Protein AF-A0A2J8XMY9-F1 (afdb_monomer_lite)

Organism: Pongo abelii (NCBI:txid9601)

pLDDT: mean 71.32, std 19.82, range [27.08, 96.56]

Foldseek 3Di:
DVVVVVVVVVVVVVVVVVVVVVVVVVVVVVVVVVVVVVLVVVLVVVVVLLVVLLVLLLVLLVVLLVVLVVVLCVLCCVDVPDPLDPPVSNPDDSLPPLLVLLVLLLVLLLLLLLLLLVLLVVCCVVPPFDCVVSPPVLDPSNPAPVVLWQPSHDPDDDPVRNCVRCVSSDSVSSVSSSVSSVSSNVSSVVSLVVLVDPVRPPPDPDPDVCSPNSNSSCVSCVPSSVSSVVSSVSSVVSSVVVVVVVVVSVPDDDCDDDVVVVVVLVVQLVVLVVQLVVLVVVLVVLVVVLVVLVVVVVVPPDDPVVVVVVVVVSVVSVVVNVVSVVSNVVSVVSSVVSVVVVVVVVVVVVPDDDDDDDDDDDDDDDDDDDDDDDDPDPDDDDDDDDPPPPPPPPPPDDPDDDDDDPDDPVVVVVVVVVVVVVVVVVVVVVVVPPDPDDVVVVVVVVCVVDVDPDPDDDDD

InterPro domains:
  IPR026858 Vezatin [PTHR15989] (5-455)
  IPR026859 Myosin-binding domain [PF12632] (10-281)

Structure (mmCIF, N/CA/C/O backbone):
data_AF-A0A2J8XMY9-F1
#
_entry.id   AF-A0A2J8XMY9-F1
#
loop_
_atom_site.group_PDB
_atom_site.id
_atom_site.type_symbol
_atom_site.label_atom_id
_atom_site.label_alt_id
_atom_site.label_comp_id
_atom_site.label_asym_id
_atom_site.label_entity_id
_atom_site.label_seq_id
_atom_site.pdbx_PDB_ins_code
_atom_site.Cartn_x
_atom_site.Cartn_y
_atom_site.Cartn_z
_atom_site.occupancy
_atom_site.B_iso_or_equiv
_atom_site.auth_seq_id
_atom_site.auth_comp_id
_atom_site.auth_asym_id
_atom_site.auth_atom_id
_atom_site.pdbx_PDB_model_num
ATOM 1 N N . SER A 1 1 ? 60.742 22.423 -55.756 1.00 58.59 1 SER A N 1
ATOM 2 C CA . SER A 1 1 ? 60.394 23.175 -54.534 1.00 58.59 1 SER A CA 1
ATOM 3 C C . SER A 1 1 ? 58.887 23.427 -54.447 1.00 58.59 1 SER A C 1
ATOM 5 O O . SER A 1 1 ? 58.245 22.782 -53.635 1.00 58.59 1 SER A O 1
ATOM 7 N N . LEU A 1 2 ? 58.284 24.202 -55.363 1.00 61.22 2 LEU A N 1
ATOM 8 C CA . LEU A 1 2 ? 56.836 24.520 -55.380 1.00 61.22 2 LEU A CA 1
ATOM 9 C C . LEU A 1 2 ? 55.869 23.314 -55.359 1.00 61.22 2 LEU A C 1
ATOM 11 O O . LEU A 1 2 ? 54.880 23.338 -54.637 1.00 61.22 2 LEU A O 1
ATOM 15 N N . LEU A 1 3 ? 56.160 22.243 -56.104 1.00 61.16 3 LEU A N 1
ATOM 16 C CA . LEU A 1 3 ? 55.326 21.027 -56.129 1.00 61.16 3 LEU A CA 1
ATOM 17 C C . LEU A 1 3 ? 55.310 20.273 -54.788 1.00 61.16 3 LEU A C 1
ATOM 19 O O . LEU A 1 3 ? 54.286 19.718 -54.405 1.00 61.16 3 LEU A O 1
ATOM 23 N N . VAL A 1 4 ? 56.432 20.284 -54.062 1.00 67.69 4 VAL A N 1
ATOM 24 C CA . VAL A 1 4 ? 56.549 19.640 -52.744 1.00 67.69 4 VAL A CA 1
ATOM 25 C C . VAL A 1 4 ? 55.788 20.451 -51.698 1.00 67.69 4 VAL A C 1
ATOM 27 O O . VAL A 1 4 ? 55.073 19.866 -50.894 1.00 67.69 4 VAL A O 1
ATOM 30 N N . SER A 1 5 ? 55.860 21.785 -51.758 1.00 66.31 5 SER A N 1
ATOM 31 C CA . SER A 1 5 ? 55.060 22.668 -50.901 1.00 66.31 5 SER A CA 1
ATOM 32 C C . SER A 1 5 ? 53.555 22.455 -51.106 1.00 66.31 5 SER A C 1
ATOM 34 O O . SER A 1 5 ? 52.848 22.209 -50.138 1.00 66.31 5 SER A O 1
ATOM 36 N N . HIS A 1 6 ? 53.078 22.394 -52.356 1.00 66.81 6 HIS A N 1
ATOM 37 C CA . HIS A 1 6 ? 51.661 22.131 -52.644 1.00 66.81 6 HIS A CA 1
ATOM 38 C C . HIS A 1 6 ? 51.170 20.750 -52.172 1.00 66.81 6 HIS A C 1
ATOM 40 O O . HIS A 1 6 ? 50.031 20.627 -51.718 1.00 66.81 6 HIS A O 1
ATOM 46 N N . LEU A 1 7 ? 52.008 19.710 -52.261 1.00 67.56 7 LEU A N 1
ATOM 47 C CA . LEU A 1 7 ? 51.689 18.368 -51.751 1.00 67.56 7 LEU A CA 1
ATOM 48 C C . LEU A 1 7 ? 51.613 18.336 -50.218 1.00 67.56 7 LEU A C 1
ATOM 50 O O . LEU A 1 7 ? 50.730 17.685 -49.657 1.00 67.56 7 LEU A O 1
ATOM 54 N N . VAL A 1 8 ? 52.512 19.057 -49.544 1.00 72.69 8 VAL A N 1
ATOM 55 C CA . VAL A 1 8 ? 52.506 19.197 -48.083 1.00 72.69 8 VAL A CA 1
ATOM 56 C C . VAL A 1 8 ? 51.258 19.958 -47.632 1.00 72.69 8 VAL A C 1
ATOM 58 O O . VAL A 1 8 ? 50.544 19.468 -46.759 1.00 72.69 8 VAL A O 1
ATOM 61 N N . ASP A 1 9 ? 50.922 21.072 -48.280 1.00 71.56 9 ASP A N 1
ATOM 62 C CA . ASP A 1 9 ? 49.740 21.879 -47.951 1.00 71.56 9 ASP A CA 1
ATOM 63 C C . ASP A 1 9 ? 48.425 21.105 -48.158 1.00 71.56 9 ASP A C 1
ATOM 65 O O . ASP A 1 9 ? 47.527 21.157 -47.313 1.00 71.56 9 ASP A O 1
ATOM 69 N N . CYS A 1 10 ? 48.321 20.303 -49.226 1.00 76.00 10 CYS A N 1
ATOM 70 C CA . CYS A 1 10 ? 47.165 19.424 -49.444 1.00 76.00 10 CYS A CA 1
ATOM 71 C C . CYS A 1 10 ? 47.054 18.328 -48.371 1.00 76.00 10 CYS A C 1
ATOM 73 O O . CYS A 1 10 ? 45.949 18.008 -47.935 1.00 76.00 10 CYS A O 1
ATOM 75 N N . SER A 1 11 ? 48.180 17.772 -47.912 1.00 80.88 11 SER A N 1
ATOM 76 C CA . SER A 1 11 ? 48.202 16.775 -46.834 1.00 80.88 11 SER A CA 1
ATOM 77 C C . SER A 1 11 ? 47.702 17.366 -45.509 1.00 80.88 11 SER A C 1
ATOM 79 O O . SER A 1 11 ? 46.826 16.783 -44.866 1.00 80.88 11 SER A O 1
ATOM 81 N N . TRP A 1 12 ? 48.168 18.563 -45.130 1.00 83.25 12 TRP A N 1
ATOM 82 C CA . TRP A 1 12 ? 47.710 19.261 -43.919 1.00 83.25 12 TRP A CA 1
ATOM 83 C C . TRP A 1 12 ? 46.211 19.576 -43.944 1.00 83.25 12 TRP A C 1
ATOM 85 O O . TRP A 1 12 ? 45.533 19.404 -42.929 1.00 83.25 12 TRP A O 1
ATOM 95 N N . LEU A 1 13 ? 45.672 19.974 -45.101 1.00 86.38 13 LEU A N 1
ATOM 96 C CA . LEU A 1 13 ? 44.236 20.207 -45.273 1.00 86.38 13 LEU A CA 1
ATOM 97 C C . LEU A 1 13 ? 43.418 18.920 -45.086 1.00 86.38 13 LEU A C 1
ATOM 99 O O . LEU A 1 13 ? 42.410 18.935 -44.379 1.00 86.38 13 LEU A O 1
ATOM 103 N N . VAL A 1 14 ? 43.865 17.794 -45.651 1.00 88.06 14 VAL A N 1
ATOM 104 C CA . VAL A 1 14 ? 43.191 16.493 -45.494 1.00 88.06 14 VAL A CA 1
ATOM 105 C C . VAL A 1 14 ? 43.192 16.038 -44.030 1.00 88.06 14 VAL A C 1
ATOM 107 O O . VAL A 1 14 ? 42.142 15.658 -43.505 1.00 88.06 14 VAL A O 1
ATOM 110 N N . TRP A 1 15 ? 44.326 16.141 -43.331 1.00 89.88 15 TRP A N 1
ATOM 111 C CA . TRP A 1 15 ? 44.406 15.826 -41.899 1.00 89.88 15 TRP A CA 1
ATOM 112 C C . TRP A 1 15 ? 43.533 16.751 -41.042 1.00 89.88 15 TRP A C 1
ATOM 114 O O . TRP A 1 15 ? 42.882 16.281 -40.105 1.00 89.88 15 TRP A O 1
ATOM 124 N N . GLY A 1 16 ? 43.454 18.039 -41.389 1.00 91.94 16 GLY A N 1
ATOM 125 C CA . GLY A 1 16 ? 42.566 19.005 -40.740 1.00 91.94 16 GLY A CA 1
ATOM 126 C C . GLY A 1 16 ? 41.086 18.630 -40.869 1.00 91.94 16 GLY A C 1
ATOM 127 O O . GLY A 1 16 ? 40.355 18.657 -39.877 1.00 91.94 16 GLY A O 1
ATOM 128 N N . VAL A 1 17 ? 40.650 18.200 -42.059 1.00 93.00 17 VAL A N 1
ATOM 129 C CA . VAL A 1 17 ? 39.272 17.732 -42.294 1.00 93.00 17 VAL A CA 1
ATOM 130 C C . VAL A 1 17 ? 38.977 16.447 -41.513 1.00 93.00 17 VAL A C 1
ATOM 132 O O . VAL A 1 17 ? 37.929 16.354 -40.874 1.00 93.00 17 VAL A O 1
ATOM 135 N N . ILE A 1 18 ? 39.899 15.478 -41.492 1.00 93.56 18 ILE A N 1
ATOM 136 C CA . ILE A 1 18 ? 39.736 14.228 -40.726 1.00 93.56 18 ILE A CA 1
ATOM 137 C C . ILE A 1 18 ? 39.608 14.521 -39.225 1.00 93.56 18 ILE A C 1
ATOM 139 O O . ILE A 1 18 ? 38.713 13.984 -38.565 1.00 93.56 18 ILE A O 1
ATOM 143 N N . LEU A 1 19 ? 40.458 15.400 -38.683 1.00 94.25 19 LEU A N 1
ATOM 144 C CA . LEU A 1 19 ? 40.397 15.807 -37.279 1.00 94.25 19 LEU A CA 1
ATOM 145 C C . LEU A 1 19 ? 39.072 16.510 -36.961 1.00 94.25 19 LEU A C 1
ATOM 147 O O . LEU A 1 19 ? 38.446 16.204 -35.946 1.00 94.25 19 LEU A O 1
ATOM 151 N N . PHE A 1 20 ? 38.616 17.408 -37.836 1.00 93.94 20 PHE A N 1
ATOM 152 C CA . PHE A 1 20 ? 37.340 18.098 -37.670 1.00 93.94 20 PHE A CA 1
ATOM 153 C C . PHE A 1 20 ? 36.160 17.117 -37.650 1.00 93.94 20 PHE A C 1
ATOM 155 O O . PHE A 1 20 ? 35.356 17.142 -36.718 1.00 93.94 20 PHE A O 1
ATOM 162 N N . VAL A 1 21 ? 36.092 16.188 -38.610 1.00 94.69 21 VAL A N 1
ATOM 163 C CA . VAL A 1 21 ? 35.057 15.140 -38.649 1.00 94.69 21 VAL A CA 1
ATOM 164 C C . VAL A 1 21 ? 35.111 14.273 -37.388 1.00 94.69 21 VAL A C 1
ATOM 166 O O . VAL A 1 21 ? 34.074 13.999 -36.779 1.00 94.69 21 VAL A O 1
ATOM 169 N N . TYR A 1 22 ? 36.306 13.890 -36.933 1.00 94.50 22 TYR A N 1
ATOM 170 C CA . TYR A 1 22 ? 36.481 13.134 -35.694 1.00 94.50 22 TYR A CA 1
ATOM 171 C C . TYR A 1 22 ? 35.961 13.894 -34.462 1.00 94.50 22 TYR A C 1
ATOM 173 O O . TYR A 1 22 ? 35.249 13.313 -33.635 1.00 94.50 22 TYR A O 1
ATOM 181 N N . LEU A 1 23 ? 36.263 15.192 -34.349 1.00 95.56 23 LEU A N 1
ATOM 182 C CA . LEU A 1 23 ? 35.776 16.049 -33.265 1.00 95.56 23 LEU A CA 1
ATOM 183 C C . LEU A 1 23 ? 34.252 16.194 -33.297 1.00 95.56 23 LEU A C 1
ATOM 185 O O . LEU A 1 23 ? 33.623 16.068 -32.248 1.00 95.56 23 LEU A O 1
ATOM 189 N N . VAL A 1 24 ? 33.648 16.363 -34.478 1.00 94.75 24 VAL A N 1
ATOM 190 C CA . VAL A 1 24 ? 32.185 16.409 -34.642 1.00 94.75 24 VAL A CA 1
ATOM 191 C C . VAL A 1 24 ? 31.547 15.089 -34.200 1.00 94.75 24 VAL A C 1
ATOM 193 O O . VAL A 1 24 ? 30.608 15.092 -33.405 1.00 94.75 24 VAL A O 1
ATOM 196 N N . ILE A 1 25 ? 32.088 13.943 -34.626 1.00 93.19 25 ILE A N 1
ATOM 197 C CA . ILE A 1 25 ? 31.597 12.621 -34.203 1.00 93.19 25 ILE A CA 1
ATOM 198 C C . ILE A 1 25 ? 31.736 12.445 -32.683 1.00 93.19 25 ILE A C 1
ATOM 200 O O . ILE A 1 25 ? 30.850 11.881 -32.033 1.00 93.19 25 ILE A O 1
ATOM 204 N N . ARG A 1 26 ? 32.837 12.913 -32.082 1.00 92.69 26 ARG A N 1
ATOM 205 C CA . ARG A 1 26 ? 33.055 12.842 -30.630 1.00 92.69 26 ARG A CA 1
ATOM 206 C C . ARG A 1 26 ? 32.089 13.752 -29.871 1.00 92.69 26 ARG A C 1
ATOM 208 O O . ARG A 1 26 ? 31.490 13.293 -28.902 1.00 92.69 26 ARG A O 1
ATOM 215 N N . ALA A 1 27 ? 31.878 14.981 -30.336 1.00 92.94 27 ALA A N 1
ATOM 216 C CA . ALA A 1 27 ? 30.919 15.920 -29.761 1.00 92.94 27 ALA A CA 1
ATOM 217 C C . ALA A 1 27 ? 29.484 15.377 -29.834 1.00 92.94 27 ALA A C 1
ATOM 219 O O . ALA A 1 27 ? 28.773 15.387 -28.832 1.00 92.94 27 ALA A O 1
ATOM 220 N N . LEU A 1 28 ? 29.079 14.802 -30.972 1.00 92.38 28 LEU A N 1
ATOM 221 C CA . LEU A 1 28 ? 27.771 14.158 -31.128 1.00 92.38 28 LEU A CA 1
ATOM 222 C C . LEU A 1 28 ? 27.600 12.955 -30.194 1.00 92.38 28 LEU A C 1
ATOM 224 O O . LEU A 1 28 ? 26.526 12.774 -29.618 1.00 92.38 28 LEU A O 1
ATOM 228 N N . ARG A 1 29 ? 28.645 12.135 -30.013 1.00 86.94 29 ARG A N 1
ATOM 229 C CA . ARG A 1 29 ? 28.622 11.025 -29.048 1.00 86.94 29 ARG A CA 1
ATOM 230 C C . ARG A 1 29 ? 28.463 11.530 -27.615 1.00 86.94 29 ARG A C 1
ATOM 232 O O . ARG A 1 29 ? 27.584 11.033 -26.921 1.00 86.94 29 ARG A O 1
ATOM 239 N N . LEU A 1 30 ? 29.238 12.539 -27.211 1.00 89.88 30 LEU A N 1
ATOM 240 C CA . LEU A 1 30 ? 29.154 13.150 -25.878 1.00 89.88 30 LEU A CA 1
ATOM 241 C C . LEU A 1 30 ? 27.792 13.808 -25.623 1.00 89.88 30 LEU A C 1
ATOM 243 O O . LEU A 1 30 ? 27.223 13.676 -24.544 1.00 89.88 30 LEU A O 1
ATOM 247 N N . TRP A 1 31 ? 27.228 14.471 -26.630 1.00 89.50 31 TRP A N 1
ATOM 248 C CA . TRP A 1 31 ? 25.887 15.041 -26.542 1.00 89.50 31 TRP A CA 1
ATOM 249 C C . TRP A 1 31 ? 24.820 13.958 -26.349 1.00 89.50 31 TRP A C 1
ATOM 251 O O . TRP A 1 31 ? 23.938 14.085 -25.498 1.00 89.50 31 TRP A O 1
ATOM 261 N N . ARG A 1 32 ? 24.905 12.857 -27.109 1.00 83.94 32 ARG A N 1
ATOM 262 C CA . ARG A 1 32 ? 23.985 11.718 -26.968 1.00 83.94 32 ARG A CA 1
ATOM 263 C C . ARG A 1 32 ? 24.100 11.061 -25.594 1.00 83.94 32 ARG A C 1
ATOM 265 O O . ARG A 1 32 ? 23.065 10.771 -24.996 1.00 83.94 32 ARG A O 1
ATOM 272 N N . THR A 1 33 ? 25.313 10.856 -25.076 1.00 81.06 33 THR A N 1
ATOM 273 C CA . THR A 1 33 ? 25.508 10.277 -23.738 1.00 81.06 33 THR A CA 1
ATOM 274 C C . THR A 1 33 ? 25.004 11.212 -22.644 1.00 81.06 33 THR A C 1
ATOM 276 O O . THR A 1 33 ? 24.287 10.752 -21.761 1.00 81.06 33 THR A O 1
ATOM 279 N N . ALA A 1 34 ? 25.276 12.517 -22.731 1.00 87.06 34 ALA A N 1
ATOM 280 C CA . ALA A 1 34 ? 24.752 13.504 -21.788 1.00 87.06 34 ALA A CA 1
ATOM 281 C C . ALA A 1 34 ? 23.214 13.534 -21.794 1.00 87.06 34 ALA A C 1
ATOM 283 O O . ALA A 1 34 ? 22.583 13.472 -20.738 1.00 87.06 34 ALA A O 1
ATOM 284 N N . LYS A 1 35 ? 22.587 13.533 -22.979 1.00 85.25 35 LYS A N 1
ATOM 285 C CA . LYS A 1 35 ? 21.123 13.461 -23.114 1.00 85.25 35 LYS A CA 1
ATOM 286 C C . LYS A 1 35 ? 20.556 12.180 -22.493 1.00 85.25 35 LYS A C 1
ATOM 288 O O . LYS A 1 35 ? 19.530 12.236 -21.809 1.00 85.25 35 LYS A O 1
ATOM 293 N N . LEU A 1 36 ? 21.213 11.038 -22.705 1.00 80.44 36 LEU A N 1
ATOM 294 C CA . LEU A 1 36 ? 20.807 9.761 -22.117 1.00 80.44 36 LEU A CA 1
ATOM 295 C C . LEU A 1 36 ? 20.947 9.774 -20.589 1.00 80.44 36 LEU A C 1
ATOM 297 O O . LEU A 1 36 ? 20.022 9.349 -19.908 1.00 80.44 36 LEU A O 1
ATOM 301 N N . GLN A 1 37 ? 22.041 10.318 -20.049 1.00 82.12 37 GLN A N 1
ATOM 302 C CA . GLN A 1 37 ? 22.248 10.447 -18.602 1.00 82.12 37 GLN A CA 1
ATOM 303 C C . GLN A 1 37 ? 21.204 11.349 -17.944 1.00 82.12 37 GLN A C 1
ATOM 305 O O . GLN A 1 37 ? 20.644 10.983 -16.914 1.00 82.12 37 GLN A O 1
ATOM 310 N N . VAL A 1 38 ? 20.884 12.496 -18.552 1.00 86.44 38 VAL A N 1
ATOM 311 C CA . VAL A 1 38 ? 19.814 13.379 -18.059 1.00 86.44 38 VAL A CA 1
ATOM 312 C C . VAL A 1 38 ? 18.470 12.655 -18.068 1.00 86.44 38 VAL A C 1
ATOM 314 O O . VAL A 1 38 ? 17.705 12.759 -17.113 1.00 86.44 38 VAL A O 1
ATOM 317 N N . THR A 1 39 ? 18.189 11.897 -19.127 1.00 82.12 39 THR A N 1
ATOM 318 C CA . THR A 1 39 ? 16.957 11.107 -19.237 1.00 82.12 39 THR A CA 1
ATOM 319 C C . THR A 1 39 ? 16.901 10.038 -18.145 1.00 82.12 39 THR A C 1
ATOM 321 O O . THR A 1 39 ? 15.917 9.962 -17.420 1.00 82.12 39 THR A O 1
ATOM 324 N N . LEU A 1 40 ? 17.978 9.273 -17.956 1.00 80.38 40 LEU A N 1
ATOM 325 C CA . LEU A 1 40 ? 18.064 8.233 -16.932 1.00 80.38 40 LEU A CA 1
ATOM 326 C C . LEU A 1 40 ? 17.932 8.806 -15.512 1.00 80.38 40 LEU A C 1
ATOM 328 O O . LEU A 1 40 ? 17.240 8.222 -14.688 1.00 80.38 40 LEU A O 1
ATOM 332 N N . LYS A 1 41 ? 18.518 9.980 -15.246 1.00 85.69 41 LYS A N 1
ATOM 333 C CA . LYS A 1 41 ? 18.382 10.681 -13.961 1.00 85.69 41 LYS A CA 1
ATOM 334 C C . LYS A 1 41 ? 16.940 11.115 -13.6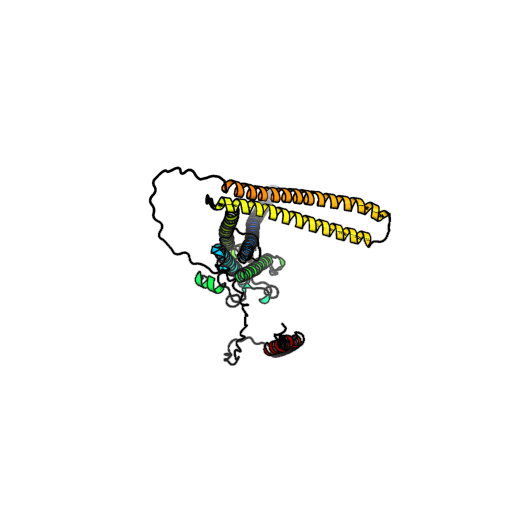80 1.00 85.69 41 LYS A C 1
ATOM 336 O O . LYS A 1 41 ? 16.490 11.039 -12.544 1.00 85.69 41 LYS A O 1
ATOM 341 N N . LYS A 1 42 ? 16.189 11.553 -14.696 1.00 86.38 42 LYS A N 1
ATOM 342 C CA . LYS A 1 42 ? 14.752 11.849 -14.526 1.00 86.38 42 LYS A CA 1
ATOM 343 C C . LYS A 1 42 ? 13.979 10.596 -14.120 1.00 86.38 42 LYS A C 1
ATOM 345 O O . LYS A 1 42 ? 13.152 10.645 -13.220 1.00 86.38 42 LYS A O 1
ATOM 350 N N . TYR A 1 43 ? 14.291 9.476 -14.759 1.00 82.50 43 TYR A N 1
ATOM 351 C CA . TYR A 1 43 ? 13.666 8.192 -14.475 1.00 82.50 43 TYR A CA 1
ATOM 352 C C . TYR A 1 43 ? 14.049 7.612 -13.110 1.00 82.50 43 TYR A C 1
ATOM 354 O O . TYR A 1 43 ? 13.198 7.016 -12.459 1.00 82.50 43 TYR A O 1
ATOM 362 N N . SER A 1 44 ? 15.283 7.818 -12.641 1.00 84.75 44 SER A N 1
ATOM 363 C CA . SER A 1 44 ? 15.682 7.393 -11.296 1.00 84.75 44 SER A CA 1
ATOM 364 C C . SER A 1 44 ? 14.914 8.151 -10.214 1.00 84.75 44 SER A C 1
ATOM 366 O O . SER A 1 44 ? 14.424 7.526 -9.282 1.00 84.75 44 SER A O 1
ATOM 368 N N . VAL A 1 45 ? 14.744 9.470 -10.375 1.00 87.62 45 VAL A N 1
ATOM 369 C CA . VAL A 1 45 ? 13.910 10.283 -9.472 1.00 87.62 45 VAL A CA 1
ATOM 370 C C . VAL A 1 45 ? 12.459 9.807 -9.516 1.00 87.62 45 VAL A C 1
ATOM 372 O O . VAL A 1 45 ? 11.837 9.614 -8.481 1.00 87.62 45 VAL A O 1
ATOM 375 N N . HIS A 1 46 ? 11.932 9.525 -10.710 1.00 85.19 46 HIS A N 1
ATOM 376 C CA . HIS A 1 46 ? 10.562 9.041 -10.858 1.00 85.19 46 HIS A CA 1
ATOM 377 C C . HIS A 1 46 ? 10.317 7.684 -10.174 1.00 85.19 46 HIS A C 1
ATOM 379 O O . HIS A 1 46 ? 9.285 7.475 -9.535 1.00 85.19 46 HIS A O 1
ATOM 385 N N . LEU A 1 47 ? 11.277 6.762 -10.285 1.00 87.62 47 LEU A N 1
ATOM 386 C CA . LEU A 1 47 ? 11.265 5.477 -9.585 1.00 87.62 47 LEU A CA 1
ATOM 387 C C . LEU A 1 47 ? 11.300 5.656 -8.067 1.00 87.62 47 LEU A C 1
ATOM 389 O O . LEU A 1 47 ? 10.550 4.987 -7.355 1.00 87.62 47 LEU A O 1
ATOM 393 N N . GLU A 1 48 ? 12.157 6.552 -7.580 1.00 90.50 48 GLU A N 1
ATOM 394 C CA . GLU A 1 48 ? 12.275 6.879 -6.160 1.00 90.50 48 GLU A CA 1
ATOM 395 C C . GLU A 1 48 ? 10.965 7.463 -5.612 1.00 90.50 48 GLU A C 1
ATOM 397 O O . GLU A 1 48 ? 10.450 6.976 -4.602 1.00 90.50 48 GLU A O 1
ATOM 402 N N . ASP A 1 49 ? 10.354 8.413 -6.320 1.00 90.12 49 ASP A N 1
ATOM 403 C CA . ASP A 1 49 ? 9.044 8.977 -5.980 1.00 90.12 49 ASP A CA 1
ATOM 404 C C . ASP A 1 49 ? 7.952 7.896 -5.949 1.00 90.12 49 ASP A C 1
ATOM 406 O O . ASP A 1 49 ? 7.112 7.854 -5.049 1.00 90.12 49 ASP A O 1
ATOM 410 N N . MET A 1 50 ? 7.958 6.961 -6.901 1.00 89.75 50 MET A N 1
ATOM 411 C CA . MET A 1 50 ? 6.983 5.868 -6.927 1.00 89.75 50 MET A CA 1
ATOM 412 C C . MET A 1 50 ? 7.159 4.904 -5.743 1.00 89.75 50 MET A C 1
ATOM 414 O O . MET A 1 50 ? 6.170 4.502 -5.119 1.00 89.75 50 MET A O 1
ATOM 418 N N . ALA A 1 51 ? 8.399 4.543 -5.405 1.00 91.81 51 ALA A N 1
ATOM 419 C CA . ALA A 1 51 ? 8.696 3.670 -4.269 1.00 91.81 51 ALA A CA 1
ATOM 420 C C . ALA A 1 51 ? 8.362 4.346 -2.930 1.00 91.81 51 ALA A C 1
ATOM 422 O O . ALA A 1 51 ? 7.781 3.718 -2.039 1.00 91.81 51 ALA A O 1
ATOM 423 N N . THR A 1 52 ? 8.689 5.632 -2.785 1.00 93.06 52 THR A N 1
ATOM 424 C CA . THR A 1 52 ? 8.372 6.413 -1.582 1.00 93.06 52 THR A CA 1
ATOM 425 C C . THR A 1 52 ? 6.865 6.594 -1.415 1.00 93.06 52 THR A C 1
ATOM 427 O O . THR A 1 52 ? 6.362 6.354 -0.315 1.00 93.06 52 THR A O 1
ATOM 430 N N . ASN A 1 53 ? 6.124 6.884 -2.490 1.00 92.75 53 ASN A N 1
ATOM 431 C CA . ASN A 1 53 ? 4.660 6.959 -2.472 1.00 92.75 53 ASN A CA 1
ATOM 432 C C . ASN A 1 53 ? 4.012 5.618 -2.100 1.00 92.75 53 ASN A C 1
ATOM 434 O O . ASN A 1 53 ? 3.155 5.575 -1.217 1.00 92.75 53 ASN A O 1
ATOM 438 N N . SER A 1 54 ? 4.453 4.506 -2.699 1.00 93.88 54 SER A N 1
ATOM 439 C CA . SER A 1 54 ? 3.942 3.166 -2.364 1.00 93.88 54 SER A CA 1
ATOM 440 C C . SER A 1 54 ? 4.205 2.801 -0.893 1.00 93.88 54 SER A C 1
ATOM 442 O O . SER A 1 54 ? 3.324 2.286 -0.191 1.00 93.88 54 SER A O 1
ATOM 444 N N . ARG A 1 55 ? 5.390 3.145 -0.371 1.00 95.25 55 ARG A N 1
ATOM 445 C CA . ARG A 1 55 ? 5.735 2.970 1.048 1.00 95.25 55 ARG A CA 1
ATOM 446 C C . ARG A 1 55 ? 4.874 3.850 1.956 1.00 95.25 55 ARG A C 1
ATOM 448 O O . ARG A 1 55 ? 4.388 3.367 2.981 1.00 95.25 55 ARG A O 1
ATOM 455 N N . ALA A 1 56 ? 4.685 5.120 1.603 1.00 95.62 56 ALA A N 1
ATOM 456 C CA . ALA A 1 56 ? 3.852 6.056 2.352 1.00 95.62 56 ALA A CA 1
ATOM 457 C C . ALA A 1 56 ? 2.401 5.563 2.426 1.00 95.62 56 ALA A C 1
ATOM 459 O O . ALA A 1 56 ? 1.842 5.492 3.522 1.00 95.62 56 ALA A O 1
ATOM 460 N N . PHE A 1 57 ? 1.847 5.119 1.297 1.00 96.25 57 PHE A N 1
ATOM 461 C CA . PHE A 1 57 ? 0.518 4.518 1.213 1.00 96.25 57 PHE A CA 1
ATOM 462 C C . PHE A 1 57 ? 0.398 3.279 2.103 1.00 96.25 57 PHE A C 1
ATOM 464 O O . PHE A 1 57 ? -0.468 3.223 2.973 1.00 96.25 57 PHE A O 1
ATOM 471 N N . THR A 1 58 ? 1.326 2.329 1.982 1.00 96.31 58 THR A N 1
ATOM 472 C CA . THR A 1 58 ? 1.341 1.101 2.796 1.00 96.31 58 THR A CA 1
ATOM 473 C C . THR A 1 58 ? 1.392 1.409 4.297 1.00 96.31 58 THR A C 1
ATOM 475 O O . THR A 1 58 ? 0.693 0.791 5.104 1.00 96.31 58 THR A O 1
ATOM 478 N N . ASN A 1 59 ? 2.196 2.397 4.695 1.00 96.50 59 ASN A N 1
ATOM 479 C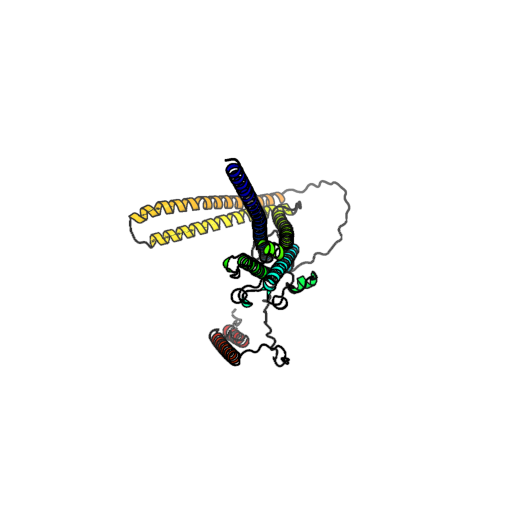 CA . ASN A 1 59 ? 2.285 2.833 6.086 1.00 96.50 59 ASN A CA 1
ATOM 480 C C . ASN A 1 59 ? 1.001 3.515 6.568 1.00 96.50 59 ASN A C 1
ATOM 482 O O . ASN A 1 59 ? 0.604 3.318 7.717 1.00 96.50 59 ASN A O 1
ATOM 486 N N . LEU A 1 60 ? 0.358 4.307 5.713 1.00 95.94 60 LEU A N 1
ATOM 487 C CA . LEU A 1 60 ? -0.885 4.993 6.033 1.00 95.94 60 LEU A CA 1
ATOM 488 C C . LEU A 1 60 ? -2.058 4.018 6.158 1.00 95.94 60 LEU A C 1
ATOM 490 O O . LEU A 1 60 ? -2.789 4.098 7.140 1.00 95.94 60 LEU A O 1
ATOM 494 N N . VAL A 1 61 ? -2.182 3.043 5.251 1.00 96.56 61 VAL A N 1
ATOM 495 C CA . VAL A 1 61 ? -3.166 1.955 5.375 1.00 96.56 61 VAL A CA 1
ATOM 496 C C . VAL A 1 61 ? -2.968 1.216 6.693 1.00 96.56 61 VAL A C 1
ATOM 498 O O . VAL A 1 61 ? -3.925 1.014 7.435 1.00 96.56 61 VAL A O 1
ATOM 501 N N . ARG A 1 62 ? -1.721 0.880 7.054 1.00 96.31 62 ARG A N 1
ATOM 502 C CA . ARG A 1 62 ? -1.427 0.232 8.340 1.00 96.31 62 ARG A CA 1
ATOM 503 C C . ARG A 1 62 ? -1.891 1.080 9.530 1.00 96.31 62 ARG A C 1
ATOM 505 O O . ARG A 1 62 ? -2.432 0.529 10.482 1.00 96.31 62 ARG A O 1
ATOM 512 N N . LYS A 1 63 ? -1.693 2.403 9.487 1.00 93.88 63 LYS A N 1
ATOM 513 C CA . LYS A 1 63 ? -2.188 3.330 10.522 1.00 93.88 63 LYS A CA 1
ATOM 514 C C . LYS A 1 63 ? -3.718 3.392 10.553 1.00 93.88 63 LYS A C 1
ATOM 516 O O . LYS A 1 63 ? -4.284 3.387 11.639 1.00 93.88 63 LYS A O 1
ATOM 521 N N . ALA A 1 64 ? -4.376 3.416 9.396 1.00 93.44 64 ALA A N 1
ATOM 522 C CA . ALA A 1 64 ? -5.833 3.426 9.295 1.00 93.44 64 ALA A CA 1
ATOM 523 C C . ALA A 1 64 ? -6.456 2.123 9.824 1.00 93.44 64 ALA A C 1
ATOM 525 O O . ALA A 1 64 ? -7.411 2.175 10.589 1.00 93.44 64 ALA A O 1
ATOM 526 N N . LEU A 1 65 ? -5.881 0.961 9.496 1.00 93.62 65 LEU A N 1
ATOM 527 C CA . LEU A 1 65 ? -6.330 -0.334 10.019 1.00 93.62 65 LEU A CA 1
ATOM 528 C C . LEU A 1 65 ? -6.148 -0.450 11.535 1.00 93.62 65 LEU A C 1
ATOM 530 O O . LEU A 1 65 ? -7.008 -1.019 12.200 1.00 93.62 65 LEU A O 1
ATOM 534 N N . ARG A 1 66 ? -5.053 0.094 12.089 1.00 91.69 66 ARG A N 1
ATOM 535 C CA . ARG A 1 66 ? -4.868 0.173 13.548 1.00 91.69 66 ARG A CA 1
ATOM 536 C C . ARG A 1 66 ? -5.921 1.053 14.198 1.00 91.69 66 ARG A C 1
ATOM 538 O O . ARG A 1 66 ? -6.512 0.609 15.166 1.00 91.69 66 ARG A O 1
ATOM 545 N N . LEU A 1 67 ? -6.194 2.227 13.627 1.00 88.19 67 LEU A N 1
ATOM 546 C CA . LEU A 1 67 ? -7.247 3.117 14.115 1.00 88.19 67 LEU A CA 1
ATOM 547 C C . LEU A 1 67 ? -8.595 2.386 14.149 1.00 88.19 67 LEU A C 1
ATOM 549 O O . LEU A 1 67 ? -9.216 2.305 15.195 1.00 88.19 67 LEU A O 1
ATOM 553 N N . ILE A 1 68 ? -8.982 1.742 13.042 1.00 88.56 68 ILE A N 1
ATOM 554 C CA . ILE A 1 68 ? -10.208 0.932 12.968 1.00 88.56 68 ILE A CA 1
ATOM 555 C C . ILE A 1 68 ? -10.229 -0.157 14.049 1.00 88.56 68 ILE A C 1
ATOM 557 O O . ILE A 1 68 ? -11.247 -0.342 14.711 1.00 88.56 68 ILE A O 1
ATOM 561 N N . GLN A 1 69 ? -9.114 -0.867 14.242 1.00 89.19 69 GLN A N 1
ATOM 562 C CA . GLN A 1 69 ? -8.995 -1.910 15.259 1.00 89.19 69 GLN A CA 1
ATOM 563 C C . GLN A 1 69 ? -9.104 -1.353 16.686 1.00 89.19 69 GLN A C 1
ATOM 565 O O . GLN A 1 69 ? -9.785 -1.948 17.514 1.00 89.19 69 GLN A O 1
ATOM 570 N N . GLU A 1 70 ? -8.450 -0.231 16.978 1.00 83.88 70 GLU A N 1
ATOM 571 C CA . GLU A 1 70 ? -8.497 0.443 18.278 1.00 83.88 70 GLU A CA 1
ATOM 572 C C . GLU A 1 70 ? -9.927 0.902 18.590 1.00 83.88 70 GLU A C 1
ATOM 574 O O . GLU A 1 70 ? -10.456 0.563 19.648 1.00 83.88 70 GLU A O 1
ATOM 579 N N . THR A 1 71 ? -10.606 1.561 17.645 1.00 79.38 71 THR A N 1
ATOM 580 C CA . THR A 1 71 ? -12.006 1.983 17.801 1.00 79.38 71 THR A CA 1
ATOM 581 C C . THR A 1 71 ? -12.944 0.788 17.987 1.00 79.38 71 THR A C 1
ATOM 583 O O . THR A 1 71 ? -13.844 0.838 18.824 1.00 79.38 71 THR A O 1
ATOM 586 N N . GLU A 1 72 ? -12.729 -0.313 17.258 1.00 80.88 72 GLU A N 1
ATOM 587 C CA . GLU A 1 72 ? -13.486 -1.558 17.422 1.00 80.88 72 GLU A CA 1
ATOM 588 C C . GLU A 1 72 ? -13.312 -2.164 18.826 1.00 80.88 72 GLU A C 1
ATOM 590 O O . GLU A 1 72 ? -14.296 -2.548 19.460 1.00 80.88 72 GLU A O 1
ATOM 595 N N . VAL A 1 73 ? -12.077 -2.240 19.326 1.00 72.31 73 VAL A N 1
ATOM 596 C CA . VAL A 1 73 ? -11.762 -2.774 20.663 1.00 72.31 73 VAL A CA 1
ATOM 597 C C . VAL A 1 73 ? -12.376 -1.902 21.762 1.00 72.31 73 VAL A C 1
ATOM 599 O O . VAL A 1 73 ? -12.949 -2.437 22.714 1.00 72.31 73 VAL A O 1
ATOM 602 N N . ILE A 1 74 ? -12.326 -0.576 21.600 1.00 68.94 74 ILE A N 1
ATOM 603 C CA . ILE A 1 74 ? -12.955 0.381 22.518 1.00 68.94 74 ILE A CA 1
ATOM 604 C C . ILE A 1 74 ? -14.479 0.224 22.502 1.00 68.94 74 ILE A C 1
ATOM 606 O O . ILE A 1 74 ? -15.094 0.131 23.562 1.00 68.94 74 ILE A O 1
ATOM 610 N N . SER A 1 75 ? -15.091 0.144 21.317 1.00 65.25 75 SER A N 1
ATOM 611 C CA . SER A 1 75 ? -16.550 0.037 21.169 1.00 65.25 75 SER A CA 1
ATOM 612 C C . SER A 1 75 ? -17.134 -1.251 21.757 1.00 65.25 75 SER A C 1
ATOM 614 O O . SER A 1 75 ? -18.230 -1.225 22.309 1.00 65.25 75 SER A O 1
ATOM 616 N N . ARG A 1 76 ? -16.386 -2.363 21.704 1.00 64.06 76 ARG A N 1
ATOM 617 C CA . ARG A 1 76 ? -16.784 -3.655 22.283 1.00 64.06 76 ARG A CA 1
ATOM 618 C C . ARG A 1 76 ? -16.545 -3.753 23.797 1.00 64.06 76 ARG A C 1
ATOM 620 O O . ARG A 1 76 ? -16.831 -4.786 24.387 1.00 64.06 76 ARG A O 1
ATOM 627 N N . GLY A 1 77 ? -15.992 -2.717 24.432 1.00 54.88 77 GLY A N 1
ATOM 628 C CA . GLY A 1 77 ? -15.748 -2.699 25.878 1.00 54.88 77 GLY A CA 1
ATOM 629 C C . GLY A 1 77 ? -14.544 -3.524 26.348 1.00 54.88 77 GLY A C 1
ATOM 630 O O . GLY A 1 77 ? -14.276 -3.566 27.547 1.00 54.88 77 GLY A O 1
ATOM 631 N N . PHE A 1 78 ? -13.762 -4.118 25.434 1.00 47.56 78 PHE A N 1
ATOM 632 C CA . PHE A 1 78 ? -12.534 -4.857 25.772 1.00 47.56 78 PHE A CA 1
ATOM 633 C C . PHE A 1 78 ? -11.440 -3.957 26.370 1.00 47.56 78 PHE A C 1
ATOM 635 O O . PHE A 1 78 ? -10.525 -4.436 27.036 1.00 47.56 78 PHE A O 1
ATOM 642 N N . THR A 1 79 ? -11.560 -2.640 26.193 1.00 46.03 79 THR A N 1
ATOM 643 C CA . THR A 1 79 ? -10.840 -1.639 26.981 1.00 46.03 79 THR A CA 1
ATOM 644 C C . THR A 1 79 ? -11.847 -0.828 27.796 1.00 46.03 79 THR A C 1
ATOM 646 O O . THR A 1 79 ? -12.514 0.051 27.252 1.00 46.03 79 THR A O 1
ATOM 649 N N . LEU A 1 80 ? -11.942 -1.088 29.107 1.00 43.22 80 LEU A N 1
ATOM 650 C CA . LEU A 1 80 ? -12.717 -0.308 30.093 1.00 43.22 80 LEU A CA 1
ATOM 651 C C . LEU A 1 80 ? -12.116 1.099 30.311 1.00 43.22 80 LEU A C 1
ATOM 653 O O . LEU A 1 80 ? -11.715 1.467 31.414 1.00 43.22 80 LEU A O 1
ATOM 657 N N . VAL A 1 81 ? -12.000 1.894 29.247 1.00 40.34 81 VAL A N 1
ATOM 658 C CA . VAL A 1 81 ? -11.483 3.269 29.294 1.00 40.34 81 VAL A CA 1
ATOM 659 C C . VAL A 1 81 ? -12.339 4.181 28.416 1.00 40.34 81 VAL A C 1
ATOM 661 O O . VAL A 1 81 ? -11.871 4.758 27.442 1.00 40.34 81 VAL A O 1
ATOM 664 N N . SER A 1 82 ? -13.621 4.315 28.757 1.00 41.09 82 SER A N 1
ATOM 665 C CA . SER A 1 82 ? -14.340 5.596 28.677 1.00 41.09 82 SER A CA 1
ATOM 666 C C . SER A 1 82 ? -15.798 5.428 29.081 1.00 41.09 82 SER A C 1
ATOM 668 O O . SER A 1 82 ? -16.631 5.014 28.283 1.00 41.09 82 SER A O 1
ATOM 670 N N . ALA A 1 83 ? -16.140 5.922 30.271 1.00 42.84 83 ALA A N 1
ATOM 671 C CA . ALA A 1 83 ? -17.515 6.261 30.652 1.00 42.84 83 ALA A CA 1
ATOM 672 C C . ALA A 1 83 ? -18.084 7.469 29.856 1.00 42.84 83 ALA A C 1
ATOM 674 O O . ALA A 1 83 ? -19.080 8.068 30.248 1.00 42.84 83 ALA A O 1
ATOM 675 N N . ALA A 1 84 ? -17.428 7.856 28.755 1.00 42.16 84 ALA A N 1
ATOM 676 C CA . ALA A 1 84 ? -17.752 9.001 27.908 1.00 42.16 84 ALA A CA 1
ATOM 677 C C . ALA A 1 84 ? -18.191 8.608 26.485 1.00 42.16 84 ALA A C 1
ATOM 679 O O . ALA A 1 84 ? -18.449 9.489 25.666 1.00 42.16 84 ALA A O 1
ATOM 680 N N . CYS A 1 85 ? -18.317 7.312 26.168 1.00 40.28 85 CYS A N 1
ATOM 681 C CA . CYS A 1 85 ? -19.103 6.935 24.995 1.00 40.28 85 CYS A CA 1
ATOM 682 C C . CYS A 1 85 ? -20.587 7.109 25.347 1.00 40.28 85 CYS A C 1
ATOM 684 O O . CYS A 1 85 ? -21.043 6.491 26.311 1.00 40.28 85 CYS A O 1
ATOM 686 N N . PRO A 1 86 ? -21.365 7.933 24.617 1.00 38.72 86 PRO A N 1
ATOM 687 C CA . PRO A 1 86 ? -22.804 7.961 24.816 1.00 38.72 86 PRO A CA 1
ATOM 688 C C . PRO A 1 86 ? -23.338 6.541 24.614 1.00 38.72 86 PRO A C 1
ATOM 690 O O . PRO A 1 86 ? -23.118 5.931 23.566 1.00 38.72 86 PRO A O 1
ATOM 693 N N . PHE A 1 87 ? -24.043 6.035 25.626 1.00 42.69 87 PHE A N 1
ATOM 694 C CA . PHE A 1 87 ? -24.634 4.693 25.686 1.00 42.69 87 PHE A CA 1
ATOM 695 C C . PHE A 1 87 ? -25.504 4.358 24.450 1.00 42.69 87 PHE A C 1
ATOM 697 O O . PHE A 1 87 ? -25.701 3.197 24.119 1.00 42.69 87 PHE A O 1
ATOM 704 N N . ASN A 1 88 ? -25.918 5.373 23.678 1.00 41.62 88 ASN A N 1
ATOM 705 C CA . ASN A 1 88 ? -26.609 5.241 22.390 1.00 41.62 88 ASN A CA 1
ATOM 706 C C . ASN A 1 88 ? -25.775 4.649 21.230 1.00 41.62 88 ASN A C 1
ATOM 708 O O . ASN A 1 88 ? -26.343 4.412 20.168 1.00 41.62 88 ASN A O 1
ATOM 712 N N . LYS A 1 89 ? -24.458 4.424 21.371 1.00 44.25 89 LYS A N 1
ATOM 713 C CA . LYS A 1 89 ? -23.623 3.788 20.321 1.00 44.25 89 LYS A CA 1
ATOM 714 C C . LYS A 1 89 ? -23.264 2.324 20.584 1.00 44.25 89 LYS A C 1
ATOM 716 O O . LYS A 1 89 ? -22.740 1.682 19.681 1.00 44.25 89 LYS A O 1
ATOM 721 N N . ALA A 1 90 ? -23.578 1.790 21.764 1.00 44.78 90 ALA A N 1
ATOM 722 C CA . ALA A 1 90 ? -23.274 0.404 22.131 1.00 44.78 90 ALA A CA 1
ATOM 723 C C . ALA A 1 90 ? -24.107 -0.644 21.356 1.00 44.78 90 ALA A C 1
ATOM 725 O O . ALA A 1 90 ? -23.851 -1.835 21.481 1.00 44.78 90 ALA A O 1
ATOM 726 N N . GLY A 1 91 ? -25.082 -0.208 20.546 1.00 41.31 91 GLY A N 1
ATOM 727 C CA . GLY A 1 91 ? -25.896 -1.069 19.679 1.00 41.31 91 GLY A CA 1
ATOM 728 C C . GLY A 1 91 ? -25.570 -0.993 18.182 1.00 41.31 91 GLY A C 1
ATOM 729 O O . GLY A 1 91 ? -26.281 -1.602 17.389 1.00 41.31 91 GLY A O 1
ATOM 730 N N . GLN A 1 92 ? -24.552 -0.232 17.754 1.00 49.19 92 GLN A N 1
ATOM 731 C CA . GLN A 1 92 ? -24.138 -0.236 16.344 1.00 49.19 92 GLN A CA 1
ATOM 732 C C . GLN A 1 92 ? -23.263 -1.461 16.058 1.00 49.19 92 GLN A C 1
ATOM 734 O O . GLN A 1 92 ? -22.336 -1.756 16.809 1.00 49.19 92 GLN A O 1
ATOM 739 N N . HIS A 1 93 ? -23.547 -2.170 14.959 1.00 53.44 93 HIS A N 1
ATOM 740 C CA . HIS A 1 93 ? -22.723 -3.300 14.524 1.00 53.44 93 HIS A CA 1
ATOM 741 C C . HIS A 1 93 ? -21.251 -2.856 14.370 1.00 53.44 93 HIS A C 1
ATOM 743 O O . HIS A 1 93 ? -21.006 -1.756 13.867 1.00 53.44 93 HIS A O 1
ATOM 749 N N . PRO A 1 94 ? -20.251 -3.696 14.708 1.00 54.09 94 PRO A N 1
ATOM 750 C CA . PRO A 1 94 ? -18.830 -3.334 14.617 1.00 54.09 94 PRO A CA 1
ATOM 751 C C . PRO A 1 94 ? -18.387 -2.830 13.232 1.00 54.09 94 PRO A C 1
ATOM 753 O O . PRO A 1 94 ? -17.482 -1.998 13.126 1.00 54.09 94 PRO A O 1
ATOM 756 N N . SER A 1 95 ? -19.057 -3.294 12.171 1.00 53.97 95 SER A N 1
ATOM 757 C CA . SER A 1 95 ? -18.875 -2.871 10.776 1.00 53.97 95 SER A CA 1
ATOM 758 C C . SER A 1 95 ? -19.288 -1.415 10.505 1.00 53.97 95 SER A C 1
ATOM 760 O O . SER A 1 95 ? -18.853 -0.826 9.518 1.00 53.97 95 SER A O 1
ATOM 762 N N . GLN A 1 96 ? -20.066 -0.784 11.388 1.00 64.50 96 GLN A N 1
ATOM 763 C CA . GLN A 1 96 ? -20.570 0.583 11.214 1.00 64.50 96 GLN A CA 1
ATOM 764 C C . GLN A 1 96 ? -19.632 1.663 11.781 1.00 64.50 96 GLN A C 1
ATOM 766 O O . GLN A 1 96 ? -19.720 2.831 11.386 1.00 64.50 96 GLN A O 1
ATOM 771 N N . HIS A 1 97 ? -18.694 1.312 12.669 1.00 72.88 97 HIS A N 1
ATOM 772 C CA . HIS A 1 97 ? -17.729 2.277 13.201 1.00 72.88 97 HIS A CA 1
ATOM 773 C C . HIS A 1 97 ? -16.713 2.691 12.133 1.00 72.88 97 HIS A C 1
ATOM 775 O O . HIS A 1 97 ? -16.125 1.845 11.464 1.00 72.88 97 HIS A O 1
ATOM 781 N N . LEU A 1 98 ? -16.493 4.004 11.986 1.00 82.19 98 LEU A N 1
ATOM 782 C CA . LEU A 1 98 ? -15.579 4.587 10.993 1.00 82.19 98 LEU A CA 1
ATOM 783 C C . LEU A 1 98 ? -15.865 4.127 9.548 1.00 82.19 98 LEU A C 1
ATOM 785 O O . LEU A 1 98 ? -14.940 3.962 8.752 1.00 82.19 98 LEU A O 1
ATOM 789 N N . ILE A 1 99 ? -17.142 3.940 9.186 1.00 85.44 99 ILE A N 1
ATOM 790 C CA . ILE A 1 99 ? -17.538 3.396 7.875 1.00 85.44 99 ILE A CA 1
ATOM 791 C C . ILE A 1 99 ? -16.927 4.153 6.683 1.00 85.44 99 ILE A C 1
ATOM 793 O O . ILE A 1 99 ? -16.530 3.531 5.701 1.00 85.44 99 ILE A O 1
ATOM 797 N N . GLY A 1 100 ? -16.771 5.478 6.764 1.00 88.56 100 GLY A N 1
ATOM 798 C CA . GLY A 1 100 ? -16.123 6.253 5.701 1.00 88.56 100 GLY A CA 1
ATOM 799 C C . GLY A 1 100 ? -14.623 5.972 5.575 1.00 88.56 100 GLY A C 1
ATOM 800 O O . GLY A 1 100 ? -14.115 5.899 4.457 1.00 88.56 100 GLY A O 1
ATOM 801 N N . LEU A 1 101 ? -13.918 5.729 6.689 1.00 91.19 101 LEU A N 1
ATOM 802 C CA . LEU A 1 101 ? -12.512 5.317 6.660 1.00 91.19 101 LEU A CA 1
ATOM 803 C C . LEU A 1 101 ? -12.380 3.910 6.083 1.00 91.19 101 LEU A C 1
ATOM 805 O O . LEU A 1 101 ? -11.531 3.686 5.229 1.00 91.19 101 LEU A O 1
ATOM 809 N N . ARG A 1 102 ? -13.247 2.981 6.499 1.00 92.94 102 ARG A N 1
ATOM 810 C CA . ARG A 1 102 ? -13.280 1.607 5.977 1.00 92.94 102 ARG A CA 1
ATOM 811 C C . ARG A 1 102 ? -13.504 1.574 4.466 1.00 92.94 102 ARG A C 1
ATOM 813 O O . ARG A 1 102 ? -12.748 0.919 3.753 1.00 92.94 102 ARG A O 1
ATOM 820 N N . LYS A 1 103 ? -14.484 2.339 3.973 1.00 92.62 103 LYS A N 1
ATOM 821 C CA . LYS A 1 103 ? -14.756 2.499 2.537 1.00 92.62 103 LYS A CA 1
ATOM 822 C C . LYS A 1 103 ? -13.552 3.084 1.795 1.00 92.62 103 LYS A C 1
ATOM 824 O O . LYS A 1 103 ? -13.179 2.561 0.748 1.00 92.62 103 LYS A O 1
ATOM 829 N N . ALA A 1 104 ? -12.920 4.127 2.339 1.00 94.00 104 ALA A N 1
ATOM 830 C CA . ALA A 1 104 ? -11.722 4.720 1.741 1.00 94.00 104 ALA A CA 1
ATOM 831 C C . ALA A 1 104 ? -10.551 3.721 1.696 1.00 94.00 104 ALA A C 1
ATOM 833 O O . ALA A 1 104 ? -9.906 3.575 0.661 1.00 94.00 104 ALA A O 1
ATOM 834 N N . VAL A 1 105 ? -10.307 2.977 2.780 1.00 95.25 105 VAL A N 1
ATOM 835 C CA . VAL A 1 105 ? -9.281 1.921 2.831 1.00 95.25 105 VAL A CA 1
ATOM 836 C C . VAL A 1 105 ? -9.548 0.859 1.767 1.00 95.25 105 VAL A C 1
ATOM 838 O O . VAL A 1 105 ? -8.642 0.540 1.004 1.00 95.25 105 VAL A O 1
ATOM 841 N N . TYR A 1 106 ? -10.783 0.361 1.664 1.00 94.56 106 TYR A N 1
ATOM 842 C CA . TYR A 1 106 ? -11.159 -0.617 0.642 1.00 94.56 106 TYR A CA 1
ATOM 843 C C . TYR A 1 106 ? -10.909 -0.098 -0.779 1.00 94.56 106 TYR A C 1
ATOM 845 O O . TYR A 1 106 ? -10.194 -0.738 -1.548 1.00 94.56 106 TYR A O 1
ATOM 853 N N . ARG A 1 107 ? -11.458 1.076 -1.124 1.00 92.75 107 ARG A N 1
ATOM 854 C CA . ARG A 1 107 ? -11.354 1.650 -2.477 1.00 92.75 107 ARG A CA 1
ATOM 855 C C . ARG A 1 107 ? -9.912 1.890 -2.886 1.00 92.75 107 ARG A C 1
ATOM 857 O O . ARG A 1 107 ? -9.503 1.463 -3.960 1.00 92.75 107 ARG A O 1
ATOM 864 N N . THR A 1 108 ? -9.146 2.541 -2.015 1.00 94.62 108 THR A N 1
ATOM 865 C CA . THR A 1 108 ? -7.757 2.901 -2.313 1.00 94.62 108 THR A CA 1
ATOM 866 C C . THR A 1 108 ? -6.850 1.674 -2.391 1.00 94.62 108 THR A C 1
ATOM 868 O O . THR A 1 108 ? -5.990 1.615 -3.266 1.00 94.62 108 THR A O 1
ATOM 871 N N . LEU A 1 109 ? -7.060 0.653 -1.547 1.00 94.69 109 LEU A N 1
ATOM 872 C CA . LEU A 1 109 ? -6.332 -0.614 -1.656 1.00 94.69 109 LEU A CA 1
ATOM 873 C C . LEU A 1 109 ? -6.671 -1.368 -2.939 1.00 94.69 109 LEU A C 1
ATOM 875 O O . LEU A 1 109 ? -5.760 -1.827 -3.624 1.00 94.69 109 LEU A O 1
ATOM 879 N N . ARG A 1 110 ? -7.961 -1.486 -3.268 1.00 91.88 110 ARG A N 1
ATOM 880 C CA . ARG A 1 110 ? -8.426 -2.172 -4.477 1.00 91.88 110 ARG A CA 1
ATOM 881 C C . ARG A 1 110 ? -7.879 -1.505 -5.739 1.00 91.88 110 ARG A C 1
ATOM 883 O O . ARG A 1 110 ? -7.294 -2.195 -6.568 1.00 91.88 110 ARG A O 1
ATOM 890 N N . ALA A 1 111 ? -7.996 -0.182 -5.847 1.00 91.44 111 ALA A N 1
ATOM 891 C CA . ALA A 1 111 ? -7.504 0.571 -6.999 1.00 91.44 111 ALA A CA 1
ATOM 892 C C . ALA A 1 111 ? -5.981 0.436 -7.170 1.00 91.44 111 ALA A C 1
ATOM 894 O O . ALA A 1 111 ? -5.501 0.135 -8.263 1.00 91.44 111 ALA A O 1
ATOM 895 N N . ASN A 1 112 ? -5.215 0.584 -6.083 1.00 92.62 112 ASN A N 1
ATOM 896 C CA . ASN A 1 112 ? -3.762 0.421 -6.127 1.00 92.62 112 ASN A CA 1
ATOM 897 C C . ASN A 1 112 ? -3.352 -1.018 -6.474 1.00 92.62 112 ASN A C 1
ATOM 899 O O . ASN A 1 112 ? -2.462 -1.219 -7.301 1.00 92.62 112 ASN A O 1
ATOM 903 N N . PHE A 1 113 ? -4.018 -2.025 -5.898 1.00 92.56 113 PHE A N 1
ATOM 904 C CA . PHE A 1 113 ? -3.784 -3.430 -6.234 1.00 92.56 113 PHE A CA 1
ATOM 905 C C . PHE A 1 113 ? -4.026 -3.700 -7.721 1.00 92.56 113 PHE A C 1
ATOM 907 O O . PHE A 1 113 ? -3.159 -4.269 -8.382 1.00 92.56 113 PHE A O 1
ATOM 914 N N . GLN A 1 114 ? -5.165 -3.256 -8.262 1.00 89.75 114 GLN A N 1
ATOM 915 C CA . GLN A 1 114 ? -5.503 -3.429 -9.675 1.00 89.75 114 GLN A CA 1
ATOM 916 C C . GLN A 1 114 ? -4.479 -2.742 -10.586 1.00 89.75 114 GLN A C 1
ATOM 918 O O . GLN A 1 114 ? -3.986 -3.366 -11.524 1.00 89.75 114 GLN A O 1
ATOM 923 N N . ALA A 1 115 ? -4.088 -1.503 -10.278 1.00 90.75 115 ALA A N 1
ATOM 924 C CA . ALA A 1 115 ? -3.099 -0.770 -11.065 1.00 90.75 115 ALA A CA 1
ATOM 925 C C . ALA A 1 115 ? -1.723 -1.466 -11.065 1.00 90.75 115 ALA A C 1
ATOM 927 O O . ALA A 1 115 ? -1.135 -1.682 -12.127 1.00 90.75 115 ALA A O 1
ATOM 928 N N . ALA A 1 116 ? -1.230 -1.886 -9.894 1.00 91.94 116 ALA A N 1
ATOM 929 C CA . ALA A 1 116 ? 0.041 -2.604 -9.779 1.00 91.94 116 ALA A CA 1
ATOM 930 C C . ALA A 1 116 ? -0.004 -3.980 -10.465 1.00 91.94 116 ALA A C 1
ATOM 932 O O . ALA A 1 116 ? 0.964 -4.393 -11.110 1.00 91.94 116 ALA A O 1
ATOM 933 N N . ARG A 1 117 ? -1.138 -4.681 -10.369 1.00 91.12 117 ARG A N 1
ATOM 934 C CA . ARG A 1 117 ? -1.365 -5.967 -11.033 1.00 91.12 117 ARG A CA 1
ATOM 935 C C . ARG A 1 117 ? -1.354 -5.830 -12.552 1.00 91.12 117 ARG A C 1
ATOM 937 O O . ARG A 1 117 ? -0.648 -6.584 -13.213 1.00 91.12 117 ARG A O 1
ATOM 944 N N . LEU A 1 118 ? -2.081 -4.857 -13.103 1.00 89.75 118 LEU A N 1
ATOM 945 C CA . LEU A 1 118 ? -2.111 -4.588 -14.544 1.00 89.75 118 LEU A CA 1
ATOM 946 C C . LEU A 1 118 ? -0.720 -4.237 -15.079 1.00 89.75 118 LEU A C 1
ATOM 948 O O . LEU A 1 118 ? -0.299 -4.794 -16.091 1.00 89.75 118 LEU A O 1
ATOM 952 N N . ALA A 1 119 ? 0.027 -3.388 -14.367 1.00 91.12 119 ALA A N 1
ATOM 953 C CA . ALA A 1 119 ? 1.402 -3.062 -14.735 1.00 91.12 119 ALA A CA 1
ATOM 954 C C . ALA A 1 119 ? 2.318 -4.301 -14.701 1.00 91.12 119 ALA A C 1
ATOM 956 O O . ALA A 1 119 ? 3.171 -4.477 -15.570 1.00 91.12 119 ALA A O 1
ATOM 957 N N . THR A 1 120 ? 2.112 -5.205 -13.738 1.00 91.75 120 THR A N 1
ATOM 958 C CA . THR A 1 120 ? 2.878 -6.458 -13.636 1.00 91.75 120 THR A CA 1
ATOM 959 C C . THR A 1 120 ? 2.541 -7.436 -14.759 1.00 91.75 120 THR A C 1
ATOM 961 O O . THR A 1 120 ? 3.447 -7.967 -15.398 1.00 91.75 120 THR A O 1
ATOM 964 N N . LEU A 1 121 ? 1.259 -7.611 -15.079 1.00 89.69 121 LEU A N 1
ATOM 965 C CA . LEU A 1 121 ? 0.815 -8.423 -16.214 1.00 89.69 121 LEU A CA 1
ATOM 966 C C . LEU A 1 121 ? 1.333 -7.873 -17.546 1.00 89.69 121 LEU A C 1
ATOM 968 O O . LEU A 1 121 ? 1.770 -8.636 -18.407 1.00 89.69 121 LEU A O 1
ATOM 972 N N . TYR A 1 122 ? 1.345 -6.548 -17.703 1.00 88.62 122 TYR A N 1
ATOM 973 C CA . TYR A 1 122 ? 1.940 -5.892 -18.864 1.00 88.62 122 TYR A CA 1
ATOM 974 C C . TYR A 1 122 ? 3.441 -6.200 -18.977 1.00 88.62 122 TYR A C 1
ATOM 976 O O . TYR A 1 122 ? 3.917 -6.517 -20.068 1.00 88.62 122 TYR A O 1
ATOM 984 N N . MET A 1 123 ? 4.179 -6.164 -17.860 1.00 89.19 123 MET A N 1
ATOM 985 C CA . MET A 1 123 ? 5.595 -6.546 -17.824 1.00 89.19 123 MET A CA 1
ATOM 986 C C . MET A 1 123 ? 5.817 -8.006 -18.226 1.00 89.19 123 MET A C 1
ATOM 988 O O . MET A 1 123 ? 6.713 -8.275 -19.019 1.00 89.19 123 MET A O 1
ATOM 992 N N . LEU A 1 124 ? 5.014 -8.938 -17.705 1.00 87.31 124 LEU A N 1
ATOM 993 C CA . LEU A 1 124 ? 5.124 -10.365 -18.033 1.00 87.31 124 LEU A CA 1
ATOM 994 C C . LEU A 1 124 ? 4.830 -10.639 -19.514 1.00 87.31 124 LEU A C 1
ATOM 996 O O . LEU A 1 124 ? 5.525 -11.426 -20.147 1.00 87.31 124 LEU A O 1
ATOM 1000 N N . LYS A 1 125 ? 3.830 -9.955 -20.083 1.00 86.81 125 LYS A N 1
ATOM 1001 C CA . LYS A 1 125 ? 3.421 -10.144 -21.480 1.00 86.81 125 LYS A CA 1
ATOM 1002 C C . LYS A 1 125 ? 4.407 -9.544 -22.484 1.00 86.81 125 LYS A C 1
ATOM 1004 O O . LYS A 1 125 ? 4.696 -10.172 -23.497 1.00 86.81 125 LYS A O 1
ATOM 1009 N N . ASN A 1 126 ? 4.877 -8.319 -22.242 1.00 84.25 126 ASN A N 1
ATOM 1010 C CA . ASN A 1 126 ? 5.652 -7.562 -23.233 1.00 84.25 126 ASN A CA 1
ATOM 1011 C C . ASN A 1 126 ? 7.168 -7.670 -23.040 1.00 84.25 126 ASN A C 1
ATOM 1013 O O . ASN A 1 126 ? 7.918 -7.428 -23.984 1.00 84.25 126 ASN A O 1
ATOM 1017 N N . TYR A 1 127 ? 7.619 -8.044 -21.840 1.00 84.12 127 TYR A N 1
ATOM 1018 C CA . TYR A 1 127 ? 9.034 -8.200 -21.510 1.00 84.12 127 TYR A CA 1
ATOM 1019 C C . TYR A 1 127 ? 9.263 -9.515 -20.746 1.00 84.12 127 TYR A C 1
ATOM 1021 O O . TYR A 1 127 ? 9.560 -9.473 -19.549 1.00 84.12 127 TYR A O 1
ATOM 1029 N N . PRO A 1 128 ? 9.093 -10.685 -21.390 1.00 83.12 128 PRO A N 1
ATOM 1030 C CA . PRO A 1 128 ? 9.335 -11.974 -20.747 1.00 83.12 128 PRO A CA 1
ATOM 1031 C C . PRO A 1 128 ? 10.825 -12.152 -20.412 1.00 83.12 128 PRO A C 1
ATOM 1033 O O . PRO A 1 128 ? 11.702 -11.786 -21.197 1.00 83.12 128 PRO A O 1
ATOM 1036 N N . LEU A 1 129 ? 11.104 -12.716 -19.239 1.00 82.31 129 LEU A N 1
ATOM 1037 C CA . LEU A 1 129 ? 12.429 -13.143 -18.789 1.00 82.31 129 LEU A CA 1
ATOM 1038 C C . LEU A 1 129 ? 12.559 -14.672 -18.932 1.00 82.31 129 LEU A C 1
ATOM 1040 O O . LEU A 1 129 ? 11.754 -15.324 -19.597 1.00 82.31 129 LEU A O 1
ATOM 1044 N N . ASN A 1 130 ? 13.618 -15.261 -18.368 1.00 80.62 130 ASN A N 1
ATOM 1045 C CA . ASN A 1 130 ? 13.820 -16.711 -18.398 1.00 80.62 130 ASN A CA 1
ATOM 1046 C C . ASN A 1 130 ? 12.709 -17.463 -17.635 1.00 80.62 130 ASN A C 1
ATOM 1048 O O . ASN A 1 130 ? 12.119 -16.939 -16.691 1.00 80.62 130 ASN A O 1
ATOM 1052 N N . SER A 1 131 ? 12.461 -18.720 -18.011 1.00 75.12 131 SER A N 1
ATOM 1053 C CA . SER A 1 131 ? 11.400 -19.551 -17.421 1.00 75.12 131 SER A CA 1
ATOM 1054 C C . SER A 1 131 ? 11.549 -19.788 -15.911 1.00 75.12 131 SER A C 1
ATOM 1056 O O . SER A 1 131 ? 10.560 -20.066 -15.243 1.00 75.12 131 SER A O 1
ATOM 1058 N N . GLU A 1 132 ? 12.761 -19.662 -15.364 1.00 77.69 132 GLU A N 1
ATOM 1059 C CA . GLU A 1 132 ? 13.022 -19.752 -13.924 1.00 77.69 132 GLU A CA 1
ATOM 1060 C C . GLU A 1 132 ? 12.532 -18.507 -13.166 1.00 77.69 132 GLU A C 1
ATOM 1062 O O . GLU A 1 132 ? 11.896 -18.626 -12.117 1.00 77.69 132 GLU A O 1
ATOM 1067 N N . SER A 1 133 ? 12.779 -17.304 -13.701 1.00 77.50 133 SER A N 1
ATOM 1068 C CA . SER A 1 133 ? 12.303 -16.062 -13.076 1.00 77.50 133 SER A CA 1
ATOM 1069 C C . SER A 1 133 ? 10.809 -15.827 -13.303 1.00 77.50 133 SER A C 1
ATOM 1071 O O . SER A 1 133 ? 10.135 -15.376 -12.375 1.00 77.50 133 SER A O 1
ATOM 1073 N N . ASP A 1 134 ? 10.288 -16.210 -14.474 1.00 81.69 134 ASP A N 1
ATOM 1074 C CA . ASP A 1 134 ? 8.874 -16.098 -14.867 1.00 81.69 134 ASP A CA 1
ATOM 1075 C C . ASP A 1 134 ? 8.039 -17.340 -14.539 1.00 81.69 134 ASP A C 1
ATOM 1077 O O . ASP A 1 134 ? 7.030 -17.618 -15.187 1.00 81.69 134 ASP A O 1
ATOM 1081 N N . ASN A 1 135 ? 8.422 -18.089 -13.501 1.00 81.31 135 ASN A N 1
ATOM 1082 C CA . ASN A 1 135 ? 7.582 -19.171 -13.004 1.00 81.31 135 ASN A CA 1
ATOM 1083 C C . ASN A 1 135 ? 6.250 -18.606 -12.482 1.00 81.31 135 ASN A C 1
ATOM 1085 O O . ASN A 1 135 ? 6.231 -17.739 -11.607 1.00 81.31 135 ASN A O 1
ATOM 1089 N N . VAL A 1 136 ? 5.137 -19.129 -13.000 1.00 75.25 136 VAL A N 1
ATOM 1090 C CA . VAL A 1 136 ? 3.764 -18.716 -12.679 1.00 75.25 136 VAL A CA 1
ATOM 1091 C C . VAL A 1 136 ? 3.485 -18.744 -11.172 1.00 75.25 136 VAL A C 1
ATOM 1093 O O . VAL A 1 136 ? 2.781 -17.873 -10.667 1.00 75.25 136 VAL A O 1
ATOM 1096 N N . THR A 1 137 ? 4.101 -19.667 -10.426 1.00 79.94 137 THR A N 1
ATOM 1097 C CA . THR A 1 137 ? 3.946 -19.758 -8.962 1.00 79.94 137 THR A CA 1
ATOM 1098 C C . THR A 1 137 ? 4.503 -18.545 -8.213 1.00 79.94 137 THR A C 1
ATOM 1100 O O . THR A 1 137 ? 4.161 -18.328 -7.054 1.00 79.94 137 THR A O 1
ATOM 1103 N N . ASN A 1 138 ? 5.354 -17.738 -8.853 1.00 82.56 138 ASN A N 1
ATOM 1104 C CA . ASN A 1 138 ? 5.962 -16.547 -8.259 1.00 82.56 138 ASN A CA 1
ATOM 1105 C C . ASN A 1 138 ? 5.092 -15.288 -8.399 1.00 82.56 138 ASN A C 1
ATOM 1107 O O . ASN A 1 138 ? 5.520 -14.222 -7.942 1.00 82.56 138 ASN A O 1
ATOM 1111 N N . TYR A 1 139 ? 3.936 -15.378 -9.071 1.00 87.00 139 TYR A N 1
ATOM 1112 C CA . TYR A 1 139 ? 3.134 -14.218 -9.453 1.00 87.00 139 TYR A CA 1
ATOM 1113 C C . TYR A 1 139 ? 1.664 -14.355 -9.047 1.00 87.00 139 TYR A C 1
ATOM 1115 O O . TYR A 1 139 ? 0.870 -15.036 -9.694 1.00 87.00 139 TYR A O 1
ATOM 1123 N N . ILE A 1 140 ? 1.267 -13.598 -8.025 1.00 88.69 140 ILE A N 1
ATOM 1124 C CA . ILE A 1 140 ? -0.131 -13.446 -7.605 1.00 88.69 140 ILE A CA 1
ATOM 1125 C C . ILE A 1 140 ? -0.942 -12.776 -8.716 1.00 88.69 140 ILE A C 1
ATOM 1127 O O . ILE A 1 140 ? -2.135 -13.055 -8.860 1.00 88.69 140 ILE A O 1
ATOM 1131 N N . CYS A 1 141 ? -0.312 -11.942 -9.556 1.00 86.62 141 CYS A N 1
ATOM 1132 C CA . CYS A 1 141 ? -0.994 -11.319 -10.688 1.00 86.62 141 CYS A CA 1
ATOM 1133 C C . CYS A 1 141 ? -1.528 -12.310 -11.735 1.00 86.62 141 CYS A C 1
ATOM 1135 O O . CYS A 1 141 ? -2.356 -11.908 -12.552 1.00 86.62 141 CYS A O 1
ATOM 1137 N N . VAL A 1 142 ? -1.109 -13.580 -11.712 1.00 84.19 142 VAL A N 1
ATOM 1138 C CA . VAL A 1 142 ? -1.612 -14.619 -12.626 1.00 84.19 142 VAL A CA 1
ATOM 1139 C C . VAL A 1 142 ? -2.825 -15.356 -12.043 1.00 84.19 142 VAL A C 1
ATOM 1141 O O . VAL A 1 142 ? -3.654 -15.848 -12.803 1.00 84.19 142 VAL A O 1
ATOM 1144 N N . VAL A 1 143 ? -3.006 -15.344 -10.716 1.00 84.56 143 VAL A N 1
ATOM 1145 C CA . VAL A 1 143 ? -4.152 -15.970 -10.029 1.00 84.56 143 VAL A CA 1
ATOM 1146 C C . VAL A 1 143 ? -5.454 -15.271 -10.434 1.00 84.56 143 VAL A C 1
ATOM 1148 O O . VAL A 1 143 ? -5.554 -14.061 -10.207 1.00 84.56 143 VAL A O 1
ATOM 1151 N N . PRO A 1 144 ? -6.448 -15.957 -11.024 1.00 80.12 144 PRO A N 1
ATOM 1152 C CA . PRO A 1 144 ? -7.703 -15.348 -11.455 1.00 80.12 144 PRO A CA 1
ATOM 1153 C C . PRO A 1 144 ? -8.396 -14.542 -10.351 1.00 80.12 144 PRO A C 1
ATOM 1155 O O . PRO A 1 144 ? -8.473 -14.958 -9.200 1.00 80.12 144 PRO A O 1
ATOM 1158 N N . PHE A 1 145 ? -8.981 -13.392 -10.701 1.00 75.81 145 PHE A N 1
ATOM 1159 C CA . PHE A 1 145 ? -9.656 -12.541 -9.715 1.00 75.81 145 PHE A CA 1
ATOM 1160 C C . PHE A 1 145 ? -10.798 -13.240 -8.960 1.00 75.81 145 PHE A C 1
ATOM 1162 O O . PHE A 1 145 ? -11.049 -12.902 -7.806 1.00 75.81 145 PHE A O 1
ATOM 1169 N N . LYS A 1 146 ? -11.465 -14.215 -9.594 1.00 71.69 146 LYS A N 1
ATOM 1170 C CA . LYS A 1 146 ? -12.529 -15.015 -8.967 1.00 71.69 146 LYS A CA 1
ATOM 1171 C C . LYS A 1 146 ? -12.028 -15.794 -7.746 1.00 71.69 146 LYS A C 1
ATOM 1173 O O . LYS A 1 146 ? -12.789 -15.991 -6.810 1.00 71.69 146 LYS A O 1
ATOM 1178 N N . GLU A 1 147 ? -10.755 -16.180 -7.741 1.00 75.25 147 GLU A N 1
ATOM 1179 C CA . GLU A 1 147 ? -10.124 -16.937 -6.655 1.00 75.25 147 GLU A CA 1
ATOM 1180 C C . GLU A 1 147 ? -9.608 -16.025 -5.532 1.00 75.25 147 GLU A C 1
ATOM 1182 O O . GLU A 1 147 ? -9.487 -16.452 -4.389 1.00 75.25 147 GLU A O 1
ATOM 1187 N N . LEU A 1 148 ? -9.339 -14.748 -5.833 1.00 75.19 148 LEU A N 1
ATOM 1188 C CA . LEU A 1 148 ? -8.855 -13.765 -4.856 1.00 75.19 148 LEU A CA 1
ATOM 1189 C C . LEU A 1 148 ? -9.984 -13.115 -4.035 1.00 75.19 148 LEU A C 1
ATOM 1191 O O . LEU A 1 148 ? -9.720 -12.542 -2.976 1.00 75.19 148 LEU A O 1
ATOM 1195 N N . GLY A 1 149 ? -11.230 -13.193 -4.513 1.00 78.19 149 GLY A N 1
ATOM 1196 C CA . GLY A 1 149 ? -12.412 -12.662 -3.829 1.00 78.19 149 GLY A CA 1
ATOM 1197 C C . GLY A 1 149 ? -12.433 -11.130 -3.694 1.00 78.19 149 GLY A C 1
ATOM 1198 O O . GLY A 1 149 ? -11.776 -10.403 -4.441 1.00 78.19 149 GLY A O 1
ATOM 1199 N N . LEU A 1 150 ? -13.229 -10.626 -2.740 1.00 80.31 150 LEU A N 1
ATOM 1200 C CA . LEU A 1 150 ? -13.288 -9.212 -2.309 1.00 80.31 150 LEU A CA 1
ATOM 1201 C C . LEU A 1 150 ? -13.654 -8.175 -3.398 1.00 80.31 150 LEU A C 1
ATOM 1203 O O . LEU A 1 150 ? -13.367 -6.981 -3.250 1.00 80.31 150 LEU A O 1
ATOM 1207 N N . GLY A 1 151 ? -14.290 -8.603 -4.491 1.00 77.44 151 GLY A N 1
ATOM 1208 C CA . GLY A 1 151 ? -14.642 -7.711 -5.599 1.00 77.44 151 GLY A CA 1
ATOM 1209 C C . GLY A 1 151 ? -13.415 -7.201 -6.366 1.00 77.44 151 GLY A C 1
ATOM 1210 O O . GLY A 1 151 ? -13.356 -6.055 -6.800 1.00 77.44 151 GLY A O 1
ATOM 1211 N N . LEU A 1 152 ? -12.360 -7.999 -6.505 1.00 80.88 152 LEU A N 1
ATOM 1212 C CA . LEU A 1 152 ? -11.182 -7.566 -7.268 1.00 80.88 152 LEU A CA 1
ATOM 1213 C C . LEU A 1 152 ? -11.368 -7.692 -8.792 1.00 80.88 152 LEU A C 1
ATOM 1215 O O . LEU A 1 152 ? -10.655 -7.016 -9.534 1.00 80.88 152 LEU A O 1
ATOM 1219 N N . SER A 1 153 ? -12.324 -8.514 -9.242 1.00 70.38 153 SER A N 1
ATOM 1220 C CA . SER A 1 153 ? -12.569 -8.880 -10.649 1.00 70.38 153 SER A CA 1
ATOM 1221 C C . SER A 1 153 ? -13.210 -7.804 -11.506 1.00 70.38 153 SER A C 1
ATOM 1223 O O . SER A 1 153 ? -12.940 -7.747 -12.702 1.00 70.38 153 SER A O 1
ATOM 1225 N N . GLU A 1 154 ? -14.088 -6.997 -10.929 1.00 70.06 154 GLU A N 1
ATOM 1226 C CA . GLU A 1 154 ? -14.881 -6.035 -11.688 1.00 70.06 154 GLU A CA 1
ATOM 1227 C C . GLU A 1 154 ? -14.172 -4.681 -11.725 1.00 70.06 154 GLU A C 1
ATOM 1229 O O . GLU A 1 154 ? -13.495 -4.283 -10.774 1.00 70.06 154 GLU A O 1
ATOM 1234 N N . GLU A 1 155 ? -14.297 -3.971 -12.843 1.00 65.12 155 GLU A N 1
ATOM 1235 C CA . GLU A 1 155 ? -13.674 -2.659 -13.060 1.00 65.12 155 GLU A CA 1
ATOM 1236 C C . GLU A 1 155 ? -14.446 -1.553 -12.318 1.00 65.12 155 GLU A C 1
ATOM 1238 O O . GLU A 1 155 ? -13.865 -0.607 -11.789 1.00 65.12 155 GLU A O 1
ATOM 1243 N N . GLN A 1 156 ? -15.761 -1.728 -12.172 1.00 69.56 156 GLN A N 1
ATOM 1244 C CA . GLN A 1 156 ? -16.644 -0.891 -11.367 1.00 69.56 156 GLN A CA 1
ATOM 1245 C C . GLN A 1 156 ? -17.516 -1.796 -10.505 1.00 69.56 156 GLN A C 1
ATOM 1247 O O . GLN A 1 156 ? -18.051 -2.775 -11.004 1.00 69.56 156 GLN A O 1
ATOM 1252 N N . ILE A 1 157 ? -17.608 -1.478 -9.216 1.00 78.38 157 ILE A N 1
ATOM 1253 C CA . ILE A 1 157 ? -18.408 -2.226 -8.240 1.00 78.38 157 ILE A CA 1
ATOM 1254 C C . ILE A 1 157 ? -19.257 -1.211 -7.499 1.00 78.38 157 ILE A C 1
ATOM 1256 O O . ILE A 1 157 ? -18.734 -0.172 -7.072 1.00 78.38 157 ILE A O 1
ATOM 1260 N N . SER A 1 158 ? -20.547 -1.504 -7.365 1.00 82.50 158 SER A N 1
ATOM 1261 C CA . SER A 1 158 ? -21.472 -0.697 -6.576 1.00 82.50 158 SER A CA 1
ATOM 1262 C C . SER A 1 158 ? -21.050 -0.671 -5.103 1.00 82.50 158 SER A C 1
ATOM 1264 O O . SER A 1 158 ? -20.412 -1.592 -4.594 1.00 82.50 158 SER A O 1
ATOM 1266 N N . GLU A 1 159 ? -21.422 0.372 -4.357 1.00 79.31 159 GLU A N 1
ATOM 1267 C CA . GLU A 1 159 ? -21.162 0.381 -2.912 1.00 79.31 159 GLU A CA 1
ATOM 1268 C C . GLU A 1 159 ? -21.828 -0.801 -2.186 1.00 79.31 159 GLU A C 1
ATOM 1270 O O . GLU A 1 159 ? -21.284 -1.268 -1.187 1.00 79.31 159 GLU A O 1
ATOM 1275 N N . GLU A 1 160 ? -22.962 -1.288 -2.693 1.00 80.12 160 GLU A N 1
ATOM 1276 C CA . GLU A 1 160 ? -23.713 -2.419 -2.130 1.00 80.12 160 GLU A CA 1
ATOM 1277 C C . GLU A 1 160 ? -23.003 -3.757 -2.370 1.00 80.12 160 GLU A C 1
ATOM 1279 O O . GLU A 1 160 ? -22.845 -4.560 -1.456 1.00 80.12 160 GLU A O 1
ATOM 1284 N N . GLU A 1 161 ? -22.478 -3.971 -3.573 1.00 84.25 161 GLU A N 1
ATOM 1285 C CA . GLU A 1 161 ? -21.680 -5.155 -3.904 1.00 84.25 161 GLU A CA 1
ATOM 1286 C C . GLU A 1 161 ? -20.371 -5.168 -3.111 1.00 84.25 161 GLU A C 1
ATOM 1288 O O . GLU A 1 161 ? -20.009 -6.181 -2.517 1.00 84.25 161 GLU A O 1
ATOM 1293 N N . ALA A 1 162 ? -19.693 -4.019 -3.010 1.00 84.31 162 ALA A N 1
ATOM 1294 C CA . ALA A 1 162 ? -18.498 -3.876 -2.184 1.00 84.31 162 ALA A CA 1
ATOM 1295 C C . ALA A 1 162 ? -18.788 -4.159 -0.702 1.00 84.31 162 ALA A C 1
ATOM 1297 O O . ALA A 1 162 ? -17.956 -4.754 -0.012 1.00 84.31 162 ALA A O 1
ATOM 1298 N N . HIS A 1 163 ? -19.965 -3.758 -0.212 1.00 84.69 163 HIS A N 1
ATOM 1299 C CA . HIS A 1 163 ? -20.425 -4.074 1.136 1.00 84.69 163 HIS A CA 1
ATOM 1300 C C . HIS A 1 163 ? -20.596 -5.587 1.317 1.00 84.69 163 HIS A C 1
ATOM 1302 O O . HIS A 1 163 ? -20.062 -6.137 2.276 1.00 84.69 163 HIS A O 1
ATOM 1308 N N . ASN A 1 164 ? -21.239 -6.270 0.368 1.00 85.31 164 ASN A N 1
ATOM 1309 C CA . ASN A 1 164 ? -21.452 -7.718 0.421 1.00 85.31 164 ASN A CA 1
ATOM 1310 C C . ASN A 1 164 ? -20.134 -8.503 0.333 1.00 85.31 164 ASN A C 1
ATOM 1312 O O . ASN A 1 164 ? -19.890 -9.396 1.140 1.00 85.31 164 ASN A O 1
ATOM 1316 N N . PHE A 1 165 ? -19.232 -8.129 -0.580 1.00 84.44 165 PHE A N 1
ATOM 1317 C CA . PHE A 1 165 ? -17.939 -8.801 -0.751 1.00 84.44 165 PHE A CA 1
ATOM 1318 C C . PHE A 1 165 ? -17.012 -8.687 0.459 1.00 84.44 165 PHE A C 1
ATOM 1320 O O . PHE A 1 165 ? -16.084 -9.481 0.596 1.00 84.44 165 PHE A O 1
ATOM 1327 N N . THR A 1 166 ? -17.208 -7.675 1.302 1.00 84.81 166 THR A N 1
ATOM 1328 C CA . THR A 1 166 ? -16.328 -7.394 2.443 1.00 84.81 166 THR A CA 1
ATOM 1329 C C . THR A 1 166 ? -16.991 -7.644 3.791 1.00 84.81 166 THR A C 1
ATOM 1331 O O . THR A 1 166 ? -16.399 -7.295 4.818 1.00 84.81 166 THR A O 1
ATOM 1334 N N . ASP A 1 167 ? -18.192 -8.229 3.796 1.00 84.75 167 ASP A N 1
ATOM 1335 C CA . ASP A 1 167 ? -19.021 -8.400 4.992 1.00 84.75 167 ASP A CA 1
ATOM 1336 C C . ASP A 1 167 ? -19.161 -7.073 5.765 1.00 84.75 167 ASP A C 1
ATOM 1338 O O . ASP A 1 167 ? -18.724 -6.885 6.902 1.00 84.75 167 ASP A O 1
ATOM 1342 N N . GLY A 1 168 ? -19.637 -6.057 5.048 1.00 83.94 168 GLY A N 1
ATOM 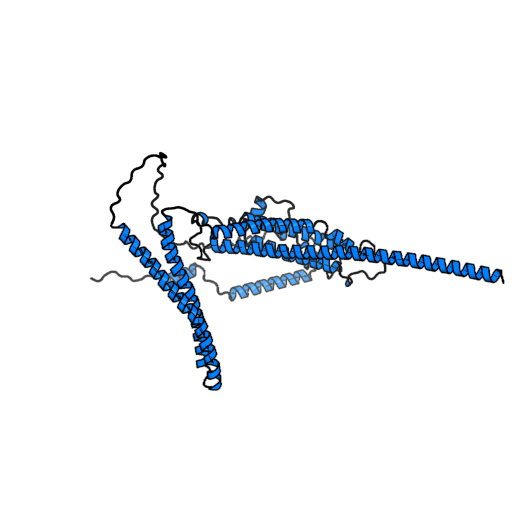1343 C CA . GLY A 1 168 ? -19.808 -4.705 5.555 1.00 83.94 168 GLY A CA 1
ATOM 1344 C C . GLY A 1 168 ? -18.514 -3.944 5.832 1.00 83.94 168 GLY A C 1
ATOM 1345 O O . GLY A 1 168 ? -18.447 -3.155 6.775 1.00 83.94 168 GLY A O 1
ATOM 1346 N N . PHE A 1 169 ? -17.484 -4.136 5.007 1.00 89.50 169 PHE A N 1
ATOM 1347 C CA . PHE A 1 169 ? -16.139 -3.586 5.210 1.00 89.50 169 PHE A CA 1
ATOM 1348 C C . PHE A 1 169 ? -15.516 -4.032 6.543 1.00 89.50 169 PHE A C 1
ATOM 1350 O O . PHE A 1 169 ? -14.901 -3.245 7.279 1.00 89.50 169 PHE A O 1
ATOM 1357 N N . SER A 1 170 ? -15.684 -5.315 6.862 1.00 88.50 170 SER A N 1
ATOM 1358 C CA . SER A 1 170 ? -15.139 -5.936 8.064 1.00 88.50 170 SER A CA 1
ATOM 1359 C C . SER A 1 170 ? -13.615 -5.762 8.150 1.00 88.50 170 SER A C 1
ATOM 1361 O O . SER A 1 170 ? -12.888 -5.761 7.151 1.00 88.50 170 SER A O 1
ATOM 1363 N N . LEU A 1 171 ? -13.095 -5.605 9.371 1.00 89.94 171 LEU A N 1
ATOM 1364 C CA . LEU A 1 171 ? -11.653 -5.468 9.587 1.00 89.94 171 LEU A CA 1
ATOM 1365 C C . LEU A 1 171 ? -10.848 -6.674 9.053 1.00 89.94 171 LEU A C 1
ATOM 1367 O O . LEU A 1 171 ? -9.788 -6.436 8.469 1.00 89.94 171 LEU A O 1
ATOM 1371 N N . PRO A 1 172 ? -11.304 -7.940 9.192 1.00 91.00 172 PRO A N 1
ATOM 1372 C CA . PRO A 1 172 ? -10.652 -9.083 8.556 1.00 91.00 172 PRO A CA 1
ATOM 1373 C C . PRO A 1 172 ? -10.553 -8.946 7.032 1.00 91.00 172 PRO A C 1
ATOM 1375 O O . PRO A 1 172 ? -9.455 -9.091 6.497 1.00 91.00 172 PRO A O 1
ATOM 1378 N N . ALA A 1 173 ? -11.638 -8.573 6.342 1.00 90.88 173 ALA A N 1
ATOM 1379 C CA . ALA A 1 173 ? -11.622 -8.389 4.889 1.00 90.88 173 ALA A CA 1
ATOM 1380 C C . ALA A 1 173 ? -10.625 -7.300 4.457 1.00 90.88 173 ALA A C 1
ATOM 1382 O O . ALA A 1 173 ? -9.824 -7.503 3.542 1.00 90.88 173 ALA A O 1
ATOM 1383 N N . LEU A 1 174 ? -10.597 -6.163 5.164 1.00 94.12 174 LEU A N 1
ATOM 1384 C CA . LEU A 1 174 ? -9.639 -5.088 4.885 1.00 94.12 174 LEU A CA 1
ATOM 1385 C C . LEU A 1 174 ? -8.184 -5.508 5.159 1.00 94.12 174 LEU A C 1
ATOM 1387 O O . LEU A 1 174 ? -7.276 -5.084 4.443 1.00 94.12 174 LEU A O 1
ATOM 1391 N N . LYS A 1 175 ? -7.945 -6.350 6.174 1.00 94.44 175 LYS A N 1
ATOM 1392 C CA . LYS A 1 175 ? -6.618 -6.920 6.456 1.00 94.44 175 LYS A CA 1
ATOM 1393 C C . LYS A 1 175 ? -6.170 -7.874 5.352 1.00 94.44 175 LYS A C 1
ATOM 1395 O O . LYS A 1 175 ? -5.020 -7.776 4.935 1.00 94.44 175 LYS A O 1
ATOM 1400 N N . VAL A 1 176 ? -7.052 -8.745 4.857 1.00 94.19 176 VAL A N 1
ATOM 1401 C CA . VAL A 1 176 ? -6.754 -9.635 3.721 1.00 94.19 176 VAL A CA 1
ATOM 1402 C C . VAL A 1 176 ? -6.411 -8.812 2.480 1.00 94.19 176 VAL A C 1
ATOM 1404 O O . VAL A 1 176 ? -5.359 -9.019 1.878 1.00 94.19 176 VAL A O 1
ATOM 1407 N N . LEU A 1 177 ? -7.222 -7.801 2.156 1.00 93.94 177 LEU A N 1
ATOM 1408 C CA . LEU A 1 177 ? -6.957 -6.908 1.028 1.00 93.94 177 LEU A CA 1
ATOM 1409 C C . LEU A 1 177 ? -5.618 -6.163 1.170 1.00 93.94 177 LEU A C 1
ATOM 1411 O O . LEU A 1 177 ? -4.880 -5.999 0.199 1.00 93.94 177 LEU A O 1
ATOM 1415 N N . PHE A 1 178 ? -5.266 -5.743 2.387 1.00 95.88 178 PHE A N 1
ATOM 1416 C CA . PHE A 1 178 ? -3.966 -5.138 2.663 1.00 95.88 178 PHE A CA 1
ATOM 1417 C C . PHE A 1 178 ? -2.801 -6.109 2.429 1.00 95.88 178 PHE A C 1
ATOM 1419 O O . PHE A 1 178 ? -1.780 -5.695 1.880 1.00 95.88 178 PHE A O 1
ATOM 1426 N N . GLN A 1 179 ? -2.942 -7.389 2.787 1.00 94.94 179 GLN A N 1
ATOM 1427 C CA . GLN A 1 179 ? -1.917 -8.398 2.495 1.00 94.94 179 GLN A CA 1
ATOM 1428 C C . GLN A 1 179 ? -1.751 -8.618 0.989 1.00 94.94 179 GLN A C 1
ATOM 1430 O O . GLN A 1 179 ? -0.622 -8.634 0.499 1.00 94.94 179 GLN A O 1
ATOM 1435 N N . LEU A 1 180 ? -2.859 -8.694 0.245 1.00 93.75 180 LEU A N 1
ATOM 1436 C CA . LEU A 1 180 ? -2.832 -8.788 -1.217 1.00 93.75 180 LEU A CA 1
ATOM 1437 C C . LEU A 1 180 ? -2.104 -7.593 -1.844 1.00 93.75 180 LEU A C 1
ATOM 1439 O O . LEU A 1 180 ? -1.258 -7.772 -2.719 1.00 93.75 180 LEU A O 1
ATOM 1443 N N . TRP A 1 181 ? -2.366 -6.378 -1.358 1.00 94.62 181 TRP A N 1
ATOM 1444 C CA . TRP A 1 181 ? -1.640 -5.180 -1.782 1.00 94.62 181 TRP A CA 1
ATOM 1445 C C . TRP A 1 181 ? -0.134 -5.269 -1.505 1.00 94.62 181 TRP A C 1
ATOM 1447 O O . TRP A 1 181 ? 0.673 -4.983 -2.392 1.00 94.62 181 TRP A O 1
ATOM 1457 N N . VAL A 1 182 ? 0.272 -5.661 -0.293 1.00 95.44 182 VAL A N 1
ATOM 1458 C CA . VAL A 1 182 ? 1.697 -5.783 0.064 1.00 95.44 182 VAL A CA 1
ATOM 1459 C C . VAL A 1 182 ? 2.394 -6.798 -0.843 1.00 95.44 182 VAL A C 1
ATOM 1461 O O . VAL A 1 182 ? 3.492 -6.533 -1.334 1.00 95.44 182 VAL A O 1
ATOM 1464 N N . ALA A 1 183 ? 1.742 -7.925 -1.118 1.00 93.81 183 ALA A N 1
ATOM 1465 C CA . ALA A 1 183 ? 2.300 -8.957 -1.974 1.00 93.81 183 ALA A CA 1
ATOM 1466 C C . ALA A 1 183 ? 2.405 -8.497 -3.442 1.00 93.81 183 ALA A C 1
ATOM 1468 O O . ALA A 1 183 ? 3.485 -8.570 -4.030 1.00 93.81 183 ALA A O 1
ATOM 1469 N N . GLN A 1 184 ? 1.340 -7.915 -4.005 1.00 93.69 184 GLN A N 1
ATOM 1470 C CA . GLN A 1 184 ? 1.325 -7.436 -5.394 1.00 93.69 184 GLN A CA 1
ATOM 1471 C C . GLN A 1 184 ? 2.271 -6.254 -5.636 1.00 93.69 184 GLN A C 1
ATOM 1473 O O . GLN A 1 184 ? 2.912 -6.174 -6.684 1.00 93.69 184 GLN A O 1
ATOM 1478 N N . SER A 1 185 ? 2.373 -5.323 -4.686 1.00 94.31 185 SER A N 1
ATOM 1479 C CA . SER A 1 185 ? 3.306 -4.195 -4.795 1.00 94.31 185 SER A CA 1
ATOM 1480 C C . SER A 1 185 ? 4.762 -4.665 -4.737 1.00 94.31 185 SER A C 1
ATOM 1482 O O . SER A 1 185 ? 5.580 -4.219 -5.542 1.00 94.31 185 SER A O 1
ATOM 1484 N N . SER A 1 186 ? 5.083 -5.612 -3.850 1.00 94.19 186 SER A N 1
ATOM 1485 C CA . SER A 1 186 ? 6.404 -6.251 -3.795 1.00 94.19 186 SER A CA 1
ATOM 1486 C C . SER A 1 186 ? 6.743 -6.966 -5.106 1.00 94.19 186 SER A C 1
ATOM 1488 O O . SER A 1 186 ? 7.830 -6.787 -5.654 1.00 94.19 186 SER A O 1
ATOM 1490 N N . GLU A 1 187 ? 5.791 -7.721 -5.655 1.00 93.00 187 GLU A N 1
ATOM 1491 C CA . GLU A 1 187 ? 5.920 -8.404 -6.942 1.00 93.00 187 GLU A CA 1
ATOM 1492 C C . GLU A 1 187 ? 6.193 -7.434 -8.096 1.00 93.00 187 GLU A C 1
ATOM 1494 O O . GLU A 1 187 ? 7.122 -7.660 -8.874 1.00 93.00 187 GLU A O 1
ATOM 1499 N N . PHE A 1 188 ? 5.453 -6.324 -8.158 1.00 92.88 188 PHE A N 1
ATOM 1500 C CA . PHE A 1 188 ? 5.666 -5.267 -9.142 1.00 92.88 188 PHE A CA 1
ATOM 1501 C C . PHE A 1 188 ? 7.099 -4.714 -9.078 1.00 92.88 188 PHE A C 1
ATOM 1503 O O . PHE A 1 188 ? 7.802 -4.699 -10.090 1.00 92.88 188 PHE A O 1
ATOM 1510 N N . PHE A 1 189 ? 7.571 -4.301 -7.894 1.00 92.56 189 PHE A N 1
ATOM 1511 C CA . PHE A 1 189 ? 8.918 -3.734 -7.748 1.00 92.56 189 PHE A CA 1
ATOM 1512 C C . PHE A 1 189 ? 10.019 -4.764 -7.998 1.00 92.56 189 PHE A C 1
ATOM 1514 O O . PHE A 1 189 ? 11.023 -4.437 -8.630 1.00 92.56 189 PHE A O 1
ATOM 1521 N N . ARG A 1 190 ? 9.833 -6.011 -7.550 1.00 92.00 190 ARG A N 1
ATOM 1522 C CA . ARG A 1 190 ? 10.757 -7.115 -7.835 1.00 92.00 190 ARG A CA 1
ATOM 1523 C C . ARG A 1 190 ? 10.862 -7.353 -9.338 1.00 92.00 190 ARG A C 1
ATOM 1525 O O . ARG A 1 190 ? 11.971 -7.438 -9.860 1.00 92.00 190 ARG A O 1
ATOM 1532 N N . ARG A 1 191 ? 9.730 -7.422 -10.046 1.00 90.38 191 ARG A N 1
ATOM 1533 C CA . ARG A 1 191 ? 9.712 -7.595 -11.503 1.00 90.38 191 ARG A CA 1
ATOM 1534 C C . ARG A 1 191 ? 10.395 -6.430 -12.210 1.00 90.38 191 ARG A C 1
ATOM 1536 O O . ARG A 1 191 ? 11.237 -6.655 -13.075 1.00 90.38 191 ARG A O 1
ATOM 1543 N N . LEU A 1 192 ? 10.083 -5.204 -11.805 1.00 89.31 192 LEU A N 1
ATOM 1544 C CA . LEU A 1 192 ? 10.690 -4.004 -12.366 1.00 89.31 192 LEU A CA 1
ATOM 1545 C C . LEU A 1 192 ? 12.212 -3.993 -12.164 1.00 89.31 192 LEU A C 1
ATOM 1547 O O . LEU A 1 192 ? 12.953 -3.713 -13.101 1.00 89.31 192 LEU A O 1
ATOM 1551 N N . ALA A 1 193 ? 12.694 -4.367 -10.977 1.00 89.12 193 ALA A N 1
ATOM 1552 C CA . ALA A 1 193 ? 14.123 -4.483 -10.700 1.00 89.12 193 ALA A CA 1
ATOM 1553 C C . ALA A 1 193 ? 14.806 -5.541 -11.585 1.00 89.12 193 ALA A C 1
ATOM 1555 O O . ALA A 1 193 ? 15.893 -5.291 -12.102 1.00 89.12 193 ALA A O 1
ATOM 1556 N N . LEU A 1 194 ? 14.158 -6.689 -11.813 1.00 86.50 194 LEU A N 1
ATOM 1557 C CA . LEU A 1 194 ? 14.679 -7.740 -12.694 1.00 86.50 194 LEU A CA 1
ATOM 1558 C C . LEU A 1 194 ? 14.762 -7.298 -14.162 1.00 86.50 194 LEU A C 1
ATOM 1560 O O . LEU A 1 194 ? 15.728 -7.653 -14.836 1.00 86.50 194 LEU A O 1
ATOM 1564 N N . LEU A 1 195 ? 13.797 -6.505 -14.645 1.00 83.44 195 LEU A N 1
ATOM 1565 C CA . LEU A 1 195 ? 13.827 -5.924 -15.996 1.00 83.44 195 LEU A CA 1
ATOM 1566 C C . LEU A 1 195 ? 14.925 -4.870 -16.161 1.00 83.44 195 LEU A C 1
ATOM 1568 O O . LEU A 1 195 ? 15.495 -4.725 -17.239 1.00 83.44 195 LEU A O 1
ATOM 1572 N N . LEU A 1 196 ? 15.216 -4.122 -15.097 1.00 80.75 196 LEU A N 1
ATOM 1573 C CA . LEU A 1 196 ? 16.273 -3.112 -15.088 1.00 80.75 196 LEU A CA 1
ATOM 1574 C C . LEU A 1 196 ? 17.667 -3.714 -14.831 1.00 80.75 196 LEU A C 1
ATOM 1576 O O . LEU A 1 196 ? 18.665 -3.004 -14.970 1.00 80.75 196 LEU A O 1
ATOM 1580 N N . SER A 1 197 ? 17.753 -5.001 -14.474 1.00 79.25 197 SER A N 1
ATOM 1581 C CA . SER A 1 197 ? 19.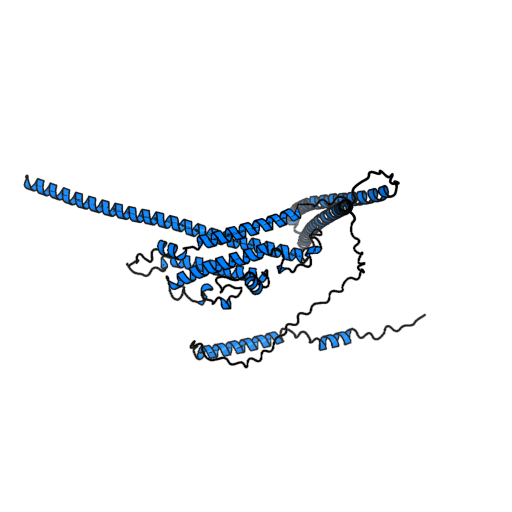024 -5.691 -14.249 1.00 79.25 197 SER A CA 1
ATOM 1582 C C . SER A 1 197 ? 19.777 -5.927 -15.557 1.00 79.25 197 SER A C 1
ATOM 1584 O O . SER A 1 197 ? 19.246 -6.459 -16.532 1.00 79.25 197 SER A O 1
ATOM 1586 N N . THR A 1 198 ? 21.069 -5.605 -15.555 1.00 64.12 198 THR A N 1
ATOM 1587 C CA . THR A 1 198 ? 21.972 -5.804 -16.697 1.00 64.12 198 THR A CA 1
ATOM 1588 C C . THR A 1 198 ? 22.307 -7.275 -16.957 1.00 64.12 198 THR A C 1
ATOM 1590 O O . THR A 1 198 ? 22.773 -7.604 -18.045 1.00 64.12 198 THR A O 1
ATOM 1593 N N . THR A 1 199 ? 22.048 -8.166 -15.993 1.00 59.94 199 THR A N 1
ATOM 1594 C CA . THR A 1 199 ? 22.333 -9.610 -16.082 1.00 59.94 199 THR A CA 1
ATOM 1595 C C . THR A 1 199 ? 21.392 -10.364 -17.018 1.00 59.94 199 THR A C 1
ATOM 1597 O O . THR A 1 199 ? 21.744 -11.438 -17.491 1.00 59.94 199 THR A O 1
ATOM 1600 N N . ASN A 1 200 ? 20.211 -9.804 -17.292 1.00 55.03 200 ASN A N 1
ATOM 1601 C CA . ASN A 1 200 ? 19.162 -10.439 -18.095 1.00 55.03 200 ASN A CA 1
ATOM 1602 C C . ASN A 1 200 ? 19.128 -9.921 -19.544 1.00 55.03 200 ASN A C 1
ATOM 1604 O O . ASN A 1 200 ? 18.231 -10.271 -20.308 1.00 55.03 200 ASN A O 1
ATOM 1608 N N . SER A 1 201 ? 20.087 -9.070 -19.932 1.00 52.66 201 SER A N 1
ATOM 1609 C CA . SER A 1 201 ? 20.208 -8.603 -21.314 1.00 52.66 201 SER A CA 1
ATOM 1610 C C . SER A 1 201 ? 20.614 -9.776 -22.211 1.00 52.66 201 SER A C 1
ATOM 1612 O O . SER A 1 201 ? 21.597 -10.450 -21.891 1.00 52.66 201 SER A O 1
ATOM 1614 N N . PRO A 1 202 ? 19.930 -10.019 -23.346 1.00 51.38 202 PRO A N 1
ATOM 1615 C CA . PRO A 1 202 ? 20.338 -11.069 -24.268 1.00 51.38 202 PRO A CA 1
ATOM 1616 C C . PRO A 1 202 ? 21.802 -10.850 -24.690 1.00 51.38 202 PRO A C 1
ATOM 1618 O O . PRO A 1 202 ? 22.190 -9.709 -24.975 1.00 51.38 202 PRO A O 1
ATOM 1621 N N . PRO A 1 203 ? 22.631 -11.908 -24.726 1.00 44.19 203 PRO A N 1
ATOM 1622 C CA . PRO A 1 203 ? 24.008 -11.812 -25.182 1.00 44.19 203 PRO A CA 1
ATOM 1623 C C . PRO A 1 203 ? 24.004 -11.595 -26.700 1.00 44.19 203 PRO A C 1
ATOM 1625 O O . PRO A 1 203 ? 23.957 -12.539 -27.482 1.00 44.19 203 PRO A O 1
ATOM 1628 N N . GLY A 1 204 ? 24.005 -10.336 -27.139 1.00 45.09 204 GLY A N 1
ATOM 1629 C CA . GLY A 1 204 ? 24.072 -10.000 -28.558 1.00 45.09 204 GLY A CA 1
ATOM 1630 C C . GLY A 1 204 ? 24.371 -8.517 -28.820 1.00 45.09 204 GLY A C 1
ATOM 1631 O O . GLY A 1 204 ? 23.992 -7.668 -28.015 1.00 45.09 204 GLY A O 1
ATOM 1632 N N . PRO A 1 205 ? 25.005 -8.155 -29.956 1.00 43.16 205 PRO A N 1
ATOM 1633 C CA . PRO A 1 205 ? 25.390 -6.772 -30.275 1.00 43.16 205 PRO A CA 1
ATOM 1634 C C . PRO A 1 205 ? 24.213 -5.873 -30.698 1.00 43.16 205 PRO A C 1
ATOM 1636 O O . PRO A 1 205 ? 24.416 -4.740 -31.131 1.00 43.16 205 PRO A O 1
ATOM 1639 N N . LEU A 1 206 ? 22.978 -6.366 -30.609 1.00 43.22 206 LEU A N 1
ATOM 1640 C CA . LEU A 1 206 ? 21.772 -5.706 -31.096 1.00 43.22 206 LEU A CA 1
ATOM 1641 C C . LEU A 1 206 ? 20.853 -5.387 -29.916 1.00 43.22 206 LEU A C 1
ATOM 1643 O O . LEU A 1 206 ? 19.809 -6.005 -29.735 1.00 43.22 206 LEU A O 1
ATOM 1647 N N . LEU A 1 207 ? 21.231 -4.387 -29.116 1.00 48.06 207 LEU A N 1
ATOM 1648 C CA . LEU A 1 207 ? 20.255 -3.659 -28.306 1.00 48.06 207 LEU A CA 1
ATOM 1649 C C . LEU A 1 207 ? 19.304 -2.955 -29.278 1.00 48.06 207 LEU A C 1
ATOM 1651 O O . LEU A 1 207 ? 19.566 -1.844 -29.747 1.00 48.06 207 LEU A O 1
ATOM 1655 N N . THR A 1 208 ? 18.208 -3.623 -29.626 1.00 50.62 208 THR A N 1
ATOM 1656 C CA . THR A 1 208 ? 17.091 -3.010 -30.337 1.00 50.62 208 THR A CA 1
ATOM 1657 C C . THR A 1 208 ? 16.671 -1.771 -29.535 1.00 50.62 208 THR A C 1
ATOM 1659 O O . THR A 1 208 ? 16.497 -1.873 -28.319 1.00 50.62 208 THR A O 1
ATOM 1662 N N . PRO A 1 209 ? 16.468 -0.594 -30.159 1.00 51.81 209 PRO A N 1
ATOM 1663 C CA . PRO A 1 209 ? 16.099 0.639 -29.452 1.00 51.81 209 PRO A CA 1
ATOM 1664 C C . PRO A 1 209 ? 14.857 0.518 -28.550 1.00 51.81 209 PRO A C 1
ATOM 1666 O O . PRO A 1 209 ? 14.623 1.385 -27.715 1.00 51.81 209 PRO A O 1
ATOM 1669 N N . ALA A 1 210 ? 14.048 -0.530 -28.729 1.00 51.19 210 ALA A N 1
ATOM 1670 C CA . ALA A 1 210 ? 12.867 -0.869 -27.937 1.00 51.19 210 ALA A CA 1
ATOM 1671 C C . ALA A 1 210 ? 13.169 -1.440 -26.532 1.00 51.19 210 ALA A C 1
ATOM 1673 O O . ALA A 1 210 ? 12.324 -1.325 -25.657 1.00 51.19 210 ALA A O 1
ATOM 1674 N N . LEU A 1 211 ? 14.363 -1.993 -26.287 1.00 60.94 211 LEU A N 1
ATOM 1675 C CA . LEU A 1 211 ? 14.756 -2.624 -25.011 1.00 60.94 211 LEU A CA 1
ATOM 1676 C C . LEU A 1 211 ? 15.549 -1.689 -24.085 1.00 60.94 211 LEU A C 1
ATOM 1678 O O . LEU A 1 211 ? 16.163 -2.119 -23.111 1.00 60.94 211 LEU A O 1
ATOM 1682 N N . LEU A 1 212 ? 15.578 -0.390 -24.388 1.00 67.44 212 LEU A N 1
ATOM 1683 C CA . LEU A 1 212 ? 16.272 0.572 -23.542 1.00 67.44 212 LEU A CA 1
ATOM 1684 C C . LEU A 1 212 ? 15.530 0.722 -22.196 1.00 67.44 212 LEU A C 1
ATOM 1686 O O . LEU A 1 212 ? 14.330 1.001 -22.214 1.00 67.44 212 LEU A O 1
ATOM 1690 N N . PRO A 1 213 ? 16.224 0.655 -21.039 1.00 71.62 213 PRO A N 1
ATOM 1691 C CA . PRO A 1 213 ? 15.600 0.685 -19.709 1.00 71.62 213 PRO A CA 1
ATOM 1692 C C . PRO A 1 213 ? 14.644 1.860 -19.473 1.00 71.62 213 PRO A C 1
ATOM 1694 O O . PRO A 1 213 ? 13.628 1.722 -18.806 1.00 71.62 213 PRO A O 1
ATOM 1697 N N . HIS A 1 214 ? 14.936 3.020 -20.066 1.00 70.69 214 HIS A N 1
ATOM 1698 C CA . HIS A 1 214 ? 14.093 4.209 -19.952 1.00 70.69 214 HIS A CA 1
ATOM 1699 C C . HIS A 1 214 ? 12.777 4.120 -20.741 1.00 70.69 214 HIS A C 1
ATOM 1701 O O . HIS A 1 214 ? 11.823 4.800 -20.381 1.00 70.69 214 HIS A O 1
ATOM 1707 N N . ARG A 1 215 ? 12.714 3.313 -21.810 1.00 75.25 215 ARG A N 1
ATOM 1708 C CA . ARG A 1 215 ? 11.469 3.056 -22.553 1.00 75.25 215 ARG A CA 1
ATOM 1709 C C . ARG A 1 215 ? 10.610 2.037 -21.828 1.00 75.25 215 ARG A C 1
ATOM 1711 O O . ARG A 1 215 ? 9.457 2.330 -21.571 1.00 75.25 215 ARG A O 1
ATOM 1718 N N . ILE A 1 216 ? 11.212 0.928 -21.391 1.00 78.62 216 ILE A N 1
ATOM 1719 C CA . ILE A 1 216 ? 10.539 -0.081 -20.556 1.00 78.62 216 ILE A CA 1
ATOM 1720 C C . ILE A 1 216 ? 9.908 0.595 -19.340 1.00 78.62 216 ILE A C 1
ATOM 1722 O O . ILE A 1 216 ? 8.737 0.393 -19.047 1.00 78.62 216 ILE A 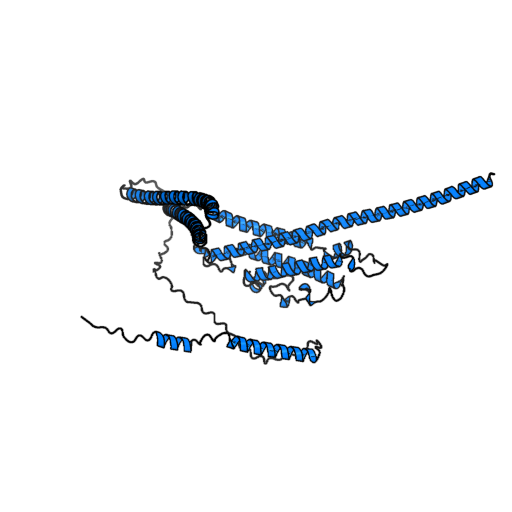O 1
ATOM 1726 N N . LEU A 1 217 ? 10.673 1.452 -18.663 1.00 81.19 217 LEU A N 1
ATOM 1727 C CA . LEU A 1 217 ? 10.173 2.173 -17.508 1.00 81.19 217 LEU A CA 1
ATOM 1728 C C . LEU A 1 217 ? 9.032 3.130 -17.871 1.00 81.19 217 LEU A C 1
ATOM 1730 O O . LEU A 1 217 ? 8.003 3.084 -17.215 1.00 81.19 217 LEU A O 1
ATOM 1734 N N . SER A 1 218 ? 9.180 3.940 -18.926 1.00 81.38 218 SER A N 1
ATOM 1735 C CA . SER A 1 218 ? 8.110 4.825 -19.409 1.00 81.38 218 SER A CA 1
ATOM 1736 C C . SER A 1 218 ? 6.819 4.068 -19.723 1.00 81.38 218 SER A C 1
ATOM 1738 O O . SER A 1 218 ? 5.744 4.534 -19.358 1.00 81.38 218 SER A O 1
ATOM 1740 N N . ASP A 1 219 ? 6.935 2.923 -20.391 1.00 82.56 219 ASP A N 1
ATOM 1741 C CA . ASP A 1 219 ? 5.805 2.128 -20.866 1.00 82.56 219 ASP A CA 1
ATOM 1742 C C . ASP A 1 219 ? 5.101 1.421 -19.696 1.00 82.56 219 ASP A C 1
ATOM 1744 O O . ASP A 1 219 ? 3.877 1.396 -19.621 1.00 82.56 219 ASP A O 1
ATOM 1748 N N . VAL A 1 220 ? 5.868 0.886 -18.740 1.00 83.62 220 VAL A N 1
ATOM 1749 C CA . VAL A 1 220 ? 5.342 0.140 -17.583 1.00 83.62 220 VAL A CA 1
ATOM 1750 C C . VAL A 1 220 ? 4.770 1.061 -16.506 1.00 83.62 220 VAL A C 1
ATOM 1752 O O . VAL A 1 220 ? 3.794 0.705 -15.847 1.00 83.62 220 VAL A O 1
ATOM 1755 N N . THR A 1 221 ? 5.372 2.232 -16.281 1.00 81.88 221 THR A N 1
ATOM 1756 C CA . THR A 1 221 ? 4.928 3.154 -15.221 1.00 81.88 221 THR A CA 1
ATOM 1757 C C . THR A 1 221 ? 3.899 4.165 -15.706 1.00 81.88 221 THR A C 1
ATOM 1759 O O . THR A 1 221 ? 3.536 5.070 -14.956 1.00 81.88 221 THR A O 1
ATOM 1762 N N . GLN A 1 222 ? 3.415 4.065 -16.944 1.00 78.62 222 GLN A N 1
ATOM 1763 C CA . GLN A 1 222 ? 2.436 5.011 -17.464 1.00 78.62 222 GLN A CA 1
ATOM 1764 C C . GLN A 1 222 ? 1.131 4.941 -16.647 1.00 78.62 222 GLN A C 1
ATOM 1766 O O . GLN A 1 222 ? 0.513 3.891 -16.514 1.00 78.62 222 GLN A O 1
ATOM 1771 N N . GLY A 1 223 ? 0.716 6.065 -16.049 1.00 72.50 223 GLY A N 1
ATOM 1772 C CA . GLY A 1 223 ? -0.527 6.181 -15.265 1.00 72.50 223 GLY A CA 1
ATOM 1773 C C . GLY A 1 223 ? -0.455 5.695 -13.807 1.00 72.50 223 GLY A C 1
ATOM 1774 O O . GLY A 1 223 ? -1.185 6.214 -12.961 1.00 72.50 223 GLY A O 1
ATOM 1775 N N . LEU A 1 224 ? 0.475 4.795 -13.470 1.00 82.31 224 LEU A N 1
ATOM 1776 C CA . LEU A 1 224 ? 0.630 4.243 -12.115 1.00 82.31 224 LEU A CA 1
ATOM 1777 C C . LEU A 1 224 ? 0.958 5.302 -11.030 1.00 82.31 224 LEU A C 1
ATOM 1779 O O . LEU A 1 224 ? 0.317 5.289 -9.978 1.00 82.31 224 LEU A O 1
ATOM 1783 N N . PRO A 1 225 ? 1.865 6.278 -11.256 1.00 81.38 225 PRO A N 1
ATOM 1784 C CA . PRO A 1 225 ? 2.159 7.339 -10.287 1.00 81.38 225 PRO A CA 1
ATOM 1785 C C . PRO A 1 225 ? 0.952 8.225 -9.968 1.00 81.38 225 PRO A C 1
ATOM 1787 O O . PRO A 1 225 ? 0.804 8.700 -8.841 1.00 81.38 225 PRO A O 1
ATOM 1790 N N . HIS A 1 226 ? 0.079 8.452 -10.950 1.00 83.12 226 HIS A N 1
ATOM 1791 C CA . HIS A 1 226 ? -1.117 9.261 -10.749 1.00 83.12 226 HIS A CA 1
ATOM 1792 C C . HIS A 1 226 ? -2.155 8.499 -9.919 1.00 83.12 226 HIS A C 1
ATOM 1794 O O . HIS A 1 226 ? -2.666 9.043 -8.945 1.00 83.12 226 HIS A O 1
ATOM 1800 N N . ALA A 1 227 ? -2.381 7.216 -10.223 1.00 83.19 227 ALA A N 1
ATOM 1801 C CA . ALA A 1 227 ? -3.267 6.359 -9.436 1.00 83.19 227 ALA A CA 1
ATOM 1802 C C . ALA A 1 227 ? -2.786 6.217 -7.979 1.00 83.19 227 ALA A C 1
ATOM 1804 O O . ALA A 1 227 ? -3.559 6.438 -7.046 1.00 83.19 227 ALA A O 1
ATOM 1805 N N . HIS A 1 228 ? -1.491 5.939 -7.780 1.00 87.00 228 HIS A N 1
ATOM 1806 C CA . HIS A 1 228 ? -0.892 5.813 -6.450 1.00 87.00 228 HIS A CA 1
ATOM 1807 C C . HIS A 1 228 ? -0.981 7.111 -5.638 1.00 87.00 228 HIS A C 1
ATOM 1809 O O . HIS A 1 228 ? -1.304 7.065 -4.450 1.00 87.00 228 HIS A O 1
ATOM 1815 N N . SER A 1 229 ? -0.706 8.265 -6.255 1.00 88.12 229 SER A N 1
ATOM 1816 C CA . SER A 1 229 ? -0.775 9.556 -5.557 1.00 88.12 229 SER A CA 1
ATOM 1817 C C . SER A 1 229 ? -2.216 9.960 -5.232 1.00 88.12 229 SER A C 1
ATOM 1819 O O . SER A 1 229 ? -2.476 10.377 -4.106 1.00 88.12 229 SER A O 1
ATOM 1821 N N . ALA A 1 230 ? -3.170 9.746 -6.143 1.00 89.81 230 ALA A N 1
ATOM 1822 C CA . ALA A 1 230 ? -4.590 9.985 -5.883 1.00 89.81 230 ALA A CA 1
ATOM 1823 C C . ALA A 1 230 ? -5.116 9.124 -4.721 1.00 89.81 230 ALA A C 1
ATOM 1825 O O . ALA A 1 230 ? -5.741 9.647 -3.799 1.00 89.81 230 ALA A O 1
ATOM 1826 N N . CYS A 1 231 ? -4.791 7.825 -4.711 1.00 91.19 231 CYS A N 1
ATOM 1827 C CA . CYS A 1 231 ? -5.164 6.920 -3.622 1.00 91.19 231 CYS A CA 1
ATOM 1828 C C . CYS A 1 231 ? -4.514 7.316 -2.287 1.00 91.19 231 CYS A C 1
ATOM 1830 O O . CYS A 1 231 ? -5.147 7.232 -1.234 1.00 91.19 231 CYS A O 1
ATOM 1832 N N . LEU A 1 232 ? -3.250 7.750 -2.310 1.00 93.50 232 LEU A N 1
ATOM 1833 C CA . LEU A 1 232 ? -2.558 8.223 -1.114 1.00 93.50 232 LEU A CA 1
ATOM 1834 C C . LEU A 1 232 ? -3.235 9.466 -0.528 1.00 93.50 232 LEU A C 1
ATOM 1836 O O . LEU A 1 232 ? -3.509 9.490 0.671 1.00 93.50 232 LEU A O 1
ATOM 1840 N N . GLU A 1 233 ? -3.535 10.465 -1.356 1.00 93.06 233 GLU A N 1
ATOM 1841 C CA . GLU A 1 233 ? -4.176 11.705 -0.910 1.00 93.06 233 GLU A CA 1
ATOM 1842 C C . GLU A 1 233 ? -5.621 11.476 -0.444 1.00 93.06 233 GLU A C 1
ATOM 1844 O O . GLU A 1 233 ? -6.025 12.012 0.591 1.00 93.06 233 GLU A O 1
ATOM 1849 N N . GLU A 1 234 ? -6.393 10.625 -1.130 1.00 93.31 234 GLU A N 1
ATOM 1850 C CA . GLU A 1 234 ? -7.748 10.259 -0.696 1.00 93.31 234 GLU A CA 1
ATOM 1851 C C . GLU A 1 234 ? -7.731 9.591 0.684 1.00 93.31 234 GLU A C 1
ATOM 1853 O O . GLU A 1 234 ? -8.465 10.003 1.594 1.00 93.31 234 GLU A O 1
ATOM 1858 N N . LEU A 1 235 ? -6.866 8.588 0.865 1.00 94.50 235 LEU A N 1
ATOM 1859 C CA . LEU A 1 235 ? -6.746 7.888 2.138 1.00 94.50 235 LEU A CA 1
ATOM 1860 C C . LEU A 1 235 ? -6.226 8.818 3.234 1.00 94.50 235 LEU A C 1
ATOM 1862 O O . LEU A 1 235 ? -6.700 8.741 4.366 1.00 94.50 235 LEU A O 1
ATOM 1866 N N . LYS A 1 236 ? -5.281 9.708 2.916 1.00 94.19 236 LYS A N 1
ATOM 1867 C CA . LYS A 1 236 ? -4.722 10.678 3.863 1.00 94.19 236 LYS A CA 1
ATOM 1868 C C . LYS A 1 236 ? -5.793 11.634 4.356 1.00 94.19 236 LYS A C 1
ATOM 1870 O O . LYS A 1 236 ? -5.954 11.767 5.565 1.00 94.19 236 LYS A O 1
ATOM 1875 N N . ARG A 1 237 ? -6.588 12.199 3.445 1.00 92.44 237 ARG A N 1
ATOM 1876 C CA . ARG A 1 237 ? -7.719 13.068 3.790 1.00 92.44 237 ARG A CA 1
ATOM 1877 C C . ARG A 1 237 ? -8.726 12.352 4.689 1.00 92.44 237 ARG A C 1
ATOM 1879 O O . ARG A 1 237 ? -9.170 12.922 5.682 1.00 92.44 237 ARG A O 1
ATOM 1886 N N . SER A 1 238 ? -9.070 11.103 4.366 1.00 90.75 238 SER A N 1
ATOM 1887 C CA . SER A 1 238 ? -9.998 10.304 5.178 1.00 90.75 238 SER A CA 1
ATOM 1888 C C . SER A 1 238 ? -9.411 9.989 6.561 1.00 90.75 238 SER A C 1
ATOM 1890 O O . SER A 1 238 ? -10.054 10.213 7.584 1.00 90.75 238 SER A O 1
ATOM 1892 N N . TYR A 1 239 ? -8.155 9.546 6.618 1.00 91.00 239 TYR A N 1
ATOM 1893 C CA . TYR A 1 239 ? -7.459 9.238 7.865 1.00 91.00 239 TYR A CA 1
ATOM 1894 C C . TYR A 1 239 ? -7.330 10.460 8.782 1.00 91.00 239 TYR A C 1
ATOM 1896 O O . TYR A 1 239 ? -7.629 10.362 9.970 1.00 91.00 239 TYR A O 1
ATOM 1904 N N . GLU A 1 240 ? -6.912 11.610 8.249 1.00 90.00 240 GLU A N 1
ATOM 1905 C CA . GLU A 1 240 ? -6.776 12.853 9.015 1.00 90.00 240 GLU A CA 1
ATOM 1906 C C . GLU A 1 240 ? -8.128 13.341 9.544 1.00 90.00 240 GLU A C 1
ATOM 1908 O O . GLU A 1 240 ? -8.212 13.725 10.711 1.00 90.00 240 GLU A O 1
ATOM 1913 N N . PHE A 1 241 ? -9.193 13.243 8.740 1.00 87.94 241 PHE A N 1
ATOM 1914 C CA . PHE A 1 241 ? -10.553 13.571 9.170 1.00 87.94 241 PHE A CA 1
ATOM 1915 C C . PHE A 1 241 ? -10.985 12.736 10.383 1.00 87.94 241 PHE A C 1
ATOM 1917 O O . PHE A 1 241 ? -11.391 13.290 11.405 1.00 87.94 241 PHE A O 1
ATOM 1924 N N . TYR A 1 242 ? -10.852 11.409 10.305 1.00 83.06 242 TYR A N 1
ATOM 1925 C CA . TYR A 1 242 ? -11.277 10.520 11.389 1.00 83.06 242 TYR A CA 1
ATOM 1926 C C . TYR A 1 242 ? -10.370 10.595 12.619 1.00 83.06 242 TYR A C 1
ATOM 1928 O O . TYR A 1 242 ? -10.866 10.555 13.744 1.00 83.06 242 TYR A O 1
ATOM 1936 N N . ARG A 1 243 ? -9.061 10.794 12.430 1.00 80.31 243 ARG A N 1
ATOM 1937 C CA . ARG A 1 243 ? -8.122 11.029 13.532 1.00 80.31 243 ARG A CA 1
ATOM 1938 C C . ARG A 1 243 ? -8.444 12.325 14.274 1.00 80.31 243 ARG A C 1
ATOM 1940 O O . ARG A 1 243 ? -8.477 12.332 15.500 1.00 80.31 243 ARG A O 1
ATOM 1947 N N . TYR A 1 244 ? -8.689 13.417 13.549 1.00 76.38 244 TYR A N 1
ATOM 1948 C CA . TYR A 1 244 ? -9.060 14.691 14.162 1.00 76.38 244 TYR A CA 1
ATOM 1949 C C . TYR A 1 244 ? -10.392 14.572 14.911 1.00 76.38 244 TYR A C 1
ATOM 1951 O O . TYR A 1 244 ? -10.496 15.011 16.056 1.00 76.38 244 TYR A O 1
ATOM 1959 N N . PHE A 1 245 ? -11.377 13.901 14.309 1.00 67.81 245 PHE A N 1
ATOM 1960 C CA . PHE A 1 245 ? -12.678 13.658 14.925 1.00 67.81 245 PHE A CA 1
ATOM 1961 C C . PHE A 1 245 ? -12.575 12.878 16.247 1.00 67.81 245 PHE A C 1
ATOM 1963 O O . PHE A 1 245 ? -13.180 13.287 17.238 1.00 67.81 245 PHE A O 1
ATOM 1970 N N . GLU A 1 246 ? -11.765 11.815 16.311 1.00 63.72 246 GLU A N 1
ATOM 1971 C CA . GLU A 1 246 ? -11.518 11.101 17.573 1.00 63.72 246 GLU A CA 1
ATOM 1972 C C . GLU A 1 246 ? -10.824 11.983 18.620 1.00 63.72 246 GLU A C 1
ATOM 1974 O O . GLU A 1 246 ? -11.245 12.005 19.776 1.00 63.72 246 GLU A O 1
ATOM 1979 N N . THR A 1 247 ? -9.816 12.771 18.225 1.00 59.66 247 THR A N 1
ATOM 1980 C CA . THR A 1 247 ? -9.107 13.655 19.170 1.00 59.66 247 THR A CA 1
ATOM 1981 C C . THR A 1 247 ? -9.975 14.797 19.711 1.00 59.66 247 THR A C 1
ATOM 1983 O O . THR A 1 247 ? -9.809 15.185 20.864 1.00 59.66 247 THR A O 1
ATOM 1986 N N . GLN A 1 248 ? -10.924 15.321 18.924 1.00 53.72 248 GLN A N 1
ATOM 1987 C CA . GLN A 1 248 ? -11.855 16.368 19.369 1.00 53.72 248 GLN A CA 1
ATOM 1988 C C . GLN A 1 248 ? -12.955 15.822 20.286 1.00 53.72 248 GLN A C 1
ATOM 1990 O O . GLN A 1 248 ? -13.317 16.460 21.273 1.00 53.72 248 GLN A O 1
ATOM 1995 N N . HIS A 1 249 ? -13.454 14.610 20.027 1.00 51.81 249 HIS A N 1
ATOM 1996 C CA . HIS A 1 249 ? -14.398 13.962 20.940 1.00 51.81 249 HIS A CA 1
ATOM 1997 C C . HIS A 1 249 ? -13.779 13.615 22.301 1.00 51.81 249 HIS A C 1
ATOM 1999 O O . HIS A 1 249 ? -14.506 13.522 23.287 1.00 51.81 249 HIS A O 1
ATOM 2005 N N . GLN A 1 250 ? -12.453 13.481 22.377 1.00 46.31 250 GLN A N 1
ATOM 2006 C CA . GLN A 1 250 ? -11.730 13.330 23.641 1.00 46.31 250 GLN A CA 1
ATOM 2007 C C . GLN A 1 250 ? -11.486 14.666 24.370 1.00 46.31 250 GLN A C 1
ATOM 2009 O O . GLN A 1 250 ? -11.275 14.652 25.581 1.00 46.31 250 GLN A O 1
ATOM 2014 N N . SER A 1 251 ? -11.517 15.814 23.678 1.00 36.38 251 SER A N 1
ATOM 2015 C CA . SER A 1 251 ? -11.095 17.114 24.229 1.00 36.38 251 SER A CA 1
ATOM 2016 C C . SER A 1 251 ? -12.216 18.132 24.469 1.00 36.38 251 SER A C 1
ATOM 2018 O O . SER A 1 251 ? -11.969 19.133 25.140 1.00 36.38 251 SER A O 1
ATOM 2020 N N . VAL A 1 252 ? -13.442 17.902 23.980 1.00 34.91 252 VAL A N 1
ATOM 2021 C CA . VAL A 1 252 ? -14.567 18.847 24.124 1.00 34.91 252 VAL A CA 1
ATOM 2022 C C . VAL A 1 252 ? -15.569 18.374 25.192 1.00 34.91 252 VAL A C 1
ATOM 2024 O O . VAL A 1 252 ? -16.369 17.475 24.927 1.00 34.91 252 VAL A O 1
ATOM 2027 N N . PRO A 1 253 ? -15.626 19.002 26.386 1.00 40.91 253 PRO A N 1
ATOM 2028 C CA . PRO A 1 253 ? -16.733 18.811 27.313 1.00 40.91 253 PRO A CA 1
ATOM 2029 C C . PRO A 1 253 ? -17.935 19.616 26.801 1.00 40.91 253 PRO A C 1
ATOM 2031 O O . PRO A 1 253 ? -17.947 20.846 26.870 1.00 40.91 253 PRO A O 1
ATOM 2034 N N . GLN A 1 254 ? -18.963 18.939 26.286 1.00 40.88 254 GLN A N 1
ATOM 2035 C CA . GLN A 1 254 ? -20.241 19.587 25.979 1.00 40.88 254 GLN A CA 1
ATOM 2036 C C . GLN A 1 254 ? -20.868 20.156 27.265 1.00 40.88 254 GLN A C 1
ATOM 2038 O O . GLN A 1 254 ? -20.990 19.477 28.288 1.00 40.88 254 GLN A O 1
ATOM 2043 N N . CYS A 1 255 ? -21.216 21.440 27.206 1.00 38.38 255 CYS A N 1
ATOM 2044 C CA . CYS A 1 255 ? -21.762 22.243 28.294 1.00 38.38 255 CYS A CA 1
ATOM 2045 C C . CYS A 1 255 ? -23.272 21.981 28.445 1.00 38.38 255 CYS A C 1
ATOM 2047 O O . CYS A 1 255 ? -24.053 22.389 27.588 1.00 38.38 255 CYS A O 1
ATOM 2049 N N . LEU A 1 256 ? -23.690 21.319 29.532 1.00 36.94 256 LEU A N 1
ATOM 2050 C CA . LEU A 1 256 ? -25.099 21.152 29.923 1.00 36.94 256 LEU A CA 1
ATOM 2051 C C . LEU A 1 256 ? -25.251 21.446 31.426 1.00 36.94 256 LEU A C 1
ATOM 2053 O O . LEU A 1 256 ? -24.880 20.674 32.304 1.00 36.94 256 LEU A O 1
ATOM 2057 N N . SER A 1 257 ? -25.790 22.618 31.738 1.00 48.62 257 SER A N 1
ATOM 2058 C CA . SER A 1 257 ? -25.301 23.473 32.824 1.00 48.62 257 SER A CA 1
ATOM 2059 C C . SER A 1 257 ? -25.874 23.279 34.237 1.00 48.62 257 SER A C 1
ATOM 2061 O O . SER A 1 257 ? -25.580 24.110 35.090 1.00 48.62 257 SER A O 1
ATOM 2063 N N . LYS A 1 258 ? -26.623 22.217 34.576 1.00 49.50 258 LYS A N 1
ATOM 2064 C CA . LYS A 1 258 ? -27.055 22.016 35.990 1.00 49.50 258 LYS A CA 1
ATOM 2065 C C . LYS A 1 258 ? -26.994 20.578 36.510 1.00 49.50 258 LYS A C 1
ATOM 2067 O O . LYS A 1 258 ? -26.560 20.372 37.642 1.00 49.50 258 LYS A O 1
ATOM 2072 N N . THR A 1 259 ? -27.292 19.571 35.692 1.00 48.28 259 THR A N 1
ATOM 2073 C CA . THR A 1 259 ? -27.092 18.153 36.070 1.00 48.28 259 THR A CA 1
ATOM 2074 C C . THR A 1 259 ? -25.605 17.759 36.042 1.00 48.28 259 THR A C 1
ATOM 2076 O O . THR A 1 259 ? -25.171 16.891 36.798 1.00 48.28 259 THR A O 1
ATOM 2079 N N . GLN A 1 260 ? -24.796 18.470 35.245 1.00 48.44 260 GLN A N 1
ATOM 2080 C CA . GLN A 1 260 ? -23.360 18.233 35.070 1.00 48.44 260 GLN A CA 1
ATOM 2081 C C . GLN A 1 260 ? -22.510 18.614 36.289 1.00 48.44 260 GLN A C 1
ATOM 2083 O O . GLN A 1 260 ? -21.393 18.137 36.411 1.00 48.44 260 GLN A O 1
ATOM 2088 N N . GLN A 1 261 ? -22.996 19.443 37.221 1.00 52.75 261 GLN A N 1
ATOM 2089 C CA . GLN A 1 261 ? -22.195 19.794 38.400 1.00 52.75 261 GLN A CA 1
ATOM 2090 C C . GLN A 1 261 ? -22.034 18.596 39.351 1.00 52.75 261 GLN A C 1
ATOM 2092 O O . GLN A 1 261 ? -20.927 18.325 39.805 1.00 52.75 261 GLN A O 1
ATOM 2097 N N . LYS A 1 262 ? -23.109 17.822 39.568 1.00 52.91 262 LYS A N 1
ATOM 2098 C CA . LYS A 1 262 ? -23.061 16.581 40.360 1.00 52.91 262 LYS A CA 1
ATOM 2099 C C . LYS A 1 262 ? -22.212 15.501 39.679 1.00 52.91 262 LYS A C 1
ATOM 2101 O O . LYS A 1 262 ? -21.451 14.822 40.359 1.00 52.91 262 LYS A O 1
ATOM 2106 N N . SER A 1 263 ? -22.298 15.364 38.350 1.00 60.50 263 SER A N 1
ATOM 2107 C CA . SER A 1 263 ? -21.459 14.408 37.614 1.00 60.50 263 SER A CA 1
ATOM 2108 C C . SER A 1 263 ? -20.002 14.860 37.520 1.00 60.50 263 SER A C 1
ATOM 2110 O O . SER A 1 263 ? -19.116 14.028 37.619 1.00 60.50 263 SER A O 1
ATOM 2112 N N . ARG A 1 264 ? -19.719 16.164 37.418 1.00 64.06 264 ARG A N 1
ATOM 2113 C CA . ARG A 1 264 ? -18.356 16.718 37.431 1.00 64.06 264 ARG A CA 1
ATOM 2114 C C . ARG A 1 264 ? -17.665 16.502 38.774 1.00 64.06 264 ARG A C 1
ATOM 2116 O O . ARG A 1 264 ? -16.491 16.165 38.789 1.00 64.06 264 ARG A O 1
ATOM 2123 N N . GLU A 1 265 ? -18.377 16.657 39.887 1.00 65.00 265 GLU A N 1
ATOM 2124 C CA . GLU A 1 265 ? -17.824 16.404 41.224 1.00 65.00 265 GLU A CA 1
ATOM 2125 C C . GLU A 1 265 ? -17.542 14.904 41.442 1.00 65.00 265 GLU A C 1
ATOM 2127 O O . GLU A 1 265 ? -16.453 14.545 41.889 1.00 65.00 265 GLU A O 1
ATOM 2132 N N . LEU A 1 266 ? -18.456 14.018 41.022 1.00 75.12 266 LEU A N 1
ATOM 2133 C CA . LEU A 1 266 ? -18.213 12.568 41.014 1.00 75.12 266 LEU A CA 1
ATOM 2134 C C . LEU A 1 266 ? -17.080 12.170 40.054 1.00 75.12 266 LEU A C 1
ATOM 2136 O O . LEU A 1 266 ? -16.276 11.303 40.383 1.00 75.12 266 LEU A O 1
ATOM 2140 N N . ASN A 1 267 ? -16.959 12.840 38.906 1.00 74.06 267 ASN A N 1
ATOM 2141 C CA . ASN A 1 267 ? -15.864 12.633 37.959 1.00 74.06 267 ASN A CA 1
ATOM 2142 C C . ASN A 1 267 ? -14.518 13.093 38.531 1.00 74.06 267 ASN A C 1
ATOM 2144 O O . ASN A 1 267 ? -13.507 12.450 38.261 1.00 74.06 267 ASN A O 1
ATOM 2148 N N . ASN A 1 268 ? -14.481 14.161 39.333 1.00 77.81 268 ASN A N 1
ATOM 2149 C CA . ASN A 1 268 ? -13.259 14.606 40.007 1.00 77.81 268 ASN A CA 1
ATOM 2150 C C . ASN A 1 268 ? -12.800 13.575 41.046 1.00 77.81 268 ASN A C 1
ATOM 2152 O O . ASN A 1 268 ? -11.624 13.219 41.061 1.00 77.81 268 ASN A O 1
ATOM 2156 N N . VAL A 1 269 ? -13.726 13.037 41.850 1.00 82.88 269 VAL A N 1
ATOM 2157 C CA . VAL A 1 269 ? -13.429 11.933 42.780 1.00 82.88 269 VAL A CA 1
ATOM 2158 C C . VAL A 1 269 ? -12.960 10.699 42.019 1.00 82.88 269 VAL A C 1
ATOM 2160 O O . VAL A 1 269 ? -11.915 10.144 42.340 1.00 82.88 269 VAL A O 1
ATOM 2163 N N . HIS A 1 270 ? -13.675 10.299 40.966 1.00 78.44 270 HIS A N 1
ATOM 2164 C CA . HIS A 1 270 ? -13.289 9.164 40.132 1.00 78.44 270 HIS A CA 1
ATOM 2165 C C . HIS A 1 270 ? -11.899 9.358 39.505 1.00 78.44 270 HIS A C 1
ATOM 2167 O O . HIS A 1 270 ? -11.105 8.425 39.461 1.00 78.44 270 HIS A O 1
ATOM 2173 N N . THR A 1 271 ? -11.571 10.573 39.059 1.00 79.69 271 THR A N 1
ATOM 2174 C CA . THR A 1 271 ? -10.255 10.903 38.491 1.00 79.69 271 THR A CA 1
ATOM 2175 C C . THR A 1 271 ? -9.156 10.837 39.549 1.00 79.69 271 THR A C 1
ATOM 2177 O O . THR A 1 271 ? -8.114 10.240 39.287 1.00 79.69 271 THR A O 1
ATOM 2180 N N . ALA A 1 272 ? -9.389 11.370 40.753 1.00 78.81 272 ALA A N 1
ATOM 2181 C CA . ALA A 1 272 ? -8.441 11.284 41.865 1.00 78.81 272 ALA A CA 1
ATOM 2182 C C . ALA A 1 272 ? -8.196 9.824 42.291 1.00 78.81 272 ALA A C 1
ATOM 2184 O O . ALA A 1 272 ? -7.049 9.389 42.391 1.00 78.81 272 ALA A O 1
ATOM 2185 N N . VAL A 1 273 ? -9.265 9.030 42.425 1.00 79.62 273 VAL A N 1
ATOM 2186 C CA . VAL A 1 273 ? -9.197 7.591 42.737 1.00 79.62 273 VAL A CA 1
ATOM 2187 C C . VAL A 1 273 ? -8.498 6.808 41.622 1.00 79.62 273 VAL A C 1
ATOM 2189 O O . VAL A 1 273 ? -7.687 5.923 41.894 1.00 79.62 273 VAL A O 1
ATOM 2192 N N . ARG A 1 274 ? -8.747 7.145 40.351 1.00 81.06 274 ARG A N 1
ATOM 2193 C CA . ARG A 1 274 ? -8.076 6.507 39.213 1.00 81.06 274 ARG A CA 1
ATOM 2194 C C . ARG A 1 274 ? -6.590 6.864 39.146 1.00 81.06 274 ARG A C 1
ATOM 2196 O O . ARG A 1 274 ? -5.782 5.983 38.861 1.00 81.06 274 ARG A O 1
ATOM 2203 N N . SER A 1 275 ? -6.227 8.115 39.420 1.00 79.25 275 SER A N 1
ATOM 2204 C CA . SER A 1 275 ? -4.831 8.560 39.502 1.00 79.25 275 SER A CA 1
ATOM 2205 C C . SER A 1 275 ? -4.090 7.821 40.618 1.00 79.25 275 SER A C 1
ATOM 2207 O O . SER A 1 275 ? -3.027 7.248 40.384 1.00 79.25 275 SER A O 1
ATOM 2209 N N . LEU A 1 276 ? -4.711 7.718 41.798 1.00 82.44 276 LEU A N 1
ATOM 2210 C CA . LEU A 1 276 ? -4.205 6.920 42.912 1.00 82.44 276 LEU A CA 1
ATOM 2211 C C . LEU A 1 276 ? -3.994 5.453 42.513 1.00 82.44 276 LEU A C 1
ATOM 2213 O O . LEU A 1 276 ? -2.922 4.903 42.742 1.00 82.44 276 LEU A O 1
ATOM 2217 N N . GLN A 1 277 ? -4.978 4.827 41.860 1.00 85.38 277 GLN A N 1
ATOM 2218 C CA . GLN A 1 277 ? -4.868 3.442 41.398 1.00 85.38 277 GLN A CA 1
ATOM 2219 C C . GLN A 1 277 ? -3.676 3.236 40.450 1.00 85.38 277 GLN A C 1
ATOM 2221 O O . GLN A 1 277 ? -3.000 2.210 40.525 1.00 85.38 277 GLN A O 1
ATOM 2226 N N . LEU A 1 278 ? -3.424 4.178 39.537 1.00 83.00 278 LEU A N 1
ATOM 2227 C CA . LEU A 1 278 ? -2.306 4.091 38.596 1.00 83.00 278 LEU A CA 1
ATOM 2228 C C . LEU A 1 278 ? -0.955 4.218 39.309 1.00 83.00 278 LEU A C 1
ATOM 2230 O O . LEU A 1 278 ? -0.064 3.409 39.048 1.00 83.00 278 LEU A O 1
ATOM 2234 N N . HIS A 1 279 ? -0.816 5.170 40.235 1.00 82.75 279 HIS A N 1
ATOM 2235 C CA . HIS A 1 279 ? 0.414 5.325 41.014 1.00 82.75 279 HIS A CA 1
ATOM 2236 C C . HIS A 1 279 ? 0.672 4.134 41.945 1.00 82.75 279 HIS A C 1
ATOM 2238 O O . HIS A 1 279 ? 1.812 3.682 42.018 1.00 82.75 279 HIS A O 1
ATOM 2244 N N . LEU A 1 280 ? -0.369 3.550 42.549 1.00 85.69 280 LEU A N 1
ATOM 2245 C CA . LEU A 1 280 ? -0.252 2.330 43.355 1.00 85.69 280 LEU A CA 1
ATOM 2246 C C . LEU A 1 280 ? 0.142 1.105 42.520 1.00 85.69 280 LEU A C 1
ATOM 2248 O O . LEU A 1 280 ? 0.940 0.298 42.978 1.00 85.69 280 LEU A O 1
ATOM 2252 N N . LYS A 1 281 ? -0.369 0.960 41.289 1.00 85.25 281 LYS A N 1
ATOM 2253 C CA . LYS A 1 281 ? 0.049 -0.126 40.383 1.00 85.25 281 LYS A CA 1
ATOM 2254 C C . LYS A 1 281 ? 1.506 0.009 39.947 1.00 85.25 281 LYS A C 1
ATOM 2256 O O . LYS A 1 281 ? 2.218 -0.987 39.913 1.00 85.25 281 LYS A O 1
ATOM 2261 N N . ALA A 1 282 ? 1.940 1.225 39.616 1.00 82.88 282 ALA A N 1
ATOM 2262 C CA . ALA A 1 282 ? 3.338 1.487 39.285 1.00 82.88 282 ALA A CA 1
ATOM 2263 C C . ALA A 1 282 ? 4.250 1.214 40.492 1.00 82.88 282 ALA A C 1
ATOM 2265 O O . ALA A 1 282 ? 5.245 0.513 40.355 1.00 82.88 282 ALA A O 1
ATOM 2266 N N . LEU A 1 283 ? 3.854 1.686 41.678 1.00 88.12 283 LEU A N 1
ATOM 2267 C CA . LEU A 1 283 ? 4.554 1.421 42.932 1.00 88.12 283 LEU A CA 1
ATOM 2268 C C . LEU A 1 283 ? 4.661 -0.080 43.220 1.00 88.12 283 LEU A C 1
ATOM 2270 O O . LEU A 1 283 ? 5.745 -0.560 43.524 1.00 88.12 283 LEU A O 1
ATOM 2274 N N . LEU A 1 284 ? 3.557 -0.819 43.093 1.00 87.50 284 LEU A N 1
ATOM 2275 C CA . LEU A 1 284 ? 3.534 -2.265 43.297 1.00 87.50 284 LEU A CA 1
ATOM 2276 C C . LEU A 1 284 ? 4.499 -2.977 42.344 1.00 87.50 284 LEU A C 1
ATOM 2278 O O . LEU A 1 284 ? 5.249 -3.835 42.788 1.00 87.50 284 LEU A O 1
ATOM 2282 N N . ASN A 1 285 ? 4.522 -2.599 41.064 1.00 90.25 285 ASN A N 1
ATOM 2283 C CA . ASN A 1 285 ? 5.457 -3.181 40.102 1.00 90.25 285 ASN A CA 1
ATOM 2284 C C . ASN A 1 285 ? 6.921 -2.914 40.482 1.00 90.25 285 ASN A C 1
ATOM 2286 O O . ASN A 1 285 ? 7.726 -3.838 40.451 1.00 90.25 285 ASN A O 1
ATOM 2290 N N . GLU A 1 286 ? 7.271 -1.684 40.868 1.00 88.38 286 GLU A N 1
ATOM 2291 C CA . GLU A 1 286 ? 8.640 -1.358 41.299 1.00 88.38 286 GLU A CA 1
ATOM 2292 C C . GLU A 1 286 ? 9.033 -2.092 42.592 1.00 88.38 286 GLU A C 1
ATOM 2294 O O . GLU A 1 286 ? 10.178 -2.512 42.738 1.00 88.38 286 GLU A O 1
ATOM 2299 N N . VAL A 1 287 ? 8.085 -2.298 43.513 1.00 88.88 287 VAL A N 1
ATOM 2300 C CA . VAL A 1 287 ? 8.303 -3.075 44.743 1.00 88.88 287 VAL A CA 1
ATOM 2301 C C . VAL A 1 287 ? 8.465 -4.568 44.447 1.00 88.88 287 VAL A C 1
ATOM 2303 O O . VAL A 1 287 ? 9.357 -5.178 45.022 1.00 88.88 287 VAL A O 1
ATOM 2306 N N . ILE A 1 288 ? 7.687 -5.144 43.522 1.00 88.88 288 ILE A N 1
ATOM 2307 C CA . ILE A 1 288 ? 7.861 -6.538 43.069 1.00 88.88 288 ILE A CA 1
ATOM 2308 C C . ILE A 1 288 ? 9.249 -6.727 42.446 1.00 88.88 288 ILE A C 1
ATOM 2310 O O . ILE A 1 288 ? 9.926 -7.710 42.723 1.00 88.88 288 ILE A O 1
ATOM 2314 N N . ILE A 1 289 ? 9.701 -5.772 41.626 1.00 87.69 289 ILE A N 1
ATOM 2315 C CA . ILE A 1 289 ? 11.049 -5.806 41.043 1.00 87.69 289 ILE A CA 1
ATOM 2316 C C . ILE A 1 289 ? 12.113 -5.720 42.145 1.00 87.69 289 ILE A C 1
ATOM 2318 O O . ILE A 1 289 ? 13.109 -6.434 42.094 1.00 87.69 289 ILE A O 1
ATOM 2322 N N . LEU A 1 290 ? 11.918 -4.857 43.146 1.00 86.38 290 LEU A N 1
ATOM 2323 C CA . LEU A 1 290 ? 12.828 -4.747 44.287 1.00 86.38 290 LEU A CA 1
ATOM 2324 C C . LEU A 1 290 ? 12.891 -6.047 45.105 1.00 86.38 290 LEU A C 1
ATOM 2326 O O . LEU A 1 290 ? 13.970 -6.432 45.545 1.00 86.38 290 LEU A O 1
ATOM 2330 N N . GLU A 1 291 ? 11.747 -6.700 45.308 1.00 85.81 291 GLU A N 1
ATOM 2331 C CA . GLU A 1 291 ? 11.623 -7.973 46.022 1.00 85.81 291 GLU A CA 1
ATOM 2332 C C . GLU A 1 291 ? 12.335 -9.110 45.277 1.00 85.81 291 GLU A C 1
ATOM 2334 O O . GLU A 1 291 ? 13.136 -9.807 45.891 1.00 85.81 291 GLU A O 1
ATOM 2339 N N . ASP A 1 292 ? 12.142 -9.234 43.959 1.00 86.25 292 ASP A N 1
ATOM 2340 C CA . ASP A 1 292 ? 12.827 -10.227 43.110 1.00 86.25 292 ASP A CA 1
ATOM 2341 C C . ASP A 1 292 ? 14.356 -10.043 43.130 1.00 86.25 292 ASP A C 1
ATOM 2343 O O . ASP A 1 292 ? 15.120 -10.999 43.260 1.00 86.25 292 ASP A O 1
ATOM 2347 N N . GLU A 1 293 ? 14.839 -8.799 43.068 1.00 81.19 293 GLU A N 1
ATOM 2348 C CA . GLU A 1 293 ? 16.274 -8.510 43.187 1.00 81.19 293 GLU A CA 1
ATOM 2349 C C . GLU A 1 293 ? 16.815 -8.811 44.594 1.00 81.19 293 GLU A C 1
ATOM 2351 O O . GLU A 1 293 ? 17.934 -9.309 44.739 1.00 81.19 293 GLU A O 1
ATOM 2356 N N . LEU A 1 294 ? 16.022 -8.574 45.642 1.00 79.44 294 LEU A N 1
ATOM 2357 C CA . LEU A 1 294 ? 16.392 -8.937 47.009 1.00 79.44 294 LEU A CA 1
ATOM 2358 C C . LEU A 1 294 ? 16.429 -10.463 47.193 1.00 79.44 294 LEU A C 1
ATOM 2360 O O . LEU A 1 294 ? 17.346 -10.975 47.833 1.00 79.44 294 LEU A O 1
ATOM 2364 N N . GLU A 1 295 ? 15.494 -11.201 46.593 1.00 82.56 295 GLU A N 1
ATOM 2365 C CA . GLU A 1 295 ? 15.455 -12.666 46.613 1.00 82.56 295 GLU A CA 1
ATOM 2366 C C . GLU A 1 295 ? 16.661 -13.277 45.880 1.00 82.56 295 GLU A C 1
ATOM 2368 O O . GLU A 1 295 ? 17.279 -14.221 46.385 1.00 82.56 295 GLU A O 1
ATOM 2373 N N . LYS A 1 296 ? 17.080 -12.683 44.752 1.00 80.50 296 LYS A N 1
ATOM 2374 C CA . LYS A 1 296 ? 18.323 -13.052 44.049 1.00 80.50 296 LYS A CA 1
ATOM 2375 C C . LYS A 1 296 ? 19.554 -12.855 44.929 1.00 80.50 296 LYS A C 1
ATOM 2377 O O . LYS A 1 296 ? 20.379 -13.765 45.006 1.00 80.50 296 LYS A O 1
ATOM 2382 N N . LEU A 1 297 ? 19.652 -11.718 45.625 1.00 71.88 297 LEU A N 1
ATOM 2383 C CA . LEU A 1 297 ? 20.758 -11.422 46.545 1.00 71.88 297 LEU A CA 1
ATOM 2384 C C . LEU A 1 297 ? 20.790 -12.371 47.754 1.00 71.88 297 LEU A C 1
ATOM 2386 O O . LEU A 1 297 ? 21.868 -12.746 48.212 1.00 71.88 297 LEU A O 1
ATOM 2390 N N . VAL A 1 298 ? 19.624 -12.789 48.254 1.00 69.81 298 VAL A N 1
ATOM 2391 C CA . VAL A 1 298 ? 19.498 -13.759 49.356 1.00 69.81 298 VAL A CA 1
ATOM 2392 C C . VAL A 1 298 ? 19.852 -15.183 48.902 1.00 69.81 298 VAL A C 1
ATOM 2394 O O . VAL A 1 298 ? 20.452 -15.940 49.668 1.00 69.81 298 VAL A O 1
ATOM 2397 N N . CYS A 1 299 ? 19.537 -15.558 47.657 1.00 65.56 299 CYS A N 1
ATOM 2398 C CA . CYS A 1 299 ? 19.877 -16.872 47.099 1.00 65.56 299 CYS A CA 1
ATOM 2399 C C . CYS A 1 299 ? 21.372 -17.023 46.761 1.00 65.56 299 CYS A C 1
ATOM 2401 O O . CYS A 1 299 ? 21.916 -18.130 46.833 1.00 65.56 299 CYS A O 1
ATOM 2403 N N . THR A 1 300 ? 22.065 -15.933 46.422 1.00 63.34 300 THR A N 1
ATOM 2404 C CA . THR A 1 300 ? 23.516 -15.918 46.189 1.00 63.34 300 THR A CA 1
ATOM 2405 C C . THR A 1 300 ? 24.277 -15.844 47.514 1.00 63.34 300 THR A C 1
ATOM 2407 O O . THR A 1 300 ? 24.599 -14.766 48.005 1.00 63.34 300 THR A O 1
ATOM 2410 N N . LYS A 1 301 ? 24.557 -16.998 48.128 1.00 55.88 301 LYS A N 1
ATOM 2411 C CA . LYS A 1 301 ? 25.313 -17.089 49.390 1.00 55.88 301 LYS A CA 1
ATOM 2412 C C . LYS A 1 301 ? 26.651 -16.325 49.348 1.00 55.88 301 LYS A C 1
ATOM 2414 O O . LYS A 1 301 ? 27.513 -16.622 48.528 1.00 55.88 301 LYS A O 1
ATOM 2419 N N . GLU A 1 302 ? 26.803 -15.404 50.302 1.00 55.91 302 GLU A N 1
ATOM 2420 C CA . GLU A 1 302 ? 28.043 -14.972 50.971 1.00 55.91 302 GLU A CA 1
ATOM 2421 C C . GLU A 1 302 ? 29.306 -14.838 50.097 1.00 55.91 302 GLU A C 1
ATOM 2423 O O . GLU A 1 302 ? 30.246 -15.624 50.182 1.00 55.91 302 GLU A O 1
ATOM 2428 N N . THR A 1 303 ? 29.396 -13.754 49.327 1.00 55.94 303 THR A N 1
ATOM 2429 C CA . THR A 1 303 ? 30.693 -13.154 48.965 1.00 55.94 303 THR A CA 1
ATOM 2430 C C . THR A 1 303 ? 30.637 -11.676 49.320 1.00 55.94 303 THR A C 1
ATOM 2432 O O . THR A 1 303 ? 29.901 -10.903 48.717 1.00 55.94 303 THR A O 1
ATOM 2435 N N . GLN A 1 304 ? 31.386 -11.284 50.351 1.00 55.84 304 GLN A N 1
ATOM 2436 C CA . GLN A 1 304 ? 31.334 -9.954 50.971 1.00 55.84 304 GLN A CA 1
ATOM 2437 C C . GLN A 1 304 ? 31.655 -8.797 50.000 1.00 55.84 304 GLN A C 1
ATOM 2439 O O . GLN A 1 304 ? 31.270 -7.658 50.251 1.00 55.84 304 GLN A O 1
ATOM 2444 N N . GLU A 1 305 ? 32.288 -9.099 48.862 1.00 55.56 305 GLU A N 1
ATOM 2445 C CA . GLU A 1 305 ? 32.559 -8.154 47.772 1.00 55.56 305 GLU A CA 1
ATOM 2446 C C . GLU A 1 305 ? 31.318 -7.856 46.904 1.00 55.56 305 GLU A C 1
ATOM 2448 O O . GLU A 1 305 ? 31.117 -6.701 46.536 1.00 55.56 305 GLU A O 1
ATOM 2453 N N . LEU A 1 306 ? 30.421 -8.829 46.666 1.00 57.91 306 LEU A N 1
ATOM 2454 C CA . LEU A 1 306 ? 29.170 -8.614 45.910 1.00 57.91 306 LEU A CA 1
ATOM 2455 C C . LEU A 1 306 ? 28.157 -7.764 46.690 1.00 57.91 306 LEU A C 1
ATOM 2457 O O . LEU A 1 306 ? 27.395 -6.990 46.113 1.00 57.91 306 LEU A O 1
ATOM 2461 N N . VAL A 1 307 ? 28.176 -7.861 48.022 1.00 60.22 307 VAL A N 1
ATOM 2462 C CA . VAL A 1 307 ? 27.267 -7.105 48.893 1.00 60.22 307 VAL A CA 1
ATOM 2463 C C . VAL A 1 307 ? 27.558 -5.596 48.819 1.00 60.22 307 VAL A C 1
ATOM 2465 O O . VAL A 1 307 ? 26.630 -4.789 48.808 1.00 60.22 307 VAL A O 1
ATOM 2468 N N . SER A 1 308 ? 28.830 -5.196 48.679 1.00 63.66 308 SER A N 1
ATOM 2469 C CA . SER A 1 308 ? 29.220 -3.781 48.566 1.00 63.66 308 SER A CA 1
ATOM 2470 C C . SER A 1 308 ? 28.752 -3.119 47.261 1.00 63.66 308 SER A C 1
ATOM 2472 O O . SER A 1 308 ? 28.560 -1.903 47.238 1.00 63.66 308 SER A O 1
ATOM 2474 N N . GLU A 1 309 ? 28.557 -3.894 46.193 1.00 68.00 309 GLU A N 1
ATOM 2475 C CA . GLU A 1 309 ? 28.060 -3.417 44.893 1.00 68.00 309 GLU A CA 1
ATOM 2476 C C . GLU A 1 309 ? 26.521 -3.484 44.799 1.00 68.00 309 GLU A C 1
ATOM 2478 O O . GLU A 1 309 ? 25.902 -2.694 44.088 1.00 68.00 309 GLU A O 1
ATOM 2483 N N . ALA A 1 310 ? 25.876 -4.339 45.599 1.00 69.31 310 ALA A N 1
ATOM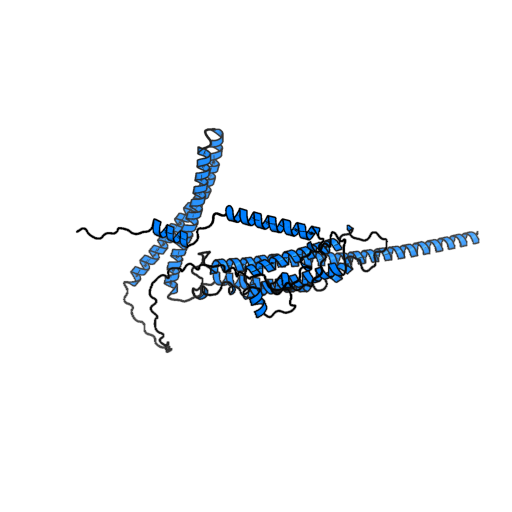 2484 C CA . ALA A 1 310 ? 24.420 -4.466 45.675 1.00 69.31 310 ALA A CA 1
ATOM 2485 C C . ALA A 1 310 ? 23.729 -3.313 46.434 1.00 69.31 310 ALA A C 1
ATOM 2487 O O . ALA A 1 310 ? 22.648 -2.870 46.039 1.00 69.31 310 ALA A O 1
ATOM 2488 N N . TYR A 1 311 ? 24.345 -2.780 47.498 1.00 73.00 311 TYR A N 1
ATOM 2489 C CA . TYR A 1 311 ? 23.789 -1.652 48.263 1.00 73.00 311 TYR A CA 1
ATOM 2490 C C . TYR A 1 311 ? 23.510 -0.380 47.438 1.00 73.00 311 TYR A C 1
ATOM 2492 O O . TYR A 1 311 ? 22.406 0.156 47.569 1.00 73.00 311 TYR A O 1
ATOM 2500 N N . PRO A 1 312 ? 24.420 0.120 46.574 1.00 79.56 312 PRO A N 1
ATOM 2501 C CA . PRO A 1 312 ? 24.134 1.299 45.753 1.00 79.56 312 PRO A CA 1
ATOM 2502 C C . PRO A 1 312 ? 23.041 1.041 44.704 1.00 79.56 312 PRO A C 1
ATOM 2504 O O . PRO A 1 312 ? 22.274 1.951 44.387 1.00 79.56 312 PRO A O 1
ATOM 2507 N N . ILE A 1 313 ? 22.914 -0.194 44.205 1.00 79.94 313 ILE A N 1
ATOM 2508 C CA . ILE A 1 313 ? 21.837 -0.594 43.284 1.00 79.94 313 ILE A CA 1
ATOM 2509 C C . ILE A 1 313 ? 20.487 -0.570 44.014 1.00 79.94 313 ILE A C 1
ATOM 2511 O O . ILE A 1 313 ? 19.518 -0.002 43.505 1.00 79.94 313 ILE A O 1
ATOM 2515 N N . LEU A 1 314 ? 20.431 -1.110 45.235 1.00 80.00 314 LEU A N 1
ATOM 2516 C CA . LEU A 1 314 ? 19.237 -1.082 46.080 1.00 80.00 314 LEU A CA 1
ATOM 2517 C C . LEU A 1 314 ? 18.835 0.356 46.442 1.00 80.00 314 LEU A C 1
ATOM 2519 O O . LEU A 1 314 ? 17.662 0.719 46.350 1.00 80.00 314 LEU A O 1
ATOM 2523 N N . GLU A 1 315 ? 19.808 1.206 46.782 1.00 82.81 315 GLU A N 1
ATOM 2524 C CA . GLU A 1 315 ? 19.585 2.630 47.048 1.00 82.81 315 GLU A CA 1
ATOM 2525 C C . GLU A 1 315 ? 19.037 3.356 45.807 1.00 82.81 315 GLU A C 1
ATOM 2527 O O . GLU A 1 315 ? 18.102 4.154 45.906 1.00 82.81 315 GLU A O 1
ATOM 2532 N N . GLN A 1 316 ? 19.569 3.061 44.617 1.00 85.50 316 GLN A N 1
ATOM 2533 C CA . GLN A 1 316 ? 19.083 3.630 43.361 1.00 85.50 316 GLN A CA 1
ATOM 2534 C C . GLN A 1 316 ? 17.641 3.199 43.057 1.00 85.50 316 GLN A C 1
ATOM 2536 O O . GLN A 1 316 ? 16.840 4.019 42.608 1.00 85.50 316 GLN A O 1
ATOM 2541 N N . LYS A 1 317 ? 17.280 1.942 43.332 1.00 82.50 317 LYS A N 1
ATOM 2542 C CA . LYS A 1 317 ? 15.909 1.439 43.159 1.00 82.50 317 LYS A CA 1
ATOM 2543 C C . LYS A 1 317 ? 14.938 2.041 44.175 1.00 82.50 317 LYS A C 1
ATOM 2545 O O . LYS A 1 317 ? 13.849 2.466 43.796 1.00 82.50 317 LYS A O 1
ATOM 2550 N N . LEU A 1 318 ? 15.356 2.206 45.429 1.00 86.06 318 LEU A N 1
ATOM 2551 C CA . LEU A 1 318 ? 14.573 2.929 46.438 1.00 86.06 318 LEU A CA 1
ATOM 2552 C C . LEU A 1 318 ? 14.333 4.395 46.041 1.00 86.06 318 LEU A C 1
ATOM 2554 O O . LEU A 1 318 ? 13.225 4.905 46.218 1.00 86.06 318 LEU A O 1
ATOM 2558 N N . LYS A 1 319 ? 15.321 5.054 45.420 1.00 87.81 319 LYS A N 1
ATOM 2559 C CA . LYS A 1 319 ? 15.158 6.406 44.850 1.00 87.81 319 LYS A CA 1
ATOM 2560 C C . LYS A 1 319 ? 14.139 6.458 43.705 1.00 87.81 319 LYS A C 1
ATOM 2562 O O . LYS A 1 319 ? 13.505 7.495 43.531 1.00 87.81 319 LYS A O 1
ATOM 2567 N N . LEU A 1 320 ? 13.948 5.371 42.950 1.00 84.62 320 LEU A N 1
ATOM 2568 C CA . LEU A 1 320 ? 12.903 5.271 41.918 1.00 84.62 320 LEU A CA 1
ATOM 2569 C C . LEU A 1 320 ? 11.512 5.021 42.517 1.00 84.62 320 LEU A C 1
ATOM 2571 O O . LEU A 1 320 ? 10.526 5.539 42.003 1.00 84.62 320 LEU A O 1
ATOM 2575 N N . ILE A 1 321 ? 11.429 4.306 43.639 1.00 87.56 321 ILE A N 1
ATOM 2576 C CA . ILE A 1 321 ? 10.177 4.050 44.369 1.00 87.56 321 ILE A CA 1
ATOM 2577 C C . ILE A 1 321 ? 9.656 5.313 45.071 1.00 87.56 321 ILE A C 1
ATOM 2579 O O . ILE A 1 321 ? 8.452 5.582 45.062 1.00 87.56 321 ILE A O 1
ATOM 2583 N N . GLN A 1 322 ? 10.551 6.119 45.648 1.00 87.56 322 GLN A N 1
ATOM 2584 C CA . GLN A 1 322 ? 10.215 7.338 46.391 1.00 87.56 322 GLN A CA 1
ATOM 2585 C C . GLN A 1 322 ? 9.210 8.279 45.680 1.00 87.56 322 GLN A C 1
ATOM 2587 O O . GLN A 1 322 ? 8.209 8.639 46.310 1.00 87.56 322 GLN A O 1
ATOM 2592 N N . PRO A 1 323 ? 9.387 8.673 44.402 1.00 87.19 323 PRO A N 1
ATOM 2593 C CA . PRO A 1 323 ? 8.424 9.530 43.709 1.00 87.19 323 PRO A CA 1
ATOM 2594 C C . PRO A 1 323 ? 7.060 8.857 43.502 1.00 87.19 323 PRO A C 1
ATOM 2596 O O . PRO A 1 323 ? 6.041 9.545 43.532 1.00 87.19 323 PRO A O 1
ATOM 2599 N N . HIS A 1 324 ? 7.000 7.530 43.345 1.00 84.25 324 HIS A N 1
ATOM 2600 C CA . HIS A 1 324 ? 5.732 6.801 43.236 1.00 84.25 324 HIS A CA 1
ATOM 2601 C C . HIS A 1 324 ? 4.974 6.759 44.566 1.00 84.25 324 HIS A C 1
ATOM 2603 O O . HIS A 1 324 ? 3.752 6.925 44.572 1.00 84.25 324 HIS A O 1
ATOM 2609 N N . VAL A 1 325 ? 5.682 6.610 45.690 1.00 88.56 325 VAL A N 1
ATOM 2610 C CA . VAL A 1 325 ? 5.096 6.704 47.038 1.00 88.56 325 VAL A CA 1
ATOM 2611 C C . VAL A 1 325 ? 4.547 8.109 47.285 1.00 88.56 325 VAL A C 1
ATOM 2613 O O . VAL A 1 325 ? 3.395 8.256 47.688 1.00 88.56 325 VAL A O 1
ATOM 2616 N N . GLN A 1 326 ? 5.329 9.148 46.980 1.00 89.00 326 GLN A N 1
ATOM 2617 C CA . GLN A 1 326 ? 4.904 10.541 47.143 1.00 89.00 326 GLN A CA 1
ATOM 2618 C C . GLN A 1 326 ? 3.709 10.887 46.245 1.00 89.00 326 GLN A C 1
ATOM 2620 O O . GLN A 1 326 ? 2.737 11.475 46.714 1.00 89.00 326 GLN A O 1
ATOM 2625 N N . ALA A 1 327 ? 3.731 10.476 44.975 1.00 85.00 327 ALA A N 1
ATOM 2626 C CA . ALA A 1 327 ? 2.615 10.688 44.057 1.00 85.00 327 ALA A CA 1
ATOM 2627 C C . ALA A 1 327 ? 1.350 9.934 44.496 1.00 85.00 327 ALA A C 1
ATOM 2629 O O . ALA A 1 327 ? 0.253 10.485 44.406 1.00 85.00 327 ALA A O 1
ATOM 2630 N N . SER A 1 328 ? 1.495 8.711 45.021 1.00 87.62 328 SER A N 1
ATOM 2631 C CA . SER A 1 328 ? 0.380 7.946 45.592 1.00 87.62 328 SER A CA 1
ATOM 2632 C C . SER A 1 328 ? -0.206 8.651 46.814 1.00 87.62 328 SER A C 1
ATOM 2634 O O . SER A 1 328 ? -1.420 8.807 46.888 1.00 87.62 328 SER A O 1
ATOM 2636 N N . ASN A 1 329 ? 0.634 9.148 47.729 1.00 88.62 329 ASN A N 1
ATOM 2637 C CA . ASN A 1 329 ? 0.170 9.881 48.907 1.00 88.62 329 ASN A CA 1
ATOM 2638 C C . ASN A 1 329 ? -0.555 11.182 48.525 1.00 88.62 329 ASN A C 1
ATOM 2640 O O . ASN A 1 329 ? -1.659 11.434 48.994 1.00 88.62 329 ASN A O 1
ATOM 2644 N N . ASN A 1 330 ? -0.001 11.954 47.588 1.00 88.81 330 ASN A N 1
ATOM 2645 C CA . ASN A 1 330 ? -0.641 13.175 47.094 1.00 88.81 330 ASN A CA 1
ATOM 2646 C C . ASN A 1 330 ? -1.993 12.879 46.417 1.00 88.81 330 ASN A C 1
ATOM 2648 O O . ASN A 1 330 ? -2.963 13.606 46.615 1.00 88.81 330 ASN A O 1
ATOM 2652 N N . CYS A 1 331 ? -2.087 11.796 45.635 1.00 87.94 331 CYS A N 1
ATOM 2653 C CA . CYS A 1 331 ? -3.350 11.385 45.012 1.00 87.94 331 CYS A CA 1
ATOM 2654 C C . CYS A 1 331 ? -4.370 10.865 46.035 1.00 87.94 331 CYS A C 1
ATOM 2656 O O . CYS A 1 331 ? -5.572 11.034 45.835 1.00 87.94 331 CYS A O 1
ATOM 2658 N N . TRP A 1 332 ? -3.908 10.241 47.120 1.00 90.38 332 TRP A N 1
ATOM 2659 C CA . TRP A 1 332 ? -4.745 9.807 48.236 1.00 90.38 332 TRP A CA 1
ATOM 2660 C C . TRP A 1 332 ? -5.319 11.001 49.005 1.00 90.38 332 TRP A C 1
ATOM 2662 O O . TRP A 1 332 ? -6.530 11.066 49.214 1.00 90.38 332 TRP A O 1
ATOM 2672 N N . GLU A 1 333 ? -4.484 11.983 49.343 1.00 90.56 333 GLU A N 1
ATOM 2673 C CA . GLU A 1 333 ? -4.914 13.232 49.981 1.00 90.56 333 GLU A CA 1
ATOM 2674 C C . GLU A 1 333 ? -5.900 14.012 49.100 1.00 90.56 333 GLU A C 1
ATOM 2676 O O . GLU A 1 333 ? -6.919 14.506 49.589 1.00 90.56 333 GLU A O 1
ATOM 2681 N N . GLU A 1 334 ? -5.662 14.063 47.786 1.00 88.12 334 GLU A N 1
ATOM 2682 C CA . GLU A 1 334 ? -6.592 14.678 46.837 1.00 88.12 334 GLU A CA 1
ATOM 2683 C C . GLU A 1 334 ? -7.919 13.907 46.764 1.00 88.12 334 GLU A C 1
ATOM 2685 O O . GLU A 1 334 ? -8.985 14.522 46.761 1.00 88.12 334 GLU A O 1
ATOM 2690 N N . ALA A 1 335 ? -7.895 12.570 46.772 1.00 85.81 335 ALA A N 1
ATOM 2691 C CA . ALA A 1 335 ? -9.113 11.760 46.796 1.00 85.81 335 ALA A CA 1
ATOM 2692 C C . ALA A 1 335 ? -9.941 12.010 48.070 1.00 85.81 335 ALA A C 1
ATOM 2694 O O . ALA A 1 335 ? -11.152 12.223 47.970 1.00 85.81 335 ALA A O 1
ATOM 2695 N N . ILE A 1 336 ? -9.298 12.070 49.243 1.00 87.94 336 ILE A N 1
ATOM 2696 C CA . ILE A 1 336 ? -9.951 12.430 50.513 1.00 87.94 336 ILE A CA 1
ATOM 2697 C C . ILE A 1 336 ? -10.538 13.842 50.429 1.00 87.94 336 ILE A C 1
ATOM 2699 O O . ILE A 1 336 ? -11.721 14.033 50.699 1.00 87.94 336 ILE A O 1
ATOM 2703 N N . SER A 1 337 ? -9.753 14.823 49.978 1.00 88.06 337 SER A N 1
ATOM 2704 C CA . SER A 1 337 ? -10.181 16.221 49.834 1.00 88.06 337 SER A CA 1
ATOM 2705 C C . SER A 1 337 ? -11.410 16.364 48.930 1.00 88.06 337 SER A C 1
ATOM 2707 O O . SER A 1 337 ? -12.326 17.137 49.223 1.00 88.06 337 SER A O 1
ATOM 2709 N N . GLN A 1 338 ? -11.472 15.605 47.833 1.00 86.06 338 GLN A N 1
ATOM 2710 C CA . GLN A 1 338 ? -12.616 15.611 46.920 1.00 86.06 338 GLN A CA 1
ATOM 2711 C C . GLN A 1 338 ? -13.859 14.943 47.535 1.00 86.06 338 GLN A C 1
ATOM 2713 O O . GLN A 1 338 ? -14.973 15.443 47.353 1.00 86.06 338 GLN A O 1
ATOM 2718 N N . VAL A 1 339 ? -13.688 13.873 48.317 1.00 85.31 339 VAL A N 1
ATOM 2719 C CA . VAL A 1 339 ? -14.783 13.226 49.063 1.00 85.31 339 VAL A CA 1
ATOM 2720 C C . VAL A 1 339 ? -15.307 14.133 50.187 1.00 85.31 339 VAL A C 1
ATOM 2722 O O . VAL A 1 339 ? -16.521 14.301 50.323 1.00 85.31 339 VAL A O 1
ATOM 2725 N N . ASP A 1 340 ? -14.430 14.816 50.920 1.00 86.38 340 ASP A N 1
ATOM 2726 C CA . ASP A 1 340 ? -14.805 15.771 51.971 1.00 86.38 340 ASP A CA 1
ATOM 2727 C C . ASP A 1 340 ? -15.564 16.984 51.415 1.00 86.38 340 ASP A C 1
ATOM 2729 O O . ASP A 1 340 ? -16.555 17.438 52.001 1.00 86.38 340 ASP A O 1
ATOM 2733 N N . LYS A 1 341 ? -15.152 17.497 50.247 1.00 86.00 341 LYS A N 1
ATOM 2734 C CA . LYS A 1 341 ? -15.873 18.562 49.525 1.00 86.00 341 LYS A CA 1
ATOM 2735 C C . LYS A 1 341 ? -17.286 18.121 49.133 1.00 86.00 341 LYS A C 1
ATOM 2737 O O . LYS A 1 341 ? -18.225 18.913 49.263 1.00 86.00 341 LYS A O 1
ATOM 2742 N N . LEU A 1 342 ? -17.455 16.871 48.694 1.00 82.19 342 LEU A N 1
ATOM 2743 C CA . LEU A 1 342 ? -18.770 16.293 48.395 1.00 82.19 342 LEU A CA 1
ATOM 2744 C C . LEU A 1 342 ? -19.640 16.149 49.651 1.00 82.19 342 LEU A C 1
ATOM 2746 O O . LEU A 1 342 ? -20.836 16.449 49.606 1.00 82.19 342 LEU A O 1
ATOM 2750 N N . LEU A 1 343 ? -19.060 15.722 50.774 1.00 80.94 343 LEU A N 1
ATOM 2751 C CA . LEU A 1 343 ? -19.766 15.567 52.049 1.00 80.94 343 LEU A CA 1
ATOM 2752 C C . LEU A 1 343 ? -20.267 16.916 52.590 1.00 80.94 343 LEU A C 1
ATOM 2754 O O . LEU A 1 343 ? -21.465 17.057 52.848 1.00 80.94 343 LEU A O 1
ATOM 2758 N N . ARG A 1 344 ? -19.401 17.938 52.668 1.00 80.00 344 ARG A N 1
ATOM 2759 C CA . ARG A 1 344 ? -19.763 19.276 53.187 1.00 80.00 344 ARG A CA 1
ATOM 2760 C C . ARG A 1 344 ? -20.845 19.978 52.361 1.00 80.00 344 ARG A C 1
ATOM 2762 O O . ARG A 1 344 ? -21.741 20.623 52.903 1.00 80.00 344 ARG A O 1
ATOM 2769 N N . ARG A 1 345 ? -20.821 19.826 51.034 1.00 67.56 345 ARG A N 1
ATOM 2770 C CA . ARG A 1 345 ? -21.809 20.469 50.150 1.00 67.56 345 ARG A CA 1
ATOM 2771 C C . ARG A 1 345 ? -23.190 19.806 50.214 1.00 67.56 345 ARG A C 1
ATOM 2773 O O . ARG A 1 345 ? -24.195 20.464 49.943 1.00 67.56 345 ARG A O 1
ATOM 2780 N N . ASN A 1 346 ? -23.263 18.520 50.569 1.00 61.16 346 ASN A N 1
ATOM 2781 C CA . ASN A 1 346 ? -24.538 17.832 50.793 1.00 61.16 346 ASN A CA 1
ATOM 2782 C C . ASN A 1 346 ? -25.185 18.229 52.130 1.00 61.16 346 ASN A C 1
ATOM 2784 O O . ASN A 1 346 ? -26.412 18.276 52.208 1.00 61.16 346 ASN A O 1
ATOM 2788 N N . THR A 1 347 ? -24.394 18.583 53.148 1.00 62.50 347 THR A N 1
ATOM 2789 C CA . THR A 1 347 ? -24.913 19.102 54.424 1.00 62.50 347 THR A CA 1
ATOM 2790 C C . THR A 1 347 ? -25.397 20.553 54.321 1.00 62.50 347 THR A C 1
ATOM 2792 O O . THR A 1 347 ? -26.451 20.870 54.869 1.00 62.50 347 THR A O 1
ATOM 2795 N N . ASP A 1 348 ? -24.731 21.406 53.531 1.00 56.66 348 ASP A N 1
ATOM 2796 C CA . ASP A 1 348 ? -25.133 22.814 53.328 1.00 56.66 348 ASP A CA 1
ATOM 2797 C C . ASP A 1 348 ? -26.470 22.977 52.581 1.00 56.66 348 ASP A C 1
ATOM 2799 O O . ASP A 1 348 ? -27.199 23.949 52.786 1.00 56.66 348 ASP A O 1
ATOM 2803 N N . LYS A 1 349 ? -26.840 22.008 51.733 1.00 57.72 349 LYS A N 1
ATOM 2804 C CA . LYS A 1 349 ? -28.127 22.006 51.014 1.00 57.72 349 LYS A CA 1
ATOM 2805 C C . LYS A 1 349 ? -29.324 21.630 51.892 1.00 57.72 349 LYS A C 1
ATOM 2807 O O . LYS A 1 349 ? -30.456 21.819 51.463 1.00 57.72 349 LYS A O 1
ATOM 2812 N N . LYS A 1 350 ? -29.100 21.111 53.104 1.00 49.38 350 LYS A N 1
ATOM 2813 C CA . LYS A 1 350 ? -30.170 20.664 54.011 1.00 49.38 350 LYS A CA 1
ATOM 2814 C C . LYS A 1 350 ? -30.658 21.762 54.974 1.00 49.38 350 LYS A C 1
ATOM 2816 O O . LYS A 1 350 ? -31.556 21.496 55.763 1.00 49.38 350 LYS A O 1
ATOM 2821 N N . GLY A 1 351 ? -30.082 22.972 54.917 1.00 45.06 351 GLY A N 1
ATOM 2822 C CA . GLY A 1 351 ? -30.265 24.012 55.942 1.00 45.06 351 GLY A CA 1
ATOM 2823 C C . GLY A 1 351 ? -30.715 25.406 55.483 1.00 45.06 351 GLY A C 1
ATOM 2824 O O . GLY A 1 351 ? -30.684 26.320 56.302 1.00 45.06 351 GLY A O 1
ATOM 2825 N N . LYS A 1 352 ? -31.128 25.627 54.226 1.00 34.66 352 LYS A N 1
ATOM 2826 C CA . LYS A 1 352 ? -31.666 26.937 53.794 1.00 34.66 352 LYS A CA 1
ATOM 2827 C C . LYS A 1 352 ? -33.050 26.801 53.148 1.00 34.66 352 LYS A C 1
ATOM 2829 O O . LYS A 1 352 ? -33.149 26.084 52.155 1.00 34.66 352 LYS A O 1
ATOM 2834 N N . PRO A 1 353 ? -34.096 27.488 53.652 1.00 42.88 353 PRO A N 1
ATOM 2835 C CA . PRO A 1 353 ? -35.349 27.621 52.921 1.00 42.88 353 PRO A CA 1
ATOM 2836 C C . PRO A 1 353 ? -35.124 28.543 51.712 1.00 42.88 353 PRO A C 1
ATOM 2838 O O . PRO A 1 353 ? -34.619 29.658 51.856 1.00 42.88 353 PRO A O 1
ATOM 2841 N N . GLU A 1 354 ? -35.449 28.050 50.516 1.00 32.97 354 GLU A N 1
ATOM 2842 C CA . GLU A 1 354 ? -35.436 28.832 49.277 1.00 32.97 354 GLU A CA 1
ATOM 2843 C C . GLU A 1 354 ? -36.449 29.978 49.382 1.00 32.97 354 GLU A C 1
ATOM 2845 O O . GLU A 1 354 ? -37.657 29.759 49.451 1.00 32.97 354 GLU A O 1
ATOM 2850 N N . ILE A 1 355 ? -35.946 31.213 49.389 1.00 34.19 355 ILE A N 1
ATOM 2851 C CA . ILE A 1 355 ? -36.757 32.400 49.135 1.00 34.19 355 ILE A CA 1
ATOM 2852 C C . ILE A 1 355 ? -36.920 32.503 47.622 1.00 34.19 355 ILE A C 1
ATOM 2854 O O . ILE A 1 355 ? -35.940 32.588 46.878 1.00 34.19 355 ILE A O 1
ATOM 2858 N N . ALA A 1 356 ? -38.179 32.455 47.199 1.00 37.09 356 ALA A N 1
ATOM 2859 C CA . ALA A 1 356 ? -38.619 32.658 45.835 1.00 37.09 356 ALA A CA 1
ATOM 2860 C C . ALA A 1 356 ? -38.161 34.024 45.306 1.00 37.09 356 ALA A C 1
ATOM 2862 O O . ALA A 1 356 ? -38.386 35.051 45.943 1.00 37.09 356 ALA A O 1
ATOM 2863 N N . CYS A 1 357 ? -37.586 34.031 44.106 1.00 30.16 357 CYS A N 1
ATOM 2864 C CA . CYS A 1 357 ? -37.551 35.218 43.264 1.00 30.16 357 CYS A CA 1
ATOM 2865 C C . CYS A 1 357 ? -38.289 34.893 41.968 1.00 30.16 357 CYS A C 1
ATOM 2867 O O . CYS A 1 357 ? -37.826 34.102 41.144 1.00 30.16 357 CYS A O 1
ATOM 2869 N N . GLU A 1 358 ? -39.460 35.504 41.839 1.00 34.03 358 GLU A N 1
ATOM 2870 C CA . GLU A 1 358 ? -40.263 35.575 40.629 1.00 34.03 358 GLU A CA 1
ATOM 2871 C C . GLU A 1 358 ? -39.514 36.365 39.549 1.00 34.03 358 GLU A C 1
ATOM 2873 O O . GLU A 1 358 ? -38.983 37.445 39.807 1.00 34.03 358 GLU A O 1
ATOM 2878 N N . ASN A 1 359 ? -39.521 35.864 38.313 1.00 30.28 359 ASN A N 1
ATOM 2879 C CA . ASN A 1 359 ? -39.747 36.746 37.172 1.00 30.28 359 ASN A CA 1
ATOM 2880 C C . ASN A 1 359 ? -40.328 35.969 35.974 1.00 30.28 359 ASN A C 1
ATOM 2882 O O . ASN A 1 359 ? -39.935 34.819 35.751 1.00 30.28 359 ASN A O 1
ATOM 2886 N N . PRO A 1 360 ? -41.279 36.560 35.224 1.00 43.84 360 PRO A N 1
ATOM 2887 C CA . PRO A 1 360 ? -42.165 35.834 34.327 1.00 43.84 360 PRO A CA 1
ATOM 2888 C C . PRO A 1 360 ? -41.710 35.853 32.859 1.00 43.84 360 PRO A C 1
ATOM 2890 O O . PRO A 1 360 ? -40.986 36.739 32.416 1.00 43.84 360 PRO A O 1
ATOM 2893 N N . HIS A 1 361 ? -42.271 34.897 32.112 1.00 30.80 361 HIS A N 1
ATOM 2894 C CA . HIS A 1 361 ? -42.282 34.724 30.652 1.00 30.80 361 HIS A CA 1
ATOM 2895 C C . HIS A 1 361 ? -41.134 33.936 30.003 1.00 30.80 361 HIS A C 1
ATOM 2897 O O . HIS A 1 361 ? -40.127 34.482 29.572 1.00 30.80 361 HIS A O 1
ATOM 2903 N N . CYS A 1 362 ? -41.411 32.658 29.728 1.00 27.08 362 CYS A N 1
ATOM 2904 C CA . CYS A 1 362 ? -41.499 32.201 28.339 1.00 27.08 362 CYS A CA 1
ATOM 2905 C C . CYS A 1 362 ? -42.346 30.922 28.266 1.00 27.08 362 CYS A C 1
ATOM 2907 O O . CYS A 1 362 ? -42.021 29.902 28.871 1.00 27.08 362 CYS A O 1
ATOM 2909 N N . THR A 1 363 ? -43.463 30.998 27.551 1.00 38.03 363 THR A N 1
ATOM 2910 C CA . THR A 1 363 ? -44.388 29.889 27.323 1.00 38.03 363 THR A CA 1
ATOM 2911 C C . THR A 1 363 ? -43.856 29.024 26.187 1.00 38.03 363 THR A C 1
ATOM 2913 O O . THR A 1 363 ? -43.931 29.447 25.040 1.00 38.03 363 THR A O 1
ATOM 2916 N N . VAL A 1 364 ? -43.389 27.806 26.471 1.00 32.38 364 VAL A N 1
ATOM 2917 C CA . VAL A 1 364 ? -43.436 26.694 25.505 1.00 32.38 364 VAL A CA 1
ATOM 2918 C C . VAL A 1 364 ? -43.740 25.407 26.267 1.00 32.38 364 VAL A C 1
ATOM 2920 O O . VAL A 1 364 ? -42.991 24.970 27.137 1.00 32.38 364 VAL A O 1
ATOM 2923 N N . VAL A 1 365 ? -44.894 24.836 25.944 1.00 44.47 365 VAL A N 1
ATOM 2924 C CA . VAL A 1 365 ? -45.427 23.569 26.450 1.00 44.47 365 VAL A CA 1
ATOM 2925 C C . VAL A 1 365 ? -44.550 22.399 25.981 1.00 44.47 365 VAL A C 1
ATOM 2927 O O . VAL A 1 365 ? -44.332 22.284 24.775 1.00 44.47 365 VAL A O 1
ATOM 2930 N N . PRO A 1 366 ? -44.120 21.472 26.860 1.00 33.62 366 PRO A N 1
ATOM 2931 C CA . PRO A 1 366 ? -43.652 20.157 26.439 1.00 33.62 366 PRO A CA 1
ATOM 2932 C C . PRO A 1 366 ? -44.793 19.132 26.505 1.00 33.62 366 PRO A C 1
ATOM 2934 O O . PRO A 1 366 ? -45.473 18.992 27.526 1.00 33.62 366 PRO A O 1
ATOM 2937 N N . LEU A 1 367 ? -44.981 18.394 25.407 1.00 33.81 367 LEU A N 1
ATOM 2938 C CA . LEU A 1 367 ? -45.813 17.192 25.341 1.00 33.81 367 LEU A CA 1
ATOM 2939 C C . LEU A 1 367 ? -45.369 16.171 26.405 1.00 33.81 367 LEU A C 1
ATOM 2941 O O . LEU A 1 367 ? -44.187 15.851 26.519 1.00 33.81 367 LEU A O 1
ATOM 2945 N N . LYS A 1 368 ? -46.339 15.607 27.132 1.00 38.44 368 LYS A N 1
ATOM 2946 C CA . LYS A 1 368 ? -46.150 14.418 27.971 1.00 38.44 368 LYS A CA 1
ATOM 2947 C C . LYS A 1 368 ? -45.793 13.217 27.087 1.00 38.44 368 LYS A C 1
ATOM 2949 O O . LYS A 1 368 ? -46.597 12.836 26.240 1.00 38.44 368 LYS A O 1
ATOM 2954 N N . GLN A 1 369 ? -44.658 12.572 27.344 1.00 33.22 369 GLN A N 1
ATOM 2955 C CA . GLN A 1 369 ? -44.468 11.151 27.036 1.00 33.22 369 GLN A CA 1
ATOM 2956 C C . GLN A 1 369 ? -44.264 10.368 28.341 1.00 33.22 369 GLN A C 1
ATOM 2958 O O . GLN A 1 369 ? -43.708 10.920 29.294 1.00 33.22 369 GLN A O 1
ATOM 2963 N N . PRO A 1 370 ? -44.776 9.128 28.429 1.00 38.16 370 PRO A N 1
ATOM 2964 C CA . PRO A 1 370 ? -44.874 8.402 29.683 1.00 38.16 370 PRO A CA 1
ATOM 2965 C C . PRO A 1 370 ? -43.539 7.762 30.063 1.00 38.16 370 PRO A C 1
ATOM 2967 O O . PRO A 1 370 ? -42.850 7.171 29.235 1.00 38.16 370 PRO A O 1
ATOM 2970 N N . THR A 1 371 ? -43.201 7.856 31.345 1.00 29.95 371 THR A N 1
ATOM 2971 C CA . THR A 1 371 ? -42.060 7.185 31.966 1.00 29.95 371 THR A CA 1
ATOM 2972 C C . THR A 1 371 ? -42.273 5.668 31.909 1.00 29.95 371 THR A C 1
ATOM 2974 O O . THR A 1 371 ? -43.117 5.134 32.627 1.00 29.95 371 THR A O 1
ATOM 2977 N N . LEU A 1 372 ? -41.527 4.965 31.054 1.00 36.06 372 LEU A N 1
ATOM 2978 C CA . LEU A 1 372 ? -41.424 3.506 31.101 1.00 36.06 372 LEU A CA 1
ATOM 2979 C C . LEU A 1 372 ? -40.540 3.122 32.293 1.00 36.06 372 LEU A C 1
ATOM 2981 O O . LEU A 1 372 ? -39.350 3.429 32.330 1.00 36.06 372 LEU A O 1
ATOM 2985 N N . HIS A 1 373 ? -41.149 2.476 33.283 1.00 40.59 373 HIS A N 1
ATOM 2986 C CA . HIS A 1 373 ? -40.466 1.881 34.423 1.00 40.59 373 HIS A CA 1
ATOM 2987 C C . HIS A 1 373 ? -39.737 0.610 33.960 1.00 40.59 373 HIS A C 1
ATOM 2989 O O . HIS A 1 373 ? -40.373 -0.416 33.722 1.00 40.59 373 HIS A O 1
ATOM 2995 N N . ILE A 1 374 ? -38.413 0.671 33.817 1.00 36.44 374 ILE A N 1
ATOM 2996 C CA . ILE A 1 374 ? -37.578 -0.502 33.529 1.00 36.44 374 ILE A CA 1
ATOM 2997 C C . ILE A 1 374 ? -37.291 -1.198 34.862 1.00 36.44 374 ILE A C 1
ATOM 2999 O O . ILE A 1 374 ? -36.741 -0.589 35.777 1.00 36.44 374 ILE A O 1
ATOM 3003 N N . ALA A 1 375 ? -37.731 -2.449 34.991 1.00 43.66 375 ALA A N 1
ATOM 3004 C CA . ALA A 1 375 ? -37.432 -3.281 36.148 1.00 43.66 375 ALA A CA 1
ATOM 3005 C C . ALA A 1 375 ? -35.962 -3.726 36.114 1.00 43.66 375 ALA A C 1
ATOM 3007 O O . ALA A 1 375 ? -35.477 -4.188 35.083 1.00 43.66 375 ALA A O 1
ATOM 3008 N N . ASP A 1 376 ? -35.294 -3.595 37.258 1.00 38.75 376 ASP A N 1
ATOM 3009 C CA . ASP A 1 376 ? -33.913 -4.007 37.508 1.00 38.75 376 ASP A CA 1
ATOM 3010 C C . ASP A 1 376 ? -33.837 -5.536 37.616 1.00 38.75 376 ASP A C 1
ATOM 3012 O O . ASP A 1 376 ? -33.923 -6.132 38.692 1.00 38.75 376 ASP A O 1
ATOM 3016 N N . LYS A 1 377 ? -33.820 -6.191 36.458 1.00 42.78 377 LYS A N 1
ATOM 3017 C CA . LYS A 1 377 ? -33.466 -7.599 36.323 1.00 42.78 377 LYS A CA 1
ATOM 3018 C C . LYS A 1 377 ? -32.317 -7.657 35.337 1.00 42.78 377 LYS A C 1
ATOM 3020 O O . LYS A 1 377 ? -32.531 -7.472 34.141 1.00 42.78 377 LYS A O 1
ATOM 3025 N N . ASP A 1 378 ? -31.120 -7.898 35.858 1.00 36.25 378 ASP A N 1
ATOM 3026 C CA . ASP A 1 378 ? -29.951 -8.186 35.039 1.00 36.25 378 ASP A CA 1
ATOM 3027 C C . ASP A 1 378 ? -30.285 -9.330 34.067 1.00 36.25 378 ASP A C 1
ATOM 3029 O O . ASP A 1 378 ? -30.732 -10.398 34.508 1.00 36.25 378 ASP A O 1
ATOM 3033 N N . PRO A 1 379 ? -30.118 -9.136 32.748 1.00 41.25 379 PRO A N 1
ATOM 3034 C CA . PRO A 1 379 ? -30.253 -10.227 31.804 1.00 41.25 379 PRO A CA 1
ATOM 3035 C C . PRO A 1 379 ? -29.102 -11.207 32.040 1.00 41.25 379 PRO A C 1
ATOM 3037 O O . PRO A 1 379 ? -27.929 -10.847 31.945 1.00 41.25 379 PRO A O 1
ATOM 3040 N N . ILE A 1 380 ? -29.451 -12.452 32.358 1.00 44.03 380 ILE A N 1
ATOM 3041 C CA . ILE A 1 380 ? -28.510 -13.571 32.364 1.00 44.03 380 ILE A CA 1
ATOM 3042 C C . ILE A 1 380 ? -28.033 -13.734 30.912 1.00 44.03 380 ILE A C 1
ATOM 3044 O O . ILE A 1 380 ? -28.883 -13.904 30.036 1.00 44.03 380 ILE A O 1
ATOM 3048 N N . PRO A 1 381 ? -26.724 -13.639 30.624 1.00 40.50 381 PRO A N 1
ATOM 3049 C CA . PRO A 1 381 ? -26.218 -13.846 29.274 1.00 40.50 381 PRO A CA 1
ATOM 3050 C C . PRO A 1 381 ? -26.549 -15.267 28.806 1.00 40.50 381 PRO A C 1
ATOM 3052 O O . PRO A 1 381 ? -26.089 -16.234 29.413 1.00 40.50 381 PRO A O 1
ATOM 3055 N N . GLU A 1 382 ? -27.345 -15.402 27.746 1.00 46.38 382 GLU A N 1
ATOM 3056 C CA . GLU A 1 382 ? -27.449 -16.664 27.012 1.00 46.38 382 GLU A CA 1
ATOM 3057 C C . GLU A 1 382 ? -26.141 -16.867 26.238 1.00 46.38 382 GLU A C 1
ATOM 3059 O O . GLU A 1 382 ? -25.751 -16.040 25.409 1.00 46.38 382 GLU A O 1
ATOM 3064 N N . GLU A 1 383 ? -25.427 -17.947 26.557 1.00 40.28 383 GLU A N 1
ATOM 3065 C CA . GLU A 1 383 ? -24.254 -18.382 25.807 1.00 40.28 383 GLU A CA 1
ATOM 3066 C C . GLU A 1 383 ? -24.698 -18.763 24.391 1.00 40.28 383 GLU A C 1
ATOM 3068 O O . GLU A 1 383 ? -25.472 -19.694 24.188 1.00 40.28 383 GLU A O 1
ATOM 3073 N N . GLN A 1 384 ? -24.236 -18.004 23.401 1.00 42.41 384 GLN A N 1
ATOM 3074 C CA . GLN A 1 384 ? -24.553 -18.252 22.002 1.00 42.41 384 GLN A CA 1
ATOM 3075 C C . GLN A 1 384 ? -23.649 -19.381 21.487 1.00 42.41 384 GLN A C 1
ATOM 3077 O O . GLN A 1 384 ? -22.480 -19.166 21.160 1.00 42.41 384 GLN A O 1
ATOM 3082 N N . GLU A 1 385 ? -24.185 -20.600 21.469 1.00 42.44 385 GLU A N 1
ATOM 3083 C CA . GLU A 1 385 ? -23.556 -21.778 20.874 1.00 42.44 385 GLU A CA 1
ATOM 3084 C C . GLU A 1 385 ? -23.537 -21.631 19.345 1.00 42.44 385 GLU A C 1
ATOM 3086 O O . GLU A 1 385 ? -24.569 -21.545 18.683 1.00 42.44 385 GLU A O 1
ATOM 3091 N N . LEU A 1 386 ? -22.336 -21.553 18.769 1.00 39.41 386 LEU A N 1
ATOM 3092 C CA . LEU A 1 386 ? -22.130 -21.598 17.323 1.00 39.41 386 LEU A CA 1
ATOM 3093 C C . LEU A 1 386 ? -21.996 -23.066 16.906 1.00 39.41 386 LEU A C 1
ATOM 3095 O O . LEU A 1 386 ? -20.894 -23.618 16.889 1.00 39.41 386 LEU A O 1
ATOM 3099 N N . GLU A 1 387 ? -23.121 -23.697 16.580 1.00 45.03 387 GLU A N 1
ATOM 3100 C CA . GLU A 1 387 ? -23.135 -24.968 15.857 1.00 45.03 387 GLU A CA 1
ATOM 3101 C C . GLU A 1 387 ? -22.610 -24.725 14.436 1.00 45.03 387 GLU A C 1
ATOM 3103 O O . GLU A 1 387 ? -23.249 -24.070 13.610 1.00 45.03 387 GLU A O 1
ATOM 3108 N N . ALA A 1 388 ? -21.415 -25.233 14.136 1.00 35.16 388 ALA A N 1
ATOM 3109 C CA . ALA A 1 388 ? -20.973 -25.357 12.757 1.00 35.16 388 ALA A CA 1
ATOM 3110 C C . ALA A 1 388 ? -21.763 -26.508 12.120 1.00 35.16 388 ALA A C 1
ATOM 3112 O O . ALA A 1 388 ? -21.401 -27.673 12.286 1.00 35.16 388 ALA A O 1
ATOM 3113 N N . TYR A 1 389 ? -22.845 -26.179 11.412 1.00 39.47 389 TYR A N 1
ATOM 3114 C CA . TYR A 1 389 ? -23.474 -27.111 10.481 1.00 39.47 389 TYR A CA 1
ATOM 3115 C C . TYR A 1 389 ? -22.454 -27.411 9.381 1.00 39.47 389 TYR A C 1
ATOM 3117 O O . TYR A 1 389 ? -22.131 -26.557 8.554 1.00 39.47 389 TYR A O 1
ATOM 3125 N N . VAL A 1 390 ? -21.884 -28.612 9.421 1.00 40.91 390 VAL A N 1
ATOM 3126 C CA . VAL A 1 390 ? -21.246 -29.199 8.248 1.00 40.91 390 VAL A CA 1
ATOM 3127 C C . VAL A 1 390 ? -22.403 -29.711 7.408 1.00 40.91 390 VAL A C 1
ATOM 3129 O O . VAL A 1 390 ? -23.029 -30.703 7.772 1.00 40.91 390 VAL A O 1
ATOM 3132 N N . ASP A 1 391 ? -22.734 -28.999 6.333 1.00 36.91 391 ASP A N 1
ATOM 3133 C CA . ASP A 1 391 ? -23.567 -29.586 5.293 1.00 36.91 391 ASP A CA 1
ATOM 3134 C C . ASP A 1 391 ? -22.793 -30.785 4.737 1.00 36.91 391 ASP A C 1
ATOM 3136 O O . ASP A 1 391 ? -21.757 -30.626 4.082 1.00 36.91 391 ASP A O 1
ATOM 3140 N N . ASP A 1 392 ? -23.282 -31.989 5.029 1.00 40.50 392 ASP A N 1
ATOM 3141 C CA . ASP A 1 392 ? -22.918 -33.207 4.315 1.00 40.50 392 ASP A CA 1
ATOM 3142 C C . ASP A 1 392 ? -23.448 -33.061 2.883 1.00 40.50 392 ASP A C 1
ATOM 3144 O O . ASP A 1 392 ? -24.516 -33.555 2.521 1.00 40.50 392 ASP A O 1
ATOM 3148 N N . ILE A 1 393 ? -22.728 -32.300 2.058 1.00 36.03 393 ILE A N 1
ATOM 3149 C CA . ILE A 1 393 ? -22.954 -32.314 0.621 1.00 36.03 393 ILE A CA 1
ATOM 3150 C C . ILE A 1 393 ? -22.460 -33.678 0.148 1.00 36.03 393 ILE A C 1
ATOM 3152 O O . ILE A 1 393 ? -21.253 -33.908 0.040 1.00 36.03 393 ILE A O 1
ATOM 3156 N N . ASP A 1 394 ? -23.405 -34.575 -0.129 1.00 45.19 394 ASP A N 1
ATOM 3157 C CA . ASP A 1 394 ? -23.195 -35.736 -0.986 1.00 45.19 394 ASP A CA 1
ATOM 3158 C C . ASP A 1 394 ? -22.544 -35.247 -2.289 1.00 45.19 394 ASP A C 1
ATOM 3160 O O . ASP A 1 394 ? -23.188 -34.647 -3.154 1.00 45.19 394 ASP A O 1
ATOM 3164 N N . ILE A 1 395 ? -21.233 -35.467 -2.421 1.00 45.25 395 ILE A N 1
ATOM 3165 C CA . ILE A 1 395 ? -20.490 -35.232 -3.661 1.00 45.25 395 ILE A CA 1
ATOM 3166 C C . ILE A 1 395 ? -20.818 -36.393 -4.601 1.00 45.25 395 ILE A C 1
ATOM 3168 O O . ILE A 1 395 ? -20.002 -37.278 -4.844 1.00 45.25 395 ILE A O 1
ATOM 3172 N N . ASP A 1 396 ? -22.039 -36.378 -5.119 1.00 41.28 396 ASP A N 1
ATOM 3173 C CA . ASP A 1 396 ? -22.432 -37.117 -6.312 1.00 41.28 396 ASP A CA 1
ATOM 3174 C C . ASP A 1 396 ? -23.173 -36.152 -7.247 1.00 41.28 396 ASP A C 1
ATOM 3176 O O . ASP A 1 396 ? -24.352 -36.283 -7.562 1.00 41.28 396 ASP A O 1
ATOM 3180 N N . SER A 1 397 ? -22.473 -35.087 -7.643 1.00 37.88 397 SER A N 1
ATOM 3181 C CA . SER A 1 397 ? -22.925 -34.184 -8.698 1.00 37.88 397 SER A CA 1
ATOM 3182 C C . SER A 1 397 ? -21.830 -34.050 -9.750 1.00 37.88 397 SER A C 1
ATOM 3184 O O . SER A 1 397 ? -20.885 -33.278 -9.587 1.00 37.88 397 SER A O 1
ATOM 3186 N N . ASP A 1 398 ? -21.964 -34.858 -10.801 1.00 39.69 398 ASP A N 1
ATOM 3187 C CA . ASP A 1 398 ? -21.473 -34.656 -12.166 1.00 39.69 398 ASP A CA 1
ATOM 3188 C C . ASP A 1 398 ? -20.314 -33.655 -12.326 1.00 39.69 398 ASP A C 1
ATOM 3190 O O . ASP A 1 398 ? -20.489 -32.506 -12.747 1.00 39.69 398 ASP A O 1
ATOM 3194 N N . PHE A 1 399 ? -19.088 -34.139 -12.106 1.00 35.59 399 PHE A N 1
ATOM 3195 C CA . PHE A 1 399 ? -17.909 -33.539 -12.721 1.00 35.59 399 PHE A CA 1
ATOM 3196 C C . PHE A 1 399 ? -18.024 -33.707 -14.237 1.00 35.59 399 PHE A C 1
ATOM 3198 O O . PHE A 1 399 ? -17.573 -34.696 -14.824 1.00 35.59 399 PHE A O 1
ATOM 3205 N N . ARG A 1 400 ? -18.643 -32.720 -14.892 1.00 35.81 400 ARG A N 1
ATOM 3206 C CA . ARG A 1 400 ? -18.518 -32.543 -16.333 1.00 35.81 400 ARG A CA 1
ATOM 3207 C C . ARG A 1 400 ? -17.034 -32.433 -16.669 1.00 35.81 400 ARG A C 1
ATOM 3209 O O . ARG A 1 400 ? -16.381 -31.441 -16.366 1.00 35.81 400 ARG A O 1
ATOM 3216 N N . LYS A 1 401 ? -16.540 -33.497 -17.305 1.00 47.47 401 LYS A N 1
ATOM 3217 C CA . LYS A 1 401 ? -15.430 -33.485 -18.256 1.00 47.47 401 LYS A CA 1
ATOM 3218 C C . LYS A 1 401 ? -15.490 -32.200 -19.073 1.00 47.47 401 LYS A C 1
ATOM 3220 O O . LYS A 1 401 ? -16.405 -32.053 -19.874 1.00 47.47 401 LYS A O 1
ATOM 3225 N N . ASP A 1 402 ? -14.555 -31.301 -18.824 1.00 43.47 402 ASP A N 1
ATOM 3226 C CA . ASP A 1 402 ? -13.750 -30.638 -19.847 1.00 43.47 402 ASP A CA 1
ATOM 3227 C C . ASP A 1 402 ? -12.920 -29.563 -19.154 1.00 43.47 402 ASP A C 1
ATOM 3229 O O . ASP A 1 402 ? -13.382 -28.450 -18.959 1.00 43.47 402 ASP A O 1
ATOM 3233 N N . ASP A 1 403 ? -11.702 -29.927 -18.754 1.00 34.38 403 ASP A N 1
ATOM 3234 C CA . ASP A 1 403 ? -10.558 -29.019 -18.804 1.00 34.38 403 ASP A CA 1
ATOM 3235 C C . ASP A 1 403 ? -9.276 -29.861 -18.838 1.00 34.38 403 ASP A C 1
ATOM 3237 O O . ASP A 1 403 ? -8.889 -30.559 -17.898 1.00 34.38 403 ASP A O 1
ATOM 3241 N N . PHE A 1 404 ? -8.668 -29.877 -20.022 1.00 42.75 404 PHE A N 1
ATOM 3242 C CA . PHE A 1 404 ? -7.501 -30.671 -20.373 1.00 42.75 404 PHE A CA 1
ATOM 3243 C C . PHE A 1 404 ? -6.225 -30.070 -19.765 1.00 42.75 404 PHE A C 1
ATOM 3245 O O . PHE A 1 404 ? -5.596 -29.202 -20.364 1.00 42.75 404 PHE A O 1
ATOM 3252 N N . TYR A 1 405 ? -5.776 -30.620 -18.637 1.00 46.53 405 TYR A N 1
ATOM 3253 C CA . TYR A 1 405 ? -4.355 -30.673 -18.282 1.00 46.53 405 TYR A CA 1
ATOM 3254 C C . TYR A 1 405 ? -3.939 -32.146 -18.198 1.00 46.53 405 TYR A C 1
ATOM 3256 O O . TYR A 1 405 ? -4.418 -32.902 -17.352 1.00 46.53 405 TYR A O 1
ATOM 3264 N N . TYR A 1 406 ? -3.068 -32.580 -19.113 1.00 44.97 406 TYR A N 1
ATOM 3265 C CA . TYR A 1 406 ? -2.488 -33.925 -19.103 1.00 44.97 406 TYR A CA 1
ATOM 3266 C C . TYR A 1 406 ? -1.501 -34.053 -17.930 1.00 44.97 406 TYR A C 1
ATOM 3268 O O . TYR A 1 406 ? -0.298 -33.894 -18.105 1.00 44.97 406 TYR A O 1
ATOM 3276 N N . LEU A 1 407 ? -2.010 -34.329 -16.728 1.00 47.12 407 LEU A N 1
ATOM 3277 C CA . LEU A 1 407 ? -1.198 -34.854 -15.627 1.00 47.12 407 LEU A CA 1
ATOM 3278 C C . LEU A 1 407 ? -0.695 -36.254 -16.005 1.00 47.12 407 LEU A C 1
ATOM 3280 O O . LEU A 1 407 ? -1.491 -37.088 -16.460 1.00 47.12 407 LEU A O 1
ATOM 3284 N N . SER A 1 408 ? 0.605 -36.505 -15.814 1.00 63.78 408 SER A N 1
ATOM 3285 C CA . SER A 1 408 ? 1.208 -37.827 -16.005 1.00 63.78 408 SER A CA 1
ATOM 3286 C C . SER A 1 408 ? 0.531 -38.846 -15.082 1.00 63.78 408 SER A C 1
ATOM 3288 O O . SER A 1 408 ? 0.058 -38.504 -13.996 1.00 63.78 408 SER A O 1
ATOM 3290 N N . GLN A 1 409 ? 0.466 -40.112 -15.501 1.00 62.88 409 GLN A N 1
ATOM 3291 C CA . GLN A 1 409 ? -0.102 -41.203 -14.696 1.00 62.88 409 GLN A CA 1
ATOM 3292 C C . GLN A 1 409 ? 0.573 -41.287 -13.310 1.00 62.88 409 GLN A C 1
ATOM 3294 O O . GLN A 1 409 ? -0.109 -41.506 -12.311 1.00 62.88 409 GLN A O 1
ATOM 3299 N N . GLU A 1 410 ? 1.881 -41.010 -13.243 1.00 68.94 410 GLU A N 1
ATOM 3300 C CA . GLU A 1 410 ? 2.658 -40.953 -11.995 1.00 68.94 410 GLU A CA 1
ATOM 3301 C C . GLU A 1 410 ? 2.213 -39.827 -11.053 1.00 68.94 410 GLU A C 1
ATOM 3303 O O . GLU A 1 410 ? 2.159 -40.029 -9.841 1.00 68.94 410 GLU A O 1
ATOM 3308 N N . ASP A 1 411 ? 1.838 -38.660 -11.582 1.00 68.06 411 ASP A N 1
ATOM 3309 C CA . ASP A 1 411 ? 1.400 -37.526 -10.756 1.00 68.06 411 ASP A CA 1
ATOM 3310 C C . ASP A 1 411 ? 0.048 -37.820 -10.097 1.00 68.06 411 ASP A C 1
ATOM 3312 O O . ASP A 1 411 ? -0.195 -37.455 -8.946 1.00 68.06 411 ASP A O 1
ATOM 3316 N N . LYS A 1 412 ? -0.820 -38.562 -10.798 1.00 69.94 412 LYS A N 1
ATOM 3317 C CA . LYS A 1 412 ? -2.108 -39.021 -10.257 1.00 69.94 412 LYS A CA 1
ATOM 3318 C C . LYS A 1 412 ? -1.929 -40.052 -9.147 1.00 69.94 412 LYS A C 1
ATOM 3320 O O . LYS A 1 412 ? -2.721 -40.079 -8.207 1.00 69.94 412 LYS A O 1
ATOM 3325 N N . GLU A 1 413 ? -0.922 -40.912 -9.254 1.00 76.06 413 GLU A N 1
ATOM 3326 C CA . GLU A 1 413 ? -0.603 -41.901 -8.222 1.00 76.06 413 GLU A CA 1
ATOM 3327 C C . GLU A 1 413 ? 0.024 -41.237 -6.992 1.00 76.06 413 GLU A C 1
ATOM 3329 O O . GLU A 1 413 ? -0.386 -41.540 -5.871 1.00 76.06 413 GLU A O 1
ATOM 3334 N N . ARG A 1 414 ? 0.911 -40.250 -7.184 1.00 75.19 414 ARG A N 1
ATOM 3335 C CA . ARG A 1 414 ? 1.449 -39.432 -6.084 1.00 75.19 414 ARG A CA 1
ATOM 3336 C C . ARG A 1 414 ? 0.358 -38.681 -5.333 1.00 75.19 414 ARG A C 1
ATOM 3338 O O . ARG A 1 414 ? 0.304 -38.766 -4.113 1.00 75.19 414 ARG A O 1
ATOM 3345 N N . GLN A 1 415 ? -0.563 -38.037 -6.045 1.00 69.06 415 GLN A N 1
ATOM 3346 C CA . GLN A 1 415 ? -1.653 -37.298 -5.408 1.00 69.06 415 GLN A CA 1
ATOM 3347 C C . GLN A 1 415 ? -2.602 -38.218 -4.620 1.00 69.06 415 GLN A C 1
ATOM 3349 O O . GLN A 1 415 ? -3.109 -37.833 -3.567 1.00 69.06 415 GLN A O 1
ATOM 3354 N N . LYS A 1 416 ? -2.825 -39.455 -5.089 1.00 76.75 416 LYS A N 1
ATOM 3355 C CA . LYS A 1 416 ? -3.590 -40.466 -4.339 1.00 76.75 416 LYS A CA 1
ATOM 3356 C C . LYS A 1 416 ? -2.873 -40.887 -3.059 1.00 76.75 416 LYS A C 1
ATOM 3358 O O . LYS A 1 416 ? -3.515 -40.958 -2.016 1.00 76.75 416 LYS A O 1
ATOM 3363 N N . LEU A 1 417 ? -1.563 -41.119 -3.132 1.00 83.38 417 LEU A N 1
ATOM 3364 C CA . LEU A 1 417 ? -0.751 -41.487 -1.971 1.00 83.38 417 LEU A CA 1
ATOM 3365 C C . LEU A 1 417 ? -0.707 -40.360 -0.931 1.00 83.38 417 LEU A C 1
ATOM 3367 O O . LEU A 1 417 ? -0.956 -40.614 0.243 1.00 83.38 417 LEU A O 1
ATOM 3371 N N . GLU A 1 418 ? -0.495 -39.116 -1.362 1.00 77.38 418 GLU A N 1
ATOM 3372 C CA . GLU A 1 418 ? -0.514 -37.934 -0.488 1.00 77.38 418 GLU A CA 1
ATOM 3373 C C . GLU A 1 418 ? -1.894 -37.720 0.156 1.00 77.38 418 GLU A C 1
ATOM 3375 O O . GLU A 1 418 ? -2.002 -37.349 1.329 1.00 77.38 418 GLU A O 1
ATOM 3380 N N . HIS A 1 419 ? -2.974 -37.998 -0.581 1.00 75.88 419 HIS A N 1
ATOM 3381 C CA . HIS A 1 419 ? -4.336 -37.920 -0.057 1.00 75.88 419 HIS A CA 1
ATOM 3382 C C . HIS A 1 419 ? -4.633 -39.023 0.973 1.00 75.88 419 HIS A C 1
ATOM 3384 O O . HIS A 1 419 ? -5.290 -38.769 1.985 1.00 75.88 419 HIS A O 1
ATOM 3390 N N . GLU A 1 420 ? -4.134 -40.241 0.754 1.00 84.44 420 GLU A N 1
ATOM 3391 C CA . GLU A 1 420 ? -4.236 -41.336 1.723 1.00 84.44 420 GLU A CA 1
ATOM 3392 C C . GLU A 1 420 ? -3.401 -41.077 2.979 1.00 84.44 420 GLU A C 1
ATOM 3394 O O . GLU A 1 420 ? -3.866 -41.342 4.088 1.00 84.44 420 GLU A O 1
ATOM 3399 N N . GLU A 1 421 ? -2.200 -40.520 2.830 1.00 77.44 421 GLU A N 1
ATOM 3400 C CA . GLU A 1 421 ? -1.343 -40.132 3.949 1.00 77.44 421 GLU A CA 1
ATOM 3401 C C . GLU A 1 421 ? -1.987 -39.005 4.767 1.00 77.44 421 GLU A C 1
ATOM 3403 O O . GLU A 1 421 ? -2.082 -39.104 5.990 1.00 77.44 421 GLU A O 1
ATOM 3408 N N . SER A 1 422 ? -2.576 -38.010 4.097 1.00 71.00 422 SER A N 1
ATOM 3409 C CA . SER A 1 422 ? -3.344 -36.938 4.744 1.00 71.00 422 SER A CA 1
ATOM 3410 C C . SER A 1 422 ? -4.547 -37.474 5.525 1.00 71.00 422 SER A C 1
ATOM 3412 O O . SER A 1 422 ? -4.825 -37.012 6.633 1.00 71.00 422 SER A O 1
ATOM 3414 N N . LYS A 1 423 ? -5.248 -38.486 4.990 1.00 79.94 423 LYS A N 1
ATOM 3415 C CA . LYS A 1 423 ? -6.341 -39.174 5.696 1.00 79.94 423 LYS A CA 1
ATOM 3416 C C . LYS A 1 423 ? -5.848 -39.920 6.935 1.00 79.94 423 LYS A C 1
ATOM 3418 O O . LYS A 1 423 ? -6.504 -39.841 7.973 1.00 79.94 423 LYS A O 1
ATOM 3423 N N . ARG A 1 424 ? -4.701 -40.604 6.857 1.00 81.94 424 ARG A N 1
ATOM 3424 C CA . ARG A 1 424 ? -4.103 -41.290 8.017 1.00 81.94 424 ARG A CA 1
ATOM 3425 C C . ARG A 1 424 ? -3.687 -40.300 9.098 1.00 81.94 424 ARG A C 1
ATOM 3427 O O . ARG A 1 424 ? -4.062 -40.490 10.248 1.00 81.94 424 ARG A O 1
ATOM 3434 N N . VAL A 1 425 ? -3.021 -39.207 8.725 1.00 76.62 425 VAL A N 1
ATOM 3435 C CA . VAL A 1 425 ? -2.621 -38.143 9.660 1.00 76.62 425 VAL A CA 1
ATOM 3436 C C . VAL A 1 425 ? -3.844 -37.506 10.324 1.00 76.62 425 VAL A C 1
ATOM 3438 O O . VAL A 1 425 ? -3.847 -37.303 11.534 1.00 76.62 425 VAL A O 1
ATOM 3441 N N . LEU A 1 426 ? -4.925 -37.252 9.578 1.00 70.69 426 LEU A N 1
ATOM 3442 C CA . LEU A 1 426 ? -6.191 -36.774 10.148 1.00 70.69 426 LEU A CA 1
ATOM 3443 C C . LEU A 1 426 ? -6.805 -37.771 11.137 1.00 70.69 426 LEU A C 1
ATOM 3445 O O . LEU A 1 426 ? -7.364 -37.363 12.154 1.00 70.69 426 LEU A O 1
ATOM 3449 N N . GLN A 1 427 ? -6.700 -39.070 10.864 1.00 71.88 427 GLN A N 1
ATOM 3450 C CA . GLN A 1 427 ? -7.213 -40.116 11.743 1.00 71.88 427 GLN A CA 1
ATOM 3451 C C . GLN A 1 427 ? -6.357 -40.279 13.009 1.00 71.88 427 GLN A C 1
ATOM 3453 O O . GLN A 1 427 ? -6.905 -40.451 14.099 1.00 71.88 427 GLN A O 1
ATOM 3458 N N . GLU A 1 428 ? -5.036 -40.141 12.897 1.00 77.56 428 GLU A N 1
ATOM 3459 C CA . GLU A 1 428 ? -4.114 -40.101 14.035 1.00 77.56 428 GLU A CA 1
ATOM 3460 C C . GLU A 1 428 ? -4.343 -38.847 14.885 1.00 77.56 428 GLU A C 1
ATOM 3462 O O . GLU A 1 428 ? -4.506 -38.952 16.100 1.00 77.56 428 GLU A O 1
ATOM 3467 N N . LEU A 1 429 ? -4.494 -37.674 14.263 1.00 62.62 429 LEU A N 1
ATOM 3468 C CA . LEU A 1 429 ? -4.850 -36.431 14.952 1.00 62.62 429 LEU A CA 1
ATOM 3469 C C . LEU A 1 429 ? -6.209 -36.538 15.647 1.00 62.62 429 LEU A C 1
ATOM 3471 O O . LEU A 1 429 ? -6.340 -36.080 16.778 1.00 62.62 429 LEU A O 1
ATOM 3475 N N . LYS A 1 430 ? -7.193 -37.202 15.030 1.00 63.41 430 LYS A N 1
ATOM 3476 C CA . LYS A 1 430 ? -8.494 -37.508 15.646 1.00 63.41 430 LYS A CA 1
ATOM 3477 C C . LYS A 1 430 ? -8.376 -38.458 16.845 1.00 63.41 430 LYS A C 1
ATOM 3479 O O . LYS A 1 430 ? -9.229 -38.423 17.724 1.00 63.41 430 LYS A O 1
ATOM 3484 N N . SER A 1 431 ? -7.342 -39.297 16.894 1.00 60.00 431 SER A N 1
ATOM 3485 C CA . SER A 1 431 ? -7.079 -40.192 18.029 1.00 60.00 431 SER A CA 1
ATOM 3486 C C . SER A 1 431 ? -6.300 -39.519 19.170 1.00 60.00 431 SER A C 1
ATOM 3488 O O . SER A 1 431 ? -6.516 -39.854 20.333 1.00 60.00 431 SER A O 1
ATOM 3490 N N . VAL A 1 432 ? -5.431 -38.548 18.853 1.00 53.44 432 VAL A N 1
ATOM 3491 C CA . VAL A 1 432 ? -4.599 -37.802 19.820 1.00 53.44 432 VAL A CA 1
ATOM 3492 C C . VAL A 1 432 ? -5.350 -36.601 20.405 1.00 53.44 432 VAL A C 1
ATOM 3494 O O . VAL A 1 432 ? -5.184 -36.266 21.579 1.00 53.44 432 VAL A O 1
ATOM 3497 N N . LEU A 1 433 ? -6.231 -35.976 19.621 1.00 45.47 433 LEU A N 1
ATOM 3498 C CA . LEU A 1 433 ? -7.229 -35.035 20.117 1.00 45.47 433 LEU A CA 1
ATOM 3499 C C . LEU A 1 433 ? -8.331 -35.846 20.792 1.00 45.47 433 LEU A C 1
ATOM 3501 O O . LEU A 1 433 ? -9.310 -36.228 20.157 1.00 45.47 433 LEU A O 1
ATOM 3505 N N . GLY A 1 434 ? -8.140 -36.135 22.082 1.00 46.72 434 GLY A N 1
ATOM 3506 C CA . GLY A 1 434 ? -9.125 -36.828 22.904 1.00 46.72 434 GLY A CA 1
ATOM 3507 C C . GLY A 1 434 ? -10.524 -36.282 22.630 1.00 46.72 434 GLY A C 1
ATOM 3508 O O . GLY A 1 434 ? -10.771 -35.084 22.796 1.00 46.72 434 GLY A O 1
ATOM 3509 N N . PHE A 1 435 ? -11.410 -37.161 22.155 1.00 42.72 435 PHE A N 1
ATOM 3510 C CA . PHE A 1 435 ? -12.808 -36.854 21.893 1.00 42.72 435 PHE A CA 1
ATOM 3511 C C . PHE A 1 435 ? -13.369 -36.061 23.077 1.00 42.72 435 PHE A C 1
ATOM 3513 O O . PHE A 1 435 ? -13.472 -36.568 24.196 1.00 42.72 435 PHE A O 1
ATOM 3520 N N . LYS A 1 436 ? -13.738 -34.798 22.836 1.00 53.19 436 LYS A N 1
ATOM 3521 C CA . LYS A 1 436 ? -14.673 -34.099 23.713 1.00 53.19 436 LYS A CA 1
ATOM 3522 C C . LYS A 1 436 ? -15.942 -34.947 23.709 1.00 53.19 436 LYS A C 1
ATOM 3524 O O . LYS A 1 436 ? -16.594 -35.059 22.676 1.00 53.19 436 LYS A O 1
ATOM 3529 N N . ALA A 1 437 ? -16.208 -35.591 24.843 1.00 46.88 437 ALA A N 1
ATOM 3530 C CA . ALA A 1 437 ? -17.385 -36.412 25.086 1.00 46.88 437 ALA A CA 1
ATOM 3531 C C . ALA A 1 437 ? -18.640 -35.736 24.516 1.00 46.88 437 ALA A C 1
ATOM 3533 O O . ALA A 1 437 ? -18.835 -34.533 24.730 1.00 46.88 437 ALA A O 1
ATOM 3534 N N . SER A 1 438 ? -19.465 -36.502 23.794 1.00 59.91 438 SER A N 1
ATOM 3535 C CA . SER A 1 438 ? -20.740 -35.996 23.278 1.00 59.91 438 SER A CA 1
ATOM 3536 C C . SER A 1 438 ? -21.583 -35.435 24.428 1.00 59.91 438 SER A C 1
ATOM 3538 O O . SER A 1 438 ? -21.459 -35.875 25.578 1.00 59.91 438 SER A O 1
ATOM 3540 N N . GLU A 1 439 ? -22.448 -34.464 24.141 1.00 54.56 439 GLU A N 1
ATOM 3541 C CA . GLU A 1 439 ? -23.331 -33.866 25.148 1.00 54.56 439 GLU A CA 1
ATOM 3542 C C . GLU A 1 439 ? -24.122 -34.905 25.946 1.00 54.56 439 GLU A C 1
ATOM 3544 O O . GLU A 1 439 ? -24.298 -34.740 27.152 1.00 54.56 439 GLU A O 1
ATOM 3549 N N . ALA A 1 440 ? -24.512 -36.016 25.316 1.00 58.12 440 ALA A N 1
ATOM 3550 C CA . ALA A 1 440 ? -25.203 -37.123 25.968 1.00 58.12 440 ALA A CA 1
ATOM 3551 C C . ALA A 1 440 ? -24.363 -37.781 27.077 1.00 58.12 440 ALA A C 1
ATOM 3553 O O . ALA A 1 440 ? -24.891 -38.130 28.135 1.00 58.12 440 ALA A O 1
ATOM 3554 N N . GLU A 1 441 ? -23.048 -37.914 26.889 1.00 58.34 441 GLU A N 1
ATOM 3555 C CA . GLU A 1 441 ? -22.153 -38.408 27.936 1.00 58.34 441 GLU A CA 1
ATOM 3556 C C . GLU A 1 441 ? -21.947 -37.343 29.011 1.00 58.34 441 GLU A C 1
ATOM 3558 O O . GLU A 1 441 ? -22.083 -37.646 30.194 1.00 58.34 441 GLU A O 1
ATOM 3563 N N . ARG A 1 442 ? -21.717 -36.078 28.636 1.00 59.81 442 ARG A N 1
ATOM 3564 C CA . ARG A 1 442 ? -21.579 -34.968 29.598 1.00 59.81 442 ARG A CA 1
ATOM 3565 C C . ARG A 1 442 ? -22.823 -34.761 30.463 1.00 59.81 442 ARG A C 1
ATOM 3567 O O . ARG A 1 442 ? -22.673 -34.453 31.643 1.00 59.81 442 ARG A O 1
ATOM 3574 N N . GLN A 1 443 ? -24.024 -34.966 29.927 1.00 59.22 443 GLN A N 1
ATOM 3575 C CA . GLN A 1 443 ? -25.270 -34.957 30.696 1.00 59.22 443 GLN A CA 1
ATOM 3576 C C . GLN A 1 443 ? -25.369 -36.163 31.635 1.00 59.22 443 GLN A C 1
ATOM 3578 O O . GLN A 1 443 ? -25.786 -35.997 32.779 1.00 59.22 443 GLN A O 1
ATOM 3583 N N . LYS A 1 444 ? -24.894 -37.344 31.216 1.00 66.06 444 LYS A N 1
ATOM 3584 C CA . LYS A 1 444 ? -24.769 -38.528 32.084 1.00 66.06 444 LYS A CA 1
ATOM 3585 C C . LYS A 1 444 ? -23.808 -38.282 33.250 1.00 66.06 444 LYS A C 1
ATOM 3587 O O . LYS A 1 444 ? -24.132 -38.603 34.388 1.00 66.06 444 LYS A O 1
ATOM 3592 N N . TRP A 1 445 ? -22.660 -37.655 32.988 1.00 53.69 445 TRP A N 1
ATOM 3593 C CA . TRP A 1 445 ? -21.691 -37.264 34.017 1.00 53.69 445 TRP A CA 1
ATOM 3594 C C . TRP A 1 445 ? -22.224 -36.136 34.913 1.00 53.69 445 TRP A C 1
ATOM 3596 O O . TRP A 1 445 ? -22.039 -36.203 36.122 1.00 53.69 445 TRP A O 1
ATOM 3606 N N . LYS A 1 446 ? -22.950 -35.145 34.370 1.00 64.00 446 LYS A N 1
ATOM 3607 C CA . LYS A 1 446 ? -23.654 -34.117 35.165 1.00 64.00 446 LYS A CA 1
ATOM 3608 C C . LYS A 1 446 ? -24.723 -34.729 36.072 1.00 64.00 446 LYS A C 1
ATOM 3610 O O . LYS A 1 446 ? -24.805 -34.344 37.230 1.00 64.00 446 LYS A O 1
ATOM 3615 N N . GLN A 1 447 ? -25.506 -35.691 35.583 1.00 63.66 447 GLN A N 1
ATOM 3616 C CA . GLN A 1 447 ? -26.496 -36.404 36.396 1.00 63.66 447 GLN A CA 1
ATOM 3617 C C . GLN A 1 447 ? -25.843 -37.282 37.469 1.00 63.66 447 GLN A C 1
ATOM 3619 O O . GLN A 1 447 ? -26.362 -37.353 38.576 1.00 63.66 447 GLN A O 1
ATOM 3624 N N . LEU A 1 448 ? -24.694 -37.903 37.181 1.00 63.25 448 LEU A N 1
ATOM 3625 C CA . LEU A 1 448 ? -23.929 -38.680 38.164 1.00 63.25 448 LEU A CA 1
ATOM 3626 C C . LEU A 1 448 ? -23.230 -37.804 39.217 1.00 63.25 448 LEU A C 1
ATOM 3628 O O . LEU A 1 448 ? -23.069 -38.240 40.352 1.00 63.25 448 LEU A O 1
ATOM 3632 N N . LEU A 1 449 ? -22.811 -36.587 38.856 1.00 56.50 449 LEU A N 1
ATOM 3633 C CA . LEU A 1 449 ? -22.111 -35.657 39.753 1.00 56.50 449 LEU A CA 1
ATOM 3634 C C . LEU A 1 449 ? -23.060 -34.765 40.571 1.00 56.50 449 LEU A C 1
ATOM 3636 O O . LEU A 1 449 ? -22.665 -34.300 41.636 1.00 56.50 449 LEU A O 1
ATOM 3640 N N . PHE A 1 450 ? -24.289 -34.530 40.095 1.00 56.31 450 PHE A N 1
ATOM 3641 C CA . PHE A 1 450 ? -25.245 -33.592 40.703 1.00 56.31 450 PHE A CA 1
ATOM 3642 C C . PHE A 1 450 ? -26.658 -34.169 40.887 1.00 56.31 450 PHE A C 1
ATOM 3644 O O . PHE A 1 450 ? -27.644 -33.432 40.852 1.00 56.31 450 PHE A O 1
ATOM 3651 N N . SER A 1 451 ? -26.794 -35.479 41.105 1.00 46.00 451 SER A N 1
ATOM 3652 C CA . SER A 1 451 ? -28.056 -36.036 41.597 1.00 46.00 451 SER A CA 1
ATOM 3653 C C . SER A 1 451 ? -28.274 -35.611 43.050 1.00 46.00 451 SER A C 1
ATOM 3655 O O . SER A 1 451 ? -27.643 -36.141 43.967 1.00 46.00 451 SER A O 1
ATOM 3657 N N . ASP A 1 452 ? -29.180 -34.661 43.251 1.00 48.97 452 ASP A N 1
ATOM 3658 C CA . ASP A 1 452 ? -29.609 -34.199 44.564 1.00 48.97 452 ASP A CA 1
ATOM 3659 C C . ASP A 1 452 ? -30.539 -35.247 45.203 1.00 48.97 452 ASP A C 1
ATOM 3661 O O . ASP A 1 452 ? -31.768 -35.187 45.137 1.00 48.97 452 ASP A O 1
ATOM 3665 N N . HIS A 1 453 ? -29.937 -36.274 45.799 1.00 43.78 453 HIS A N 1
ATOM 3666 C CA . HIS A 1 453 ? -30.586 -37.058 46.838 1.00 43.78 453 HIS A CA 1
ATOM 3667 C C . HIS A 1 453 ? -30.123 -36.536 48.197 1.00 43.78 453 HIS A C 1
ATOM 3669 O O . HIS A 1 453 ? -29.178 -37.057 48.783 1.00 43.78 453 HIS A O 1
ATOM 3675 N N . GLY A 1 454 ? -30.869 -35.569 48.740 1.00 37.84 454 GLY A N 1
ATOM 3676 C CA . GLY A 1 454 ? -31.097 -35.561 50.183 1.00 37.84 454 GLY A CA 1
ATOM 3677 C C . GLY A 1 454 ? -31.004 -34.247 50.948 1.00 37.84 454 GLY A C 1
ATOM 3678 O O . GLY A 1 454 ? -30.565 -34.295 52.092 1.00 37.84 454 GLY A O 1
ATOM 3679 N N . VAL A 1 455 ? -31.524 -33.118 50.455 1.00 35.91 455 VAL A N 1
ATOM 3680 C CA . VAL A 1 455 ? -32.064 -32.115 51.396 1.00 35.91 455 VAL A CA 1
ATOM 3681 C C . VAL A 1 455 ? -33.445 -32.592 51.853 1.00 35.91 455 VAL A C 1
ATOM 3683 O O . VAL A 1 455 ? -34.483 -32.208 51.317 1.00 35.91 455 VAL A O 1
ATOM 3686 N N . LYS A 1 456 ? -33.462 -33.494 52.844 1.00 34.41 456 LYS A N 1
ATOM 3687 C CA . LYS A 1 456 ? -34.666 -33.753 53.637 1.00 34.41 456 LYS A CA 1
ATOM 3688 C C . LYS A 1 456 ? -34.801 -32.660 54.690 1.00 34.41 456 LYS A C 1
ATOM 3690 O O . LYS A 1 456 ? -34.015 -32.560 55.624 1.00 34.41 456 LYS A O 1
ATOM 3695 N N . SER A 1 457 ? -35.854 -31.881 54.494 1.00 41.19 457 SER A N 1
ATOM 3696 C CA . SER A 1 457 ? -36.680 -31.242 55.511 1.00 41.19 457 SER A CA 1
ATOM 3697 C C . SER A 1 457 ? -36.800 -32.025 56.826 1.00 41.19 457 SER A C 1
ATOM 3699 O O . SER A 1 457 ? -36.911 -33.253 56.800 1.00 41.19 457 SER A O 1
ATOM 3701 N N . ALA A 1 458 ? -36.990 -31.252 57.900 1.00 35.03 458 ALA A N 1
ATOM 3702 C CA . ALA A 1 458 ? -37.248 -31.605 59.299 1.00 35.03 458 ALA A CA 1
ATOM 3703 C C . ALA A 1 458 ? -35.978 -31.688 60.143 1.00 35.03 458 ALA A C 1
ATOM 3705 O O . ALA A 1 458 ? -35.206 -32.617 59.973 1.00 35.03 458 ALA A O 1
ATOM 3706 N N . TRP A 1 459 ? -35.790 -30.717 61.042 1.00 34.91 459 TRP A N 1
ATOM 3707 C CA . TRP A 1 459 ? -35.996 -30.900 62.483 1.00 34.91 459 TRP A CA 1
ATOM 3708 C C . TRP A 1 459 ? -36.412 -29.559 63.104 1.00 34.91 459 TRP A C 1
ATOM 3710 O O . TRP A 1 459 ? -35.932 -28.504 62.689 1.00 34.91 459 TRP A O 1
ATOM 3720 N N . ASN A 1 460 ? -37.373 -29.653 64.027 1.00 37.62 460 ASN A N 1
ATOM 3721 C CA . ASN A 1 460 ? -37.717 -28.636 65.021 1.00 37.62 460 ASN A CA 1
ATOM 3722 C C . ASN A 1 460 ? -36.508 -28.238 65.867 1.00 37.62 460 ASN A C 1
ATOM 3724 O O . ASN A 1 460 ? -35.650 -29.126 66.086 1.00 37.62 460 ASN A O 1
#

Secondary structure (DSSP, 8-state):
-HHHHHHHHHHHHHHHHHHHHHHHHHHHHHHHHHHHHHHHHHHHHHHHHHHHHHHHHHHHHHHHHHHHHHHHHHHTTSS---TTS-GGGTTS-GGGTTHHHHHHHHHHHHHHHHHHHHHHHHHHHHS---TTTT-GGG-GGGS-HHHH-TT-S-SS--HHHHHHHTTTT-HHHHHHHHHHHHHHHHHHHHHHHHHH-GGGS-SSS---GGG-HHHHHHHHSSSHHHHHHHHHHHHHHHHHHHHHHHHHHHH-----TTTHHHHHHHHHHHHHHHHHHHHHHHHHHHHHHHHHHHHHHHHS---HHHHHHHHHHHHHHHHHHHHHHHHHHHHHHHHHHHHHHHHHHHHHTTS-------------PPPP---------PPPPP--------------S-----------HHHHHHHHHHHHHHHHHHHHHHHHS-----HHHHHHHHHHH-----------

Radius of gyration: 38.96 Å; chains: 1; bounding box: 106×79×121 Å

Sequence (460 aa):
SLLVSHLVDCSWLVWGVILFVYLVIRALRLWRTAKLQVTLKKYSVHLEDMATNSRAFTNLVRKALRLIQETEVISRGFTLVSAACPFNKAGQHPSQHLIGLRKAVYRTLRANFQAARLATLYMLKNYPLNSESDNVTNYICVVPFKELGLGLSEEQISEEEAHNFTDGFSLPALKVLFQLWVAQSSEFFRRLALLLSTTNSPPGPLLTPALLPHRILSDVTQGLPHAHSACLEELKRSYEFYRYFETQHQSVPQCLSKTQQKSRELNNVHTAVRSLQLHLKALLNEVIILEDELEKLVCTKETQELVSEAYPILEQKLKLIQPHVQASNNCWEEAISQVDKLLRRNTDKKGKPEIACENPHCTVVPLKQPTLHIADKDPIPEEQELEAYVDDIDIDSDFRKDDFYYLSQEDKERQKLEHEESKRVLQELKSVLGFKASEAERQKWKQLLFSDHGVKSAWN